Protein AF-A0A4R8DI57-F1 (afdb_monomer_lite)

pLDDT: mean 79.52, std 18.86, range [31.61, 98.44]

Secondary structure (DSSP, 8-state):
-HHHHHHHHHHHGGG------PPPPPTTEEEEEEEE-------GGGTT----EEEEEEEEEE-TTS-EEEEEEEEEEEPPPPSEEESS-TTTT--S---EEEE-TTS-EEEE---S-BSEESTT----BPPPBTTB--TTSEEEE-EEEEEEEEEE-SSSS-GGGS-HHHHT-EEEEEEEEEPTT-EEEEEEEEEETTTTEEEEEEEE-GGGGS---TTEEEEEEEE---BPPHHHHTTSS----SSEEEEEEEEEE-TT---S--S--GGGEEEPTT-SSEEEEEE--BT-----PEEEEPPPGGGGEETTEEP--BB---SSS--B--SS-EEEEEEEES-TT-TTS----EEEEEEE-TTTGGGS-TTSTTGGGEEE-SSEEEEETTEEEEE-EEEEEEEETTEEEEEEEEBP-SS----

Organism: NCBI:txid1539049

Sequence (423 aa):
MRTYICIGILLVLVGSCRKYPEASPLSGAAYIRVFNDIATSVDFLHSQQAPPFLTFIMDPHLDAGGAPDTGLVVGDFLGTRQLYSLSYPINEGNSLGVDLQQIDNYSNNVTITPGYVNYEYPGNAHVPTAPALNGFDLSSWAQVPSGKHRFVFVIRPQTDTAFSRLSTTIRHQILIDTTLDLQAGEVYTMEALSTDLDNNRYGAYVRQEQFIHQAFEPDQLYAGFVNLSGVTPHSARLGYFPDFPDSTVIYYTYYIHNDFNNGLGVEFGQDHYNPLTGYNNNYYTTLNQRMATQISYLGLPLLDKSYFFIQDSLRSYANYLNNSGYGYMGNFPFVQFSIYAQDSTAYAHNYLPFVLNCAANPVTFNNYLPGVGTTFHFTPNLDLLVNVGGQVSVYPTLNIMEMVYDRVYLMQIQNAFNQVPNQ

Structure (mmCIF, N/CA/C/O backbone):
data_AF-A0A4R8DI57-F1
#
_entry.id   AF-A0A4R8DI57-F1
#
loop_
_atom_site.group_PDB
_atom_site.id
_atom_site.type_symbol
_atom_site.label_atom_id
_atom_site.label_alt_id
_atom_site.label_comp_id
_atom_site.label_asym_id
_atom_site.label_entity_id
_atom_site.label_seq_id
_atom_site.pdbx_PDB_ins_code
_atom_site.Cartn_x
_atom_site.Cartn_y
_atom_site.Cartn_z
_atom_site.occupancy
_atom_site.B_iso_or_equiv
_atom_site.auth_seq_id
_atom_site.auth_comp_id
_atom_site.auth_asym_id
_atom_site.auth_atom_id
_atom_site.pdbx_PDB_model_num
ATOM 1 N N . MET A 1 1 ? 37.601 28.703 42.161 1.00 49.12 1 MET A N 1
ATOM 2 C CA . MET A 1 1 ? 36.185 28.396 42.482 1.00 49.12 1 MET A CA 1
ATOM 3 C C . MET A 1 1 ? 35.242 28.552 41.283 1.00 49.12 1 MET A C 1
ATOM 5 O O . MET A 1 1 ? 34.374 27.710 41.129 1.00 49.12 1 MET A O 1
ATOM 9 N N . ARG A 1 2 ? 35.435 29.536 40.384 1.00 44.12 2 ARG A N 1
ATOM 10 C CA . ARG A 1 2 ? 34.611 29.700 39.163 1.00 44.12 2 ARG A CA 1
ATOM 11 C C . ARG A 1 2 ? 34.775 28.590 38.102 1.00 44.12 2 ARG A C 1
ATOM 13 O O . ARG A 1 2 ? 33.809 28.271 37.429 1.00 44.12 2 ARG A O 1
ATOM 20 N N . THR A 1 3 ? 35.939 27.945 38.004 1.00 46.59 3 THR A N 1
ATOM 21 C CA . THR A 1 3 ? 36.206 26.890 36.998 1.00 46.59 3 THR A CA 1
ATOM 22 C C . THR A 1 3 ? 35.555 25.538 37.324 1.00 46.59 3 THR A C 1
ATOM 24 O O . THR A 1 3 ? 35.183 24.800 36.420 1.00 46.59 3 THR A O 1
ATOM 27 N N . TYR A 1 4 ? 35.352 25.226 38.608 1.00 45.97 4 TYR A N 1
ATOM 28 C CA . TYR A 1 4 ? 34.739 23.959 39.038 1.00 45.97 4 TYR A CA 1
ATOM 29 C C . TYR A 1 4 ? 33.208 23.951 38.901 1.00 45.97 4 TYR A C 1
ATOM 31 O O . TYR A 1 4 ? 32.606 22.888 38.796 1.00 45.97 4 TYR A O 1
ATOM 39 N N . ILE A 1 5 ? 32.580 25.131 38.840 1.00 52.78 5 ILE A N 1
ATOM 40 C CA . ILE A 1 5 ? 31.129 25.273 38.650 1.00 52.78 5 ILE A CA 1
ATOM 41 C C . ILE A 1 5 ? 30.737 24.974 37.191 1.00 52.78 5 ILE A C 1
ATOM 43 O O . ILE A 1 5 ? 29.697 24.367 36.953 1.00 52.78 5 ILE A O 1
ATOM 47 N N . CYS A 1 6 ? 31.595 25.293 36.214 1.00 49.28 6 CYS A N 1
ATOM 48 C CA . CYS A 1 6 ? 31.312 25.022 34.799 1.00 49.28 6 CYS A CA 1
ATOM 49 C C . CYS A 1 6 ? 31.389 23.528 34.428 1.00 49.28 6 CYS A C 1
ATOM 51 O O . CYS A 1 6 ? 30.636 23.083 33.568 1.00 49.28 6 CYS A O 1
ATOM 53 N N . ILE A 1 7 ? 32.243 22.737 35.091 1.00 55.22 7 ILE A N 1
ATOM 54 C CA . ILE A 1 7 ? 32.364 21.287 34.835 1.00 55.22 7 ILE A CA 1
ATOM 55 C C . ILE A 1 7 ? 31.188 20.511 35.458 1.00 55.22 7 ILE A C 1
ATOM 57 O O . ILE A 1 7 ? 30.695 19.557 34.861 1.00 55.22 7 ILE A O 1
ATOM 61 N N . GLY A 1 8 ? 30.680 20.957 36.613 1.00 54.31 8 GLY A N 1
ATOM 62 C CA . GLY A 1 8 ? 29.503 20.354 37.252 1.00 54.31 8 GLY A CA 1
ATOM 63 C C . GLY A 1 8 ? 28.203 20.554 36.463 1.00 54.31 8 GLY A C 1
ATOM 64 O O . GLY A 1 8 ? 27.371 19.654 36.425 1.00 54.31 8 GLY A O 1
ATOM 65 N N . ILE A 1 9 ? 28.049 21.694 35.778 1.00 56.47 9 ILE A N 1
ATOM 66 C CA . ILE A 1 9 ? 26.875 21.978 34.932 1.00 56.47 9 ILE A CA 1
ATOM 67 C C . ILE A 1 9 ? 26.917 21.169 33.623 1.00 56.47 9 ILE A C 1
ATOM 69 O O . ILE A 1 9 ? 25.872 20.741 33.139 1.00 56.47 9 ILE A O 1
ATOM 73 N N . LEU A 1 10 ? 28.108 20.878 33.083 1.00 50.78 10 LEU A N 1
ATOM 74 C CA . LEU A 1 10 ? 28.250 20.089 31.854 1.00 50.78 10 LEU A CA 1
ATOM 75 C C . LEU A 1 10 ? 27.891 18.600 32.051 1.00 50.78 10 LEU A C 1
ATOM 77 O O . LEU A 1 10 ? 27.362 17.977 31.137 1.00 50.78 10 LEU A O 1
ATOM 81 N N . LEU A 1 11 ? 28.116 18.040 33.247 1.00 51.69 11 LEU A N 1
ATOM 82 C CA . LEU A 1 11 ? 27.809 16.635 33.574 1.00 51.69 11 LEU A CA 1
ATOM 83 C C . LEU A 1 11 ? 26.317 16.358 33.830 1.00 51.69 11 LEU A C 1
ATOM 85 O O . LEU A 1 11 ? 25.886 15.215 33.716 1.00 51.69 11 LEU A O 1
ATOM 89 N N . VAL A 1 12 ? 25.511 17.380 34.134 1.00 55.94 12 VAL A N 1
ATOM 90 C CA . VAL A 1 12 ? 24.051 17.223 34.301 1.00 55.94 12 VAL A CA 1
ATOM 91 C C . VAL A 1 12 ? 23.325 17.216 32.945 1.00 55.94 12 VAL A C 1
ATOM 93 O O . VAL A 1 12 ? 22.242 16.650 32.825 1.00 55.94 12 VAL A O 1
ATOM 96 N N . LEU A 1 13 ? 23.941 17.769 31.895 1.00 51.56 13 LEU A N 1
ATOM 97 C CA . LEU A 1 13 ? 23.335 17.881 30.562 1.00 51.56 13 LEU A CA 1
ATOM 98 C C . LEU A 1 13 ? 23.520 16.636 29.673 1.00 51.56 13 LEU A C 1
ATOM 100 O O . LEU A 1 13 ? 22.813 16.498 28.682 1.00 51.56 13 LEU A O 1
ATOM 104 N N . VAL A 1 14 ? 24.397 15.692 30.036 1.00 51.94 14 VAL A N 1
ATOM 105 C CA . VAL A 1 14 ? 24.581 14.417 29.301 1.00 51.94 14 VAL A CA 1
ATOM 106 C C . VAL A 1 14 ? 23.563 13.329 29.684 1.00 51.94 14 VAL A C 1
ATOM 108 O O . VAL A 1 14 ? 23.553 12.257 29.088 1.00 51.94 14 VAL A O 1
ATOM 111 N N . GLY A 1 15 ? 22.676 13.596 30.650 1.00 46.16 15 GLY A N 1
ATOM 112 C CA . GLY A 1 15 ? 21.694 12.630 31.157 1.00 46.16 15 GLY A CA 1
ATOM 113 C C . GLY A 1 15 ? 20.297 12.686 30.526 1.00 46.16 15 GLY A C 1
ATOM 114 O O . GLY A 1 15 ? 19.437 11.910 30.936 1.00 46.16 15 GLY A O 1
ATOM 115 N N . SER A 1 16 ? 20.021 13.581 29.566 1.00 39.88 16 SER A N 1
ATOM 116 C CA . SER A 1 16 ? 18.656 13.758 29.028 1.00 39.88 16 SER A CA 1
ATOM 117 C C . SER A 1 16 ? 18.366 13.027 27.713 1.00 39.88 16 SER A C 1
ATOM 119 O O . SER A 1 16 ? 17.394 13.361 27.038 1.00 39.88 16 SER A O 1
ATOM 121 N N . CYS A 1 17 ? 19.140 12.001 27.356 1.00 41.31 17 CYS A N 1
ATOM 122 C CA . CYS A 1 17 ? 18.666 11.010 26.390 1.00 41.31 17 CYS A CA 1
ATOM 123 C C . CYS A 1 17 ? 17.759 10.026 27.138 1.00 41.31 17 CYS A C 1
ATOM 125 O O . CYS A 1 17 ? 18.203 8.976 27.600 1.00 41.31 17 CYS A O 1
ATOM 127 N N . ARG A 1 18 ? 16.480 10.381 27.319 1.00 37.94 18 ARG A N 1
ATOM 128 C CA . ARG A 1 18 ? 15.475 9.402 27.751 1.00 37.94 18 ARG A CA 1
ATOM 129 C C . ARG A 1 18 ? 15.285 8.417 26.601 1.00 37.94 18 ARG A C 1
ATOM 131 O O . ARG A 1 18 ? 14.555 8.708 25.662 1.00 37.94 18 ARG A O 1
ATOM 138 N N . LYS A 1 19 ? 15.927 7.249 26.681 1.00 40.72 19 LYS A N 1
ATOM 139 C CA . LYS A 1 19 ? 15.461 6.087 25.925 1.00 40.72 19 LYS A CA 1
ATOM 140 C C . LYS A 1 19 ? 14.102 5.728 26.521 1.00 40.72 19 LYS A C 1
ATOM 142 O O . LYS A 1 19 ? 14.031 5.359 27.695 1.00 40.72 19 LYS A O 1
ATOM 147 N N . TYR A 1 20 ? 13.027 5.944 25.769 1.00 49.78 20 TYR A N 1
ATOM 148 C CA . TYR A 1 20 ? 11.715 5.469 26.189 1.00 49.78 20 TYR A CA 1
ATOM 149 C C . TYR A 1 20 ? 11.816 3.951 26.382 1.00 49.78 20 TYR A C 1
ATOM 151 O O . TYR A 1 20 ? 12.443 3.288 25.553 1.00 49.78 20 TYR A O 1
ATOM 159 N N . PRO A 1 21 ? 11.301 3.395 27.491 1.00 49.72 21 PRO A N 1
ATOM 160 C CA . PRO A 1 21 ? 11.253 1.952 27.635 1.00 49.72 21 PRO A CA 1
ATOM 161 C C . PRO A 1 21 ? 10.399 1.405 26.491 1.00 49.72 21 PRO A C 1
ATOM 163 O O . PRO A 1 21 ? 9.205 1.690 26.420 1.00 49.72 21 PRO A O 1
ATOM 166 N N . GLU A 1 22 ? 11.034 0.676 25.576 1.00 57.38 22 GLU A N 1
ATOM 167 C CA . GLU A 1 22 ? 10.335 -0.070 24.534 1.00 57.38 22 GLU A CA 1
ATOM 168 C C . GLU A 1 22 ? 9.371 -1.033 25.234 1.00 57.38 22 GLU A C 1
ATOM 170 O O . GLU A 1 22 ? 9.752 -1.752 26.166 1.00 57.38 22 GLU A O 1
ATOM 175 N N . ALA A 1 23 ? 8.098 -0.995 24.839 1.00 65.50 23 ALA A N 1
ATOM 176 C CA . ALA A 1 23 ? 7.121 -1.936 25.357 1.00 65.50 23 ALA A CA 1
ATOM 177 C C . ALA A 1 23 ? 7.588 -3.363 25.031 1.00 65.50 23 ALA A C 1
ATOM 179 O O . ALA A 1 23 ? 8.108 -3.631 23.948 1.00 65.50 23 ALA A O 1
ATOM 180 N N . SER A 1 24 ? 7.467 -4.269 26.004 1.00 72.75 24 SER A N 1
ATOM 181 C CA . SER A 1 24 ? 7.967 -5.633 25.841 1.00 72.75 24 SER A CA 1
ATOM 182 C C . SER A 1 24 ? 7.260 -6.325 24.670 1.00 72.75 24 SER A C 1
ATOM 184 O O . SER A 1 24 ? 6.035 -6.210 24.578 1.00 72.75 24 SER A O 1
ATOM 186 N N . PRO A 1 25 ? 7.993 -7.053 23.806 1.00 77.81 25 PRO A N 1
ATOM 187 C CA . PRO A 1 25 ? 7.386 -7.830 22.733 1.00 77.81 25 PRO A CA 1
ATOM 188 C C . PRO A 1 25 ? 6.290 -8.757 23.265 1.00 77.81 25 PRO A C 1
ATOM 190 O O . PRO A 1 25 ? 6.444 -9.373 24.326 1.00 77.81 25 PRO A O 1
ATOM 193 N N . LEU A 1 26 ? 5.188 -8.862 22.527 1.00 86.50 26 LEU A N 1
ATOM 194 C CA . LEU A 1 26 ? 4.080 -9.739 22.885 1.00 86.50 26 LEU A CA 1
ATOM 195 C C . LEU A 1 26 ? 4.442 -11.193 22.549 1.00 86.50 26 LEU A C 1
ATOM 197 O O . LEU A 1 26 ? 4.861 -11.512 21.437 1.00 86.50 26 LEU A O 1
ATOM 201 N N . SER A 1 27 ? 4.264 -12.100 23.512 1.00 87.88 27 SER A N 1
ATOM 202 C CA . SER A 1 27 ? 4.410 -13.537 23.257 1.00 87.88 27 SER A CA 1
ATOM 203 C C . SER A 1 27 ? 3.248 -14.033 22.395 1.00 87.88 27 SER A C 1
ATOM 205 O O . SER A 1 27 ? 2.092 -13.788 22.736 1.00 87.88 27 SER A O 1
ATOM 207 N N . GLY A 1 28 ? 3.545 -14.731 21.295 1.00 91.12 28 GLY A N 1
ATOM 208 C CA . GLY A 1 28 ? 2.522 -15.241 20.373 1.00 91.12 28 GLY A CA 1
ATOM 209 C C . GLY A 1 28 ? 1.764 -14.143 19.619 1.00 91.12 28 GLY A C 1
ATOM 210 O O . GLY A 1 28 ? 0.572 -14.302 19.360 1.00 91.12 28 GLY A O 1
ATOM 211 N N . ALA A 1 29 ? 2.426 -13.025 19.311 1.00 96.38 29 ALA A N 1
ATOM 212 C CA . ALA A 1 29 ? 1.831 -11.917 18.571 1.00 96.38 29 ALA A CA 1
ATOM 213 C C . ALA A 1 29 ? 1.417 -12.312 17.145 1.00 96.38 29 ALA A C 1
ATOM 215 O O . ALA A 1 29 ? 2.096 -13.110 16.502 1.00 96.38 29 ALA A O 1
ATOM 216 N N . ALA A 1 30 ? 0.346 -11.701 16.648 1.00 97.88 30 ALA A N 1
ATOM 217 C CA . ALA A 1 30 ? 0.109 -11.478 15.225 1.00 97.88 30 ALA A CA 1
ATOM 218 C C . ALA A 1 30 ? 0.507 -10.033 14.875 1.00 97.88 30 ALA A C 1
ATOM 220 O O . ALA A 1 30 ? 0.678 -9.200 15.773 1.00 97.88 30 ALA A O 1
ATOM 221 N N . TYR A 1 31 ? 0.645 -9.717 13.589 1.00 97.69 31 TYR A N 1
ATOM 222 C CA . TYR A 1 31 ? 1.095 -8.397 13.145 1.00 97.69 31 TYR A CA 1
ATOM 223 C C . TYR A 1 31 ? 0.072 -7.760 12.212 1.00 97.69 31 TYR A C 1
ATOM 225 O O . TYR A 1 31 ? -0.305 -8.377 11.221 1.00 97.69 31 TYR A O 1
ATOM 233 N N . ILE A 1 32 ? -0.386 -6.541 12.506 1.00 97.69 32 ILE A N 1
ATOM 234 C CA . ILE A 1 32 ? -1.417 -5.862 11.705 1.00 97.69 32 ILE A CA 1
ATOM 235 C C . ILE A 1 32 ? -0.945 -4.503 11.198 1.00 97.69 32 ILE A C 1
ATOM 237 O O . ILE A 1 32 ? -0.305 -3.735 11.917 1.00 97.69 32 ILE A O 1
ATOM 241 N N . ARG A 1 33 ? -1.346 -4.181 9.975 1.00 96.62 33 ARG A N 1
ATOM 242 C CA . ARG A 1 33 ? -1.321 -2.833 9.414 1.00 96.62 33 ARG A CA 1
ATOM 243 C C . ARG A 1 33 ? -2.721 -2.481 8.944 1.00 96.62 33 ARG A C 1
ATOM 245 O O . ARG A 1 33 ? -3.397 -3.338 8.379 1.00 96.62 33 ARG A O 1
ATOM 252 N N . VAL A 1 34 ? -3.178 -1.262 9.215 1.00 96.75 34 VAL A N 1
ATOM 253 C CA . VAL A 1 34 ? -4.560 -0.852 8.919 1.00 96.75 34 VAL A CA 1
ATOM 254 C C . VAL A 1 34 ? -4.583 0.435 8.110 1.00 96.75 34 VAL A C 1
ATOM 256 O O . VAL A 1 34 ? -3.985 1.426 8.523 1.00 96.75 34 VAL A O 1
ATOM 259 N N . PHE A 1 35 ? -5.326 0.440 7.009 1.00 94.56 35 PHE A N 1
ATOM 260 C CA . PHE A 1 35 ? -5.542 1.593 6.144 1.00 94.56 35 PHE A CA 1
ATOM 261 C C . PHE A 1 35 ? -7.021 1.987 6.064 1.00 94.56 35 PHE A C 1
ATOM 263 O O . PHE A 1 35 ? -7.926 1.183 6.312 1.00 94.56 35 PHE A O 1
ATOM 270 N N . ASN A 1 36 ? -7.254 3.253 5.721 1.00 91.75 36 ASN A N 1
ATOM 271 C CA . ASN A 1 36 ? -8.558 3.776 5.331 1.00 91.75 36 ASN A CA 1
ATOM 272 C C . ASN A 1 36 ? -8.527 4.136 3.839 1.00 91.75 36 ASN A C 1
ATOM 274 O O . ASN A 1 36 ? -7.929 5.135 3.434 1.00 91.75 36 ASN A O 1
ATOM 278 N N . ASP A 1 37 ? -9.224 3.331 3.050 1.00 89.31 37 ASP A N 1
ATOM 279 C CA . ASP A 1 37 ? -9.269 3.339 1.585 1.00 89.31 37 ASP A CA 1
ATOM 280 C C . ASP A 1 37 ? -10.639 3.809 1.090 1.00 89.31 37 ASP A C 1
ATOM 282 O O . ASP A 1 37 ? -10.985 3.702 -0.088 1.00 89.31 37 ASP A O 1
ATOM 286 N N . ILE A 1 38 ? -11.459 4.339 1.999 1.00 85.69 38 ILE A N 1
ATOM 287 C CA . ILE A 1 38 ? -12.759 4.892 1.661 1.00 85.69 38 ILE A CA 1
ATOM 288 C C . ILE A 1 38 ? -12.527 6.182 0.878 1.00 85.69 38 ILE A C 1
ATOM 290 O O . ILE A 1 38 ? -12.223 7.241 1.433 1.00 85.69 38 ILE A O 1
ATOM 294 N N . ALA A 1 39 ? -12.674 6.073 -0.440 1.00 64.69 39 ALA A N 1
ATOM 295 C CA . ALA A 1 39 ? -12.638 7.206 -1.343 1.00 64.69 39 ALA A CA 1
ATOM 296 C C . ALA A 1 39 ? -13.788 8.167 -1.014 1.00 64.69 39 ALA A C 1
ATOM 298 O O . ALA A 1 39 ? -14.956 7.779 -0.978 1.00 64.69 39 ALA A O 1
ATOM 299 N N . THR A 1 40 ? -13.464 9.439 -0.798 1.00 59.12 40 THR A N 1
ATOM 300 C CA . THR A 1 40 ? -14.471 10.488 -0.641 1.00 59.12 40 THR A CA 1
ATOM 301 C C . THR A 1 40 ? -14.558 11.326 -1.892 1.00 59.12 40 THR A C 1
ATOM 303 O O . THR A 1 40 ? -13.629 12.070 -2.205 1.00 59.12 40 THR A O 1
ATOM 306 N N . SER A 1 41 ? -15.702 11.295 -2.561 1.00 41.25 41 SER A N 1
ATOM 307 C CA . SER A 1 41 ? -16.115 12.425 -3.381 1.00 41.25 41 SER A CA 1
ATOM 308 C C . SER A 1 41 ? -16.880 13.399 -2.488 1.00 41.25 41 SER A C 1
ATOM 310 O O . SER A 1 41 ? -18.030 13.141 -2.132 1.00 41.25 41 SER A O 1
ATOM 312 N N . VAL A 1 42 ? -16.258 14.520 -2.115 1.00 38.06 42 VAL A N 1
ATOM 313 C CA . VAL A 1 42 ? -17.022 15.684 -1.648 1.00 38.06 42 VAL A CA 1
ATOM 314 C C . VAL A 1 42 ? -17.695 16.270 -2.889 1.00 38.06 42 VAL A C 1
ATOM 316 O O . VAL A 1 42 ? -17.078 16.988 -3.670 1.00 38.06 42 VAL A O 1
ATOM 319 N N . ASP A 1 43 ? -18.939 15.876 -3.132 1.00 36.69 43 ASP A N 1
ATOM 320 C CA . ASP A 1 43 ? -19.789 16.436 -4.186 1.00 36.69 43 ASP A CA 1
ATOM 321 C C . ASP A 1 43 ? -20.294 17.832 -3.751 1.00 36.69 43 ASP A C 1
ATOM 323 O O . ASP A 1 43 ? -20.481 18.094 -2.562 1.00 36.69 43 ASP A O 1
ATOM 327 N N . PHE A 1 44 ? -20.529 18.744 -4.702 1.00 33.97 44 PHE A N 1
ATOM 328 C CA . PHE A 1 44 ? -21.143 20.055 -4.466 1.00 33.97 44 PHE A CA 1
ATOM 329 C C . PHE A 1 44 ? -22.503 19.964 -3.746 1.00 33.97 44 PHE A C 1
ATOM 331 O O . PHE A 1 44 ? -22.853 20.878 -2.994 1.00 33.97 44 PHE A O 1
ATOM 338 N N . LEU A 1 45 ? -23.237 18.857 -3.914 1.00 32.12 45 LEU A N 1
ATOM 339 C CA . LEU A 1 45 ? -24.469 18.552 -3.176 1.00 32.12 45 LEU A CA 1
ATOM 340 C C . LEU A 1 45 ? -24.220 18.200 -1.697 1.00 32.12 45 LEU A C 1
ATOM 342 O O . LEU A 1 45 ? -25.129 18.315 -0.877 1.00 32.12 45 LEU A O 1
ATOM 346 N N . HIS A 1 46 ? -22.987 17.825 -1.348 1.00 39.56 46 HIS A N 1
ATOM 347 C CA . HIS A 1 46 ? -22.565 17.323 -0.038 1.00 39.56 46 HIS A CA 1
ATOM 348 C C . HIS A 1 46 ? -21.365 18.109 0.527 1.00 39.56 46 HIS A C 1
ATOM 350 O O . HIS A 1 46 ? -20.588 17.594 1.328 1.00 39.56 46 HIS A O 1
ATOM 356 N N . SER A 1 47 ? -21.247 19.392 0.164 1.00 31.61 47 SER A N 1
ATOM 357 C CA . SER A 1 47 ? -20.144 20.312 0.509 1.00 31.61 47 SER A CA 1
ATOM 358 C C . SER A 1 47 ? -19.932 20.591 2.010 1.00 31.61 47 SER A C 1
ATOM 360 O O . SER A 1 47 ? -19.050 21.367 2.373 1.00 31.61 47 SER A O 1
ATOM 362 N N . GLN A 1 48 ? -20.715 19.958 2.891 1.00 33.31 48 GLN A N 1
ATOM 363 C CA . GLN A 1 48 ? -20.560 20.010 4.351 1.00 33.31 48 GLN A CA 1
ATOM 364 C C . GLN A 1 48 ? -20.098 18.683 4.979 1.00 33.31 48 GLN A C 1
ATOM 366 O O . GLN A 1 48 ? -19.926 18.621 6.196 1.00 33.31 48 GLN A O 1
ATOM 371 N N . GLN A 1 49 ? -19.894 17.617 4.196 1.00 38.31 49 GLN A N 1
ATOM 372 C CA . GLN A 1 49 ? -19.299 16.383 4.710 1.00 38.31 49 GLN A CA 1
ATOM 373 C C . GLN A 1 49 ? -17.777 16.518 4.756 1.00 38.31 49 GLN A C 1
ATOM 375 O O . GLN A 1 49 ? -17.107 16.565 3.726 1.00 38.31 49 GLN A O 1
ATOM 380 N N . ALA A 1 50 ? -17.226 16.556 5.971 1.00 46.59 50 ALA A N 1
ATOM 381 C CA . ALA A 1 50 ? -15.816 16.248 6.162 1.00 46.59 50 ALA A CA 1
ATOM 382 C C . ALA A 1 50 ? -15.567 14.796 5.700 1.00 46.59 50 ALA A C 1
ATOM 384 O O . ALA A 1 50 ? -16.410 13.936 5.982 1.00 46.59 50 ALA A O 1
ATOM 385 N N . PRO A 1 51 ? -14.446 14.502 5.014 1.00 57.78 51 PRO A N 1
ATOM 386 C CA . PRO A 1 51 ? -14.051 13.130 4.697 1.00 57.78 51 PRO A CA 1
ATOM 387 C C . PRO A 1 51 ? -14.116 12.246 5.956 1.00 57.78 51 PRO A C 1
ATOM 389 O O . PRO A 1 51 ? -13.773 12.753 7.031 1.00 57.78 51 PRO A O 1
ATOM 392 N N . PRO A 1 52 ? -14.553 10.968 5.899 1.00 67.12 52 PRO A N 1
ATOM 393 C CA . PRO A 1 52 ? -14.648 10.145 7.085 1.00 67.12 52 PRO A CA 1
ATOM 394 C C . PRO A 1 52 ? -13.229 9.826 7.546 1.00 67.12 52 PRO A C 1
ATOM 396 O O . PRO A 1 52 ? -12.560 8.924 7.043 1.00 67.12 52 PRO A O 1
ATOM 399 N N . PHE A 1 53 ? -12.779 10.589 8.536 1.00 84.00 53 PHE A N 1
ATOM 400 C CA . PHE A 1 53 ? -11.759 10.122 9.449 1.00 84.00 53 PHE A CA 1
ATOM 401 C C . PHE A 1 53 ? -12.346 8.945 10.206 1.00 84.00 53 PHE A C 1
ATOM 403 O O . PHE A 1 53 ? -13.487 8.998 10.675 1.00 84.00 53 PHE A O 1
ATOM 410 N N . LEU A 1 54 ? -11.565 7.884 10.319 1.00 91.56 54 LEU A N 1
ATOM 411 C CA . LEU A 1 54 ? -11.967 6.698 11.043 1.00 91.56 54 LEU A CA 1
ATOM 412 C C . LEU A 1 54 ? -11.205 6.616 12.362 1.00 91.56 54 LEU A C 1
ATOM 414 O O . LEU A 1 54 ? -10.072 7.073 12.500 1.00 91.56 54 LEU A O 1
ATOM 418 N N . THR A 1 55 ? -11.835 5.992 13.340 1.00 94.25 55 THR A N 1
ATOM 419 C CA . THR A 1 55 ? -11.134 5.330 14.433 1.00 94.25 55 THR A CA 1
ATOM 420 C C . THR A 1 55 ? -11.340 3.843 14.220 1.00 94.25 55 THR A C 1
ATOM 422 O O . THR A 1 55 ? -12.488 3.409 14.108 1.00 94.25 55 THR A O 1
ATOM 425 N N . PHE A 1 56 ? -10.266 3.058 14.174 1.00 95.38 56 PHE A N 1
ATOM 426 C CA . PHE A 1 56 ? -10.403 1.608 14.281 1.00 95.38 56 PHE A CA 1
ATOM 427 C C . PHE A 1 56 ? -10.134 1.169 15.722 1.00 95.38 56 PHE A C 1
ATOM 429 O O . PHE A 1 56 ? -9.284 1.736 16.417 1.00 95.38 56 PHE A O 1
ATOM 436 N N . ILE A 1 57 ? -10.871 0.156 16.168 1.00 97.88 57 ILE A N 1
ATOM 437 C CA . ILE A 1 57 ? -10.766 -0.401 17.513 1.00 97.88 57 ILE A CA 1
ATOM 438 C C . ILE A 1 57 ? -10.786 -1.923 17.414 1.00 97.88 57 ILE A C 1
ATOM 440 O O . ILE A 1 57 ? -11.713 -2.504 16.849 1.00 97.88 57 ILE A O 1
ATOM 444 N N . MET A 1 58 ? -9.771 -2.557 17.991 1.00 98.12 58 MET A N 1
ATOM 445 C CA . MET A 1 58 ? -9.715 -3.999 18.216 1.00 98.12 58 MET A CA 1
ATOM 446 C C . MET A 1 58 ? -10.215 -4.299 19.627 1.00 98.12 58 MET A C 1
ATOM 448 O O . MET A 1 58 ? -9.775 -3.665 20.588 1.00 98.12 58 MET A O 1
ATOM 452 N N . ASP A 1 59 ? -11.120 -5.265 19.735 1.00 98.19 59 ASP A N 1
ATOM 453 C CA . ASP A 1 59 ? -11.830 -5.658 20.950 1.00 98.19 59 ASP A CA 1
ATOM 454 C C . ASP A 1 59 ? -12.402 -4.446 21.699 1.00 98.19 59 ASP A C 1
ATOM 456 O O . ASP A 1 59 ? -11.900 -4.069 22.764 1.00 98.19 59 ASP A O 1
ATOM 460 N N . PRO A 1 60 ? -13.435 -3.791 21.130 1.00 97.75 60 PRO A N 1
ATOM 461 C CA . PRO A 1 60 ? -13.991 -2.580 21.709 1.00 97.75 60 PRO A CA 1
ATOM 462 C C . PRO A 1 60 ? -14.587 -2.849 23.093 1.00 97.75 60 PRO A C 1
ATOM 464 O O . PRO A 1 60 ? -15.432 -3.732 23.268 1.00 97.75 60 PRO A O 1
ATOM 467 N N . HIS A 1 61 ? -14.197 -2.024 24.059 1.00 96.94 61 HIS A N 1
ATOM 468 C CA . HIS A 1 61 ? -14.897 -1.881 25.325 1.00 96.94 61 HIS A CA 1
ATOM 469 C C . HIS A 1 61 ? -16.073 -0.920 25.132 1.00 96.94 61 HIS A C 1
ATOM 471 O O . HIS A 1 61 ? -15.936 0.126 24.494 1.00 96.94 61 HIS A O 1
ATOM 477 N N . LEU A 1 62 ? -17.238 -1.295 25.660 1.00 96.00 62 LEU A N 1
ATOM 478 C CA . LEU A 1 62 ? -18.454 -0.497 25.562 1.00 96.00 62 LEU A CA 1
ATOM 479 C C . LEU A 1 62 ? -18.700 0.236 26.880 1.00 96.00 62 LEU A C 1
ATOM 481 O O . LEU A 1 62 ? -18.643 -0.364 27.952 1.00 96.00 62 LEU A O 1
ATOM 485 N N . ASP A 1 63 ? -19.026 1.521 26.793 1.00 92.12 63 ASP A N 1
ATOM 486 C CA . ASP A 1 63 ? -19.460 2.300 27.945 1.00 92.12 63 ASP A CA 1
ATOM 487 C C . ASP A 1 63 ? -20.865 1.886 28.429 1.00 92.12 63 ASP A C 1
ATOM 489 O O . ASP A 1 63 ? -21.535 1.022 27.857 1.00 92.12 63 ASP A O 1
ATOM 493 N N . ALA A 1 64 ? -21.355 2.532 29.490 1.00 92.19 64 ALA A N 1
ATOM 494 C CA . ALA A 1 64 ? -22.685 2.260 30.041 1.00 92.19 64 ALA A CA 1
ATOM 495 C C . ALA A 1 64 ? -23.843 2.512 29.048 1.00 92.19 64 ALA A C 1
ATOM 497 O O . ALA A 1 64 ? -24.940 1.994 29.245 1.00 92.19 64 ALA A O 1
ATOM 498 N N . GLY A 1 65 ? -23.615 3.308 27.997 1.00 89.06 65 GLY A N 1
ATOM 499 C CA . GLY A 1 65 ? -24.556 3.555 26.904 1.00 89.06 65 GLY A CA 1
ATOM 500 C C . GLY A 1 65 ? -24.403 2.580 25.732 1.00 89.06 65 GLY A C 1
ATOM 501 O O . GLY A 1 65 ? -25.064 2.755 24.709 1.00 89.06 65 GLY A O 1
ATOM 502 N N . GLY A 1 66 ? -23.533 1.572 25.853 1.00 92.00 66 GLY A N 1
ATOM 503 C CA . GLY A 1 66 ? -23.249 0.600 24.804 1.00 92.00 66 GLY A CA 1
ATOM 504 C C . GLY A 1 66 ? -22.429 1.166 23.643 1.00 92.00 66 GLY A C 1
ATOM 505 O O . GLY A 1 66 ? -22.386 0.540 22.586 1.00 92.00 66 GLY A O 1
ATOM 506 N N . ALA A 1 67 ? -21.825 2.352 23.781 1.00 94.56 67 ALA A N 1
ATOM 507 C CA . ALA A 1 67 ? -20.953 2.923 22.756 1.00 94.56 67 ALA A CA 1
ATOM 508 C C . ALA A 1 67 ? -19.502 2.493 22.985 1.00 94.56 67 ALA A C 1
ATOM 510 O O . ALA A 1 67 ? -19.055 2.516 24.134 1.00 94.56 67 ALA A O 1
ATOM 511 N N . PRO A 1 68 ? -18.740 2.161 21.929 1.00 96.06 68 PRO A N 1
ATOM 512 C CA . PRO A 1 68 ? -17.315 1.913 22.083 1.00 96.06 68 PRO A CA 1
ATOM 513 C C . PRO A 1 68 ? -16.637 3.167 22.646 1.00 96.06 68 PRO A C 1
ATOM 515 O O . PRO A 1 68 ? -16.889 4.272 22.167 1.00 96.06 68 PRO A O 1
ATOM 518 N N . ASP A 1 69 ? -15.818 3.035 23.686 1.00 93.25 69 ASP A N 1
ATOM 519 C CA . ASP A 1 69 ? -15.038 4.147 24.256 1.00 93.25 69 ASP A CA 1
ATOM 520 C C . ASP A 1 69 ? -13.529 3.928 24.125 1.00 93.25 69 ASP A C 1
ATOM 522 O O . ASP A 1 69 ? -12.771 4.874 23.917 1.00 93.25 69 ASP A O 1
ATOM 526 N N . THR A 1 70 ? -13.106 2.674 24.209 1.00 94.62 70 THR A N 1
ATOM 527 C CA . THR A 1 70 ? -11.727 2.203 24.206 1.00 94.62 70 THR A CA 1
ATOM 528 C C . THR A 1 70 ? -11.689 0.796 23.604 1.00 94.62 70 THR A C 1
ATOM 530 O O . THR A 1 70 ? -12.711 0.253 23.185 1.00 94.62 70 THR A O 1
ATOM 533 N N . GLY A 1 71 ? -10.510 0.191 23.546 1.00 95.69 71 GLY A N 1
ATOM 534 C CA . GLY A 1 71 ? -10.343 -1.206 23.172 1.00 95.69 71 GLY A CA 1
ATOM 535 C C . GLY A 1 71 ? -8.944 -1.682 23.512 1.00 95.69 71 GLY A C 1
ATOM 536 O O . GLY A 1 71 ? -8.140 -0.927 24.066 1.00 95.69 71 GLY A O 1
ATOM 537 N N . LEU A 1 72 ? -8.659 -2.931 23.166 1.00 94.94 72 LEU A N 1
ATOM 538 C CA . LEU A 1 72 ? -7.324 -3.503 23.309 1.00 94.94 72 LEU A CA 1
ATOM 539 C C . LEU A 1 72 ? -6.304 -2.757 22.439 1.00 94.94 72 LEU A C 1
ATOM 541 O O . LEU A 1 72 ? -5.193 -2.477 22.885 1.00 94.94 72 LEU A O 1
ATOM 545 N N . VAL A 1 73 ? -6.709 -2.405 21.218 1.00 95.19 73 VAL A N 1
ATOM 546 C CA . VAL A 1 73 ? -5.932 -1.578 20.291 1.00 95.19 73 VAL A CA 1
ATOM 547 C C . VAL A 1 73 ? -6.834 -0.491 19.732 1.00 95.19 73 VAL A C 1
ATOM 549 O O . VAL A 1 73 ? -7.969 -0.766 19.347 1.00 95.19 73 VAL A O 1
ATOM 552 N N . VAL A 1 74 ? -6.327 0.739 19.677 1.00 94.81 74 VAL A N 1
ATOM 553 C CA . VAL A 1 74 ? -7.031 1.887 19.097 1.00 94.81 74 VAL A CA 1
ATOM 554 C C . VAL A 1 74 ? -6.088 2.599 18.136 1.00 94.81 74 VAL A C 1
ATOM 556 O O . VAL A 1 74 ? -5.057 3.120 18.560 1.00 94.81 74 VAL A O 1
ATOM 559 N N . GLY A 1 75 ? -6.452 2.652 16.856 1.00 93.12 75 GLY A N 1
ATOM 560 C CA . GLY A 1 75 ? -5.866 3.602 15.915 1.00 93.12 75 GLY A CA 1
ATOM 561 C C . GLY A 1 75 ? -6.849 4.715 15.657 1.00 93.12 75 GLY A C 1
ATOM 562 O O . GLY A 1 75 ? -7.827 4.548 14.928 1.00 93.12 75 GLY A O 1
ATOM 563 N N . ASP A 1 76 ? -6.587 5.844 16.298 1.00 90.06 76 ASP A N 1
ATOM 564 C CA . ASP A 1 76 ? -7.403 7.036 16.162 1.00 90.06 76 ASP A CA 1
ATOM 565 C C . ASP A 1 76 ? -6.895 7.928 15.021 1.00 90.06 76 ASP A C 1
ATOM 567 O O . ASP A 1 76 ? -5.738 7.831 14.607 1.00 90.06 76 ASP A O 1
ATOM 571 N N . PHE A 1 77 ? -7.765 8.819 14.545 1.00 87.25 77 PHE A N 1
ATOM 572 C CA . PHE A 1 77 ? -7.464 9.796 13.496 1.00 87.25 77 PHE A CA 1
ATOM 573 C C . PHE A 1 77 ? -7.021 9.178 12.157 1.00 87.25 77 PHE A C 1
ATOM 575 O O . PHE A 1 77 ? -6.229 9.784 11.434 1.00 87.25 77 PHE A O 1
ATOM 582 N N . LEU A 1 78 ? -7.531 7.992 11.816 1.00 88.31 78 LEU A N 1
ATOM 583 C CA . LEU A 1 78 ? -7.207 7.287 10.579 1.00 88.31 78 LEU A CA 1
ATOM 584 C C . LEU A 1 78 ? -7.807 8.029 9.369 1.00 88.31 78 LEU A C 1
ATOM 586 O O . LEU A 1 78 ? -8.991 7.890 9.047 1.00 88.31 78 LEU A O 1
ATOM 590 N N . GLY A 1 79 ? -6.993 8.866 8.730 1.00 83.19 79 GLY A N 1
ATOM 591 C CA . GLY A 1 79 ? -7.344 9.590 7.511 1.00 83.19 79 GLY A CA 1
ATOM 592 C C . GLY A 1 79 ? -7.243 8.698 6.277 1.00 83.19 79 GLY A C 1
ATOM 593 O O . GLY A 1 79 ? -6.691 7.603 6.346 1.00 83.19 79 GLY A O 1
ATOM 594 N N . THR A 1 80 ? -7.761 9.168 5.142 1.00 81.56 80 THR A N 1
ATOM 595 C CA . THR A 1 80 ? -7.626 8.459 3.861 1.00 81.56 80 THR A CA 1
ATOM 596 C C . THR A 1 80 ? -6.152 8.222 3.552 1.00 81.56 80 THR A C 1
ATOM 598 O O . THR A 1 80 ? -5.379 9.181 3.545 1.00 81.56 80 THR A O 1
ATOM 601 N N . ARG A 1 81 ? -5.765 6.968 3.300 1.00 84.25 81 ARG A N 1
ATOM 602 C CA . ARG A 1 81 ? -4.370 6.564 3.094 1.00 84.25 81 ARG A CA 1
ATOM 603 C C . ARG A 1 81 ? -3.683 7.384 2.002 1.00 84.25 81 ARG A C 1
ATOM 605 O O . ARG A 1 81 ? -4.307 7.842 1.039 1.00 84.25 81 ARG A O 1
ATOM 612 N N . GLN A 1 82 ? -2.365 7.493 2.114 1.00 82.12 82 GLN A N 1
ATOM 613 C CA . GLN A 1 82 ? -1.541 8.061 1.053 1.00 82.12 82 GLN A CA 1
ATOM 614 C C . GLN A 1 82 ? -1.398 7.081 -0.121 1.00 82.12 82 GLN A C 1
ATOM 616 O O . GLN A 1 82 ? -1.495 5.866 0.058 1.00 82.12 82 GLN A O 1
ATOM 621 N N . LEU A 1 83 ? -1.153 7.615 -1.325 1.00 84.50 83 LEU A N 1
ATOM 622 C CA . LEU A 1 83 ? -0.963 6.814 -2.543 1.00 84.50 83 LEU A CA 1
ATOM 623 C C . LEU A 1 83 ? 0.265 5.896 -2.462 1.00 84.50 83 LEU A C 1
ATOM 625 O O . LEU A 1 83 ? 0.303 4.862 -3.122 1.00 84.50 83 LEU A O 1
ATOM 629 N N . TYR A 1 84 ? 1.256 6.262 -1.652 1.00 88.25 84 TYR A N 1
ATOM 630 C CA . TYR A 1 84 ? 2.457 5.478 -1.416 1.00 88.25 84 TYR A CA 1
ATOM 631 C C . TYR A 1 84 ? 2.687 5.236 0.070 1.00 88.25 84 TYR A C 1
ATOM 633 O O . TYR A 1 84 ? 2.580 6.162 0.876 1.00 88.25 84 TYR A O 1
ATOM 641 N N . SER A 1 85 ? 3.063 4.007 0.418 1.00 89.25 85 SER A N 1
ATOM 642 C CA . SER A 1 85 ? 3.467 3.646 1.770 1.00 89.25 85 SER A CA 1
ATOM 643 C C . SER A 1 85 ? 4.685 2.719 1.801 1.00 89.25 85 SER A C 1
ATOM 645 O O . SER A 1 85 ? 4.913 1.934 0.881 1.00 89.25 85 SER A O 1
ATOM 647 N N . LEU A 1 86 ? 5.474 2.824 2.872 1.00 86.88 86 LEU A N 1
ATOM 648 C CA . LEU A 1 86 ? 6.760 2.146 3.068 1.00 86.88 86 LEU A CA 1
ATOM 649 C C . LEU A 1 86 ? 6.686 1.052 4.144 1.00 86.88 86 LEU A C 1
ATOM 651 O O . LEU A 1 86 ? 5.762 1.029 4.953 1.00 86.88 86 LEU A O 1
ATOM 655 N N . SER A 1 87 ? 7.667 0.150 4.198 1.00 79.88 87 SER A N 1
ATOM 656 C CA . SER A 1 87 ? 7.794 -0.850 5.276 1.00 79.88 87 SER A CA 1
ATOM 657 C C . SER A 1 87 ? 8.096 -0.269 6.657 1.00 79.88 87 SER A C 1
ATOM 659 O O . SER A 1 87 ? 7.910 -0.977 7.643 1.00 79.88 87 SER A O 1
ATOM 661 N N . TYR A 1 88 ? 8.537 0.989 6.712 1.00 74.00 88 TYR A N 1
ATOM 662 C CA . TYR A 1 88 ? 8.766 1.751 7.934 1.00 74.00 88 TYR A CA 1
ATOM 663 C C . TYR A 1 88 ? 7.919 3.032 7.942 1.00 74.00 88 TYR A C 1
ATOM 665 O O . TYR A 1 88 ? 7.620 3.586 6.874 1.00 74.00 88 TYR A O 1
ATOM 673 N N . PRO A 1 89 ? 7.523 3.530 9.126 1.00 61.34 89 PRO A N 1
ATOM 674 C CA . PRO A 1 89 ? 6.678 4.709 9.222 1.00 61.34 89 PRO A CA 1
ATOM 675 C C . PRO A 1 89 ? 7.437 5.955 8.756 1.00 61.34 89 PRO A C 1
ATOM 677 O O . PRO A 1 89 ? 8.446 6.354 9.333 1.00 61.34 89 PRO A O 1
ATOM 680 N N . ILE A 1 90 ? 6.914 6.620 7.725 1.00 55.69 90 ILE A N 1
ATOM 681 C CA . ILE A 1 90 ? 7.498 7.853 7.162 1.00 55.69 90 ILE A CA 1
ATOM 682 C C . ILE A 1 90 ? 7.439 9.019 8.173 1.00 55.69 90 ILE A C 1
ATOM 684 O O . ILE A 1 90 ? 8.228 9.958 8.087 1.00 55.69 90 ILE A O 1
ATOM 688 N N . ASN A 1 91 ? 6.526 8.957 9.150 1.00 53.31 91 ASN A N 1
ATOM 689 C CA . ASN A 1 91 ? 6.134 10.091 9.989 1.00 53.31 91 ASN A CA 1
ATOM 690 C C . ASN A 1 91 ? 6.220 9.828 11.509 1.00 53.31 91 ASN A C 1
ATOM 692 O O . ASN A 1 91 ? 5.595 10.566 12.273 1.00 53.31 91 ASN A O 1
ATOM 696 N N . GLU A 1 92 ? 7.032 8.855 11.957 1.00 46.72 92 GLU A N 1
ATOM 697 C CA . GLU A 1 92 ? 7.134 8.379 13.361 1.00 46.72 92 GLU A CA 1
ATOM 698 C C . GLU A 1 92 ? 7.266 9.500 14.426 1.00 46.72 92 GLU A C 1
ATOM 700 O O . GLU A 1 92 ? 6.959 9.286 15.596 1.00 46.72 92 GLU A O 1
ATOM 705 N N . GLY A 1 93 ? 7.684 10.714 14.039 1.00 42.22 93 GLY A N 1
ATOM 706 C CA . GLY A 1 93 ? 7.873 11.861 14.933 1.00 42.22 93 GLY A CA 1
ATOM 707 C C . GLY A 1 93 ? 7.069 13.142 14.657 1.00 42.22 93 GLY A C 1
ATOM 708 O O . GLY A 1 93 ? 7.280 14.102 15.390 1.00 42.22 93 GLY A O 1
ATOM 709 N N . ASN A 1 94 ? 6.179 13.216 13.654 1.00 42.94 94 ASN A N 1
ATOM 710 C CA . ASN A 1 94 ? 5.487 14.472 13.284 1.00 42.94 94 ASN A CA 1
ATOM 711 C C . ASN A 1 94 ? 3.999 14.255 12.940 1.00 42.94 94 ASN A C 1
ATOM 713 O O . ASN A 1 94 ? 3.584 14.346 11.788 1.00 42.94 94 ASN A O 1
ATOM 717 N N . SER A 1 95 ? 3.165 14.012 13.956 1.00 48.03 95 SER A N 1
ATOM 718 C CA . SER A 1 95 ? 1.702 13.888 13.812 1.00 48.03 95 SER A CA 1
ATOM 719 C C . SER A 1 95 ? 0.939 15.218 13.940 1.00 48.03 95 SER A C 1
ATOM 721 O O . SER A 1 95 ? -0.290 15.218 14.020 1.00 48.03 95 SER A O 1
ATOM 723 N N . LEU A 1 96 ? 1.654 16.345 14.030 1.00 48.31 96 LEU A N 1
ATOM 724 C CA . LEU A 1 96 ? 1.088 17.679 14.226 1.00 48.31 96 LEU A CA 1
ATOM 725 C C . LEU A 1 96 ? 1.451 18.583 13.047 1.00 48.31 96 LEU A C 1
ATOM 727 O O . LEU A 1 96 ? 2.597 19.006 12.931 1.00 48.31 96 LEU A O 1
ATOM 731 N N . GLY A 1 97 ? 0.462 18.918 12.215 1.00 47.66 97 GLY A N 1
ATOM 732 C CA . GLY A 1 97 ? 0.503 20.120 11.383 1.00 47.66 97 GLY A CA 1
ATOM 733 C C . GLY A 1 97 ? 1.647 20.201 10.379 1.00 47.66 97 GLY A C 1
ATOM 734 O O . GLY A 1 97 ? 2.233 21.271 10.226 1.00 47.66 97 GLY A O 1
ATOM 735 N N . VAL A 1 98 ? 1.967 19.110 9.678 1.00 44.31 98 VAL A N 1
ATOM 736 C CA . VAL A 1 98 ? 2.754 19.250 8.448 1.00 44.31 98 VAL A CA 1
ATOM 737 C C . VAL A 1 98 ? 1.827 19.832 7.398 1.00 44.31 98 VAL A C 1
ATOM 739 O O . VAL A 1 98 ? 0.977 19.116 6.885 1.00 44.31 98 VAL A O 1
ATOM 742 N N . ASP A 1 99 ? 1.984 21.122 7.116 1.00 49.06 99 ASP A N 1
ATOM 743 C CA . ASP A 1 99 ? 1.344 21.805 5.998 1.00 49.06 99 ASP A CA 1
ATOM 744 C C . ASP A 1 99 ? 1.490 20.972 4.719 1.00 49.06 99 ASP A C 1
ATOM 746 O O . ASP A 1 99 ? 2.553 20.916 4.098 1.00 49.06 99 ASP A O 1
ATOM 750 N N . LEU A 1 100 ? 0.408 20.307 4.325 1.00 51.44 100 LEU A N 1
ATOM 751 C CA . LEU A 1 100 ? 0.296 19.713 3.013 1.00 51.44 100 LEU A CA 1
ATOM 752 C C . LEU A 1 100 ? -0.036 20.841 2.056 1.00 51.44 100 LEU A C 1
ATOM 754 O O . LEU A 1 100 ? -1.082 21.484 2.158 1.00 51.44 100 LEU A O 1
ATOM 758 N N . GLN A 1 101 ? 0.867 21.085 1.116 1.00 46.97 101 GLN A N 1
ATOM 759 C CA . GLN A 1 101 ? 0.524 21.890 -0.041 1.00 46.97 101 GLN A CA 1
ATOM 760 C C . GLN A 1 101 ? -0.369 21.042 -0.938 1.00 46.97 101 GLN A C 1
ATOM 762 O O . GLN A 1 101 ? 0.097 20.179 -1.674 1.00 46.97 101 GLN A O 1
ATOM 767 N N . GLN A 1 102 ? -1.669 21.279 -0.838 1.00 46.81 102 GLN A N 1
ATOM 768 C CA . GLN A 1 102 ? -2.652 20.752 -1.757 1.00 46.81 102 GLN A CA 1
ATOM 769 C C . GLN A 1 102 ? -2.918 21.819 -2.812 1.00 46.81 102 GLN A C 1
ATOM 771 O O . GLN A 1 102 ? -3.329 22.918 -2.486 1.00 46.81 102 GLN A O 1
ATOM 776 N N . ILE A 1 103 ? -2.730 21.525 -4.090 1.00 42.34 103 ILE A N 1
ATOM 777 C CA . ILE A 1 103 ? -3.341 22.347 -5.132 1.00 42.34 103 ILE A CA 1
ATOM 778 C C . ILE A 1 103 ? -4.873 22.039 -5.170 1.00 42.34 103 ILE A C 1
ATOM 780 O O . ILE A 1 103 ? -5.307 20.887 -5.129 1.00 42.34 103 ILE A O 1
ATOM 784 N N . ASP A 1 104 ? -5.749 23.039 -5.137 1.00 46.66 104 ASP A N 1
ATOM 785 C CA . ASP A 1 104 ? -7.191 22.774 -5.250 1.00 46.66 104 ASP A CA 1
ATOM 786 C C . ASP A 1 104 ? -7.572 22.337 -6.680 1.00 46.66 104 ASP A C 1
ATOM 788 O O . ASP A 1 104 ? -6.768 22.383 -7.616 1.00 46.66 104 ASP A O 1
ATOM 792 N N . ASN A 1 105 ? -8.837 21.954 -6.882 1.00 41.50 105 ASN A N 1
ATOM 793 C CA . ASN A 1 105 ? -9.380 21.631 -8.211 1.00 41.50 105 ASN A CA 1
ATOM 794 C C . ASN A 1 105 ? -9.281 22.806 -9.219 1.00 41.50 105 ASN A C 1
ATOM 796 O O . ASN A 1 105 ? -9.591 22.629 -10.395 1.00 41.50 105 ASN A O 1
ATOM 800 N N . TYR A 1 106 ? -8.857 23.994 -8.774 1.00 44.34 106 TYR A N 1
ATOM 801 C CA . TYR A 1 106 ? -8.674 25.212 -9.562 1.00 44.34 106 TYR A CA 1
ATOM 802 C C . TYR A 1 106 ? -7.205 25.603 -9.742 1.00 44.34 106 TYR A C 1
ATOM 804 O O . TYR A 1 106 ? -6.922 26.696 -10.227 1.00 44.34 106 TYR A O 1
ATOM 812 N N . SER A 1 107 ? -6.263 24.715 -9.428 1.00 46.84 107 SER A N 1
ATOM 813 C CA . SER A 1 107 ? -4.828 24.975 -9.564 1.00 46.84 107 SER A CA 1
ATOM 814 C C . SER A 1 107 ? -4.230 25.979 -8.561 1.00 46.84 107 SER A C 1
ATOM 816 O O . SER A 1 107 ? -3.106 26.436 -8.772 1.00 46.84 107 SER A O 1
ATOM 818 N N . ASN A 1 108 ? -4.912 26.304 -7.458 1.00 44.44 108 ASN A N 1
ATOM 819 C CA . ASN A 1 108 ? -4.364 27.172 -6.409 1.00 44.44 108 ASN A CA 1
ATOM 820 C C . ASN A 1 108 ? -3.622 26.369 -5.345 1.00 44.44 108 ASN A C 1
ATOM 822 O O . ASN A 1 108 ? -4.167 25.395 -4.841 1.00 44.44 108 ASN A O 1
ATOM 826 N N . ASN A 1 109 ? -2.444 26.829 -4.917 1.00 46.88 109 ASN A N 1
ATOM 827 C CA . ASN A 1 109 ? -1.785 26.294 -3.723 1.00 46.88 109 ASN A CA 1
ATOM 828 C C . ASN A 1 109 ? -2.643 26.580 -2.480 1.00 46.88 109 ASN A C 1
ATOM 830 O O . ASN A 1 109 ? -2.741 27.720 -2.025 1.00 46.88 109 ASN A O 1
ATOM 834 N N . VAL A 1 110 ? -3.233 25.535 -1.920 1.00 47.19 110 VAL A N 1
ATOM 835 C CA . VAL A 1 110 ? -3.907 25.513 -0.627 1.00 47.19 110 VAL A CA 1
ATOM 836 C C . VAL A 1 110 ? -2.987 24.821 0.364 1.00 47.19 110 VAL A C 1
ATOM 838 O O . VAL A 1 110 ? -2.690 23.635 0.259 1.00 47.19 110 VAL A O 1
ATOM 841 N N . THR A 1 111 ? -2.545 25.562 1.367 1.00 46.78 111 THR A N 1
ATOM 842 C CA . THR A 1 111 ? -1.940 24.944 2.539 1.00 46.78 111 THR A CA 1
ATOM 843 C C . THR A 1 111 ? -3.054 24.347 3.385 1.00 46.78 111 THR A C 1
ATOM 845 O O . THR A 1 111 ? -3.843 25.077 3.986 1.00 46.78 111 THR A O 1
ATOM 848 N N . ILE A 1 112 ? -3.133 23.023 3.425 1.00 50.56 112 ILE A N 1
ATOM 849 C CA . ILE A 1 112 ? -3.908 22.323 4.440 1.00 50.56 112 ILE A CA 1
ATOM 850 C C . ILE A 1 112 ? -2.936 22.032 5.560 1.00 50.56 112 ILE A C 1
ATOM 852 O O . ILE A 1 112 ? -1.947 21.346 5.344 1.00 50.56 112 ILE A O 1
ATOM 856 N N . THR A 1 113 ? -3.215 22.528 6.756 1.00 51.41 113 THR A N 1
ATOM 857 C CA . THR A 1 113 ? -2.559 22.040 7.965 1.00 51.41 113 THR A CA 1
ATOM 858 C C . THR A 1 113 ? -3.386 20.846 8.445 1.00 51.41 113 THR A C 1
ATOM 860 O O . THR A 1 113 ? -4.375 21.058 9.155 1.00 51.41 113 THR A O 1
ATOM 863 N N . PRO A 1 114 ? -3.097 19.594 8.029 1.00 52.97 114 PRO A N 1
ATOM 864 C CA . PRO A 1 114 ? -3.727 18.443 8.639 1.00 52.97 114 PRO A CA 1
ATOM 865 C C . PRO A 1 114 ? -3.486 18.551 10.143 1.00 52.97 114 PRO A C 1
ATOM 867 O O . PRO A 1 114 ? -2.349 18.586 10.620 1.00 52.97 114 PRO A O 1
ATOM 870 N N . GLY A 1 115 ? -4.582 18.648 10.896 1.00 59.97 115 GLY A N 1
ATOM 871 C CA . GLY A 1 115 ? -4.560 18.343 12.320 1.00 59.97 115 GLY A CA 1
ATOM 872 C C . GLY A 1 115 ? -4.094 16.901 12.540 1.00 59.97 115 GLY A C 1
ATOM 873 O O . GLY A 1 115 ? -3.566 16.255 11.648 1.00 59.97 115 GLY A O 1
ATOM 874 N N . TYR A 1 116 ? -4.300 16.376 13.736 1.00 69.12 116 TYR A N 1
ATOM 875 C CA . TYR A 1 116 ? -4.060 14.976 14.085 1.00 69.12 116 TYR A CA 1
ATOM 876 C C . TYR A 1 116 ? -4.578 14.034 12.975 1.00 69.12 116 TYR A C 1
ATOM 878 O O . TYR A 1 116 ? -5.786 13.859 12.838 1.00 69.12 116 TYR A O 1
ATOM 886 N N . VAL A 1 117 ? -3.675 13.501 12.145 1.00 76.12 117 VAL A N 1
ATOM 887 C CA . VAL A 1 117 ? -3.959 12.568 11.044 1.00 76.12 117 VAL A CA 1
ATOM 888 C C . VAL A 1 117 ? -2.945 11.437 11.117 1.00 76.12 117 VAL A C 1
ATOM 890 O O . VAL A 1 117 ? -1.739 11.669 11.228 1.00 76.12 117 VAL A O 1
ATOM 893 N N . ASN A 1 118 ? -3.447 10.213 11.027 1.00 81.81 118 ASN A N 1
ATOM 894 C CA . ASN A 1 118 ? -2.662 9.012 10.824 1.00 81.81 118 ASN A CA 1
ATOM 895 C C . ASN A 1 118 ? -3.122 8.379 9.508 1.00 81.81 118 ASN A C 1
ATOM 897 O O . ASN A 1 118 ? -4.298 8.068 9.363 1.00 81.81 118 ASN A O 1
ATOM 901 N N . TYR A 1 119 ? -2.239 8.240 8.523 1.00 84.50 119 TYR A N 1
ATOM 902 C CA . TYR A 1 119 ? -2.623 7.707 7.204 1.00 84.50 119 TYR A CA 1
ATOM 903 C C . TYR A 1 119 ? -2.736 6.181 7.180 1.00 84.50 119 TYR A C 1
ATOM 905 O O . TYR A 1 119 ? -3.300 5.604 6.255 1.00 84.50 119 TYR A O 1
ATOM 913 N N . GLU A 1 120 ? -2.194 5.544 8.208 1.00 88.81 120 GLU A N 1
ATOM 914 C CA . GLU A 1 120 ? -2.174 4.108 8.414 1.00 88.81 120 GLU A CA 1
ATOM 915 C C . GLU A 1 120 ? -1.909 3.829 9.892 1.00 88.81 120 GLU A C 1
ATOM 917 O O . GLU A 1 120 ? -1.328 4.656 10.589 1.00 88.81 120 GLU A O 1
ATOM 922 N N . TYR A 1 121 ? -2.280 2.657 10.382 1.00 92.25 121 TYR A N 1
ATOM 923 C CA . TYR A 1 121 ? -1.842 2.167 11.683 1.00 92.25 121 TYR A CA 1
ATOM 924 C C . TYR A 1 121 ? -0.820 1.036 11.512 1.00 92.25 121 TYR A C 1
ATOM 926 O O . TYR A 1 121 ? -1.058 0.176 10.664 1.00 92.25 121 TYR A O 1
ATOM 934 N N . PRO A 1 122 ? 0.266 0.981 12.311 1.00 90.38 122 PRO A N 1
ATOM 935 C CA . PRO A 1 122 ? 0.591 1.865 13.429 1.00 90.38 122 PRO A CA 1
ATOM 936 C C . PRO A 1 122 ? 0.918 3.294 12.999 1.00 90.38 122 PRO A C 1
ATOM 938 O O . PRO A 1 122 ? 0.501 4.216 13.699 1.00 90.38 122 PRO A O 1
ATOM 941 N N . GLY A 1 123 ? 1.547 3.497 11.837 1.00 83.44 123 GLY A N 1
ATOM 942 C CA . GLY A 1 123 ? 1.909 4.827 11.342 1.00 83.44 123 GLY A CA 1
ATOM 943 C C . GLY A 1 123 ? 2.668 5.615 12.409 1.00 83.44 123 GLY A C 1
ATOM 944 O O . GLY A 1 123 ? 3.771 5.241 12.794 1.00 83.44 123 GLY A O 1
ATOM 945 N N . ASN A 1 124 ? 2.045 6.665 12.945 1.00 76.38 124 ASN A N 1
ATOM 946 C CA . ASN A 1 124 ? 2.643 7.515 13.986 1.00 76.38 124 ASN A CA 1
ATOM 947 C C . ASN A 1 124 ? 2.389 7.027 15.425 1.00 76.38 124 ASN A C 1
ATOM 949 O O . ASN A 1 124 ? 2.777 7.688 16.387 1.00 76.38 124 ASN A O 1
ATOM 953 N N . ALA A 1 125 ? 1.684 5.911 15.604 1.00 80.31 125 ALA A N 1
ATOM 954 C CA . ALA A 1 125 ? 1.396 5.361 16.919 1.00 80.31 125 ALA A CA 1
ATOM 955 C C . ALA A 1 125 ? 2.638 4.679 17.508 1.00 80.31 125 ALA A C 1
ATOM 957 O O . ALA A 1 125 ? 3.199 3.758 16.921 1.00 80.31 125 ALA A O 1
ATOM 958 N N . HIS A 1 126 ? 3.020 5.076 18.722 1.00 82.06 126 HIS A N 1
ATOM 959 C CA . HIS A 1 126 ? 4.089 4.416 19.470 1.00 82.06 126 HIS A CA 1
ATOM 960 C C . HIS A 1 126 ? 3.593 3.102 20.086 1.00 82.06 126 HIS A C 1
ATOM 962 O O . HIS A 1 126 ? 3.110 3.070 21.220 1.00 82.06 126 HIS A O 1
ATOM 968 N N . VAL A 1 127 ? 3.711 2.016 19.327 1.00 86.50 127 VAL A N 1
ATOM 969 C CA . VAL A 1 127 ? 3.354 0.651 19.739 1.00 86.50 127 VAL A CA 1
ATOM 970 C C . VAL A 1 127 ? 4.487 -0.317 19.390 1.00 86.50 127 VAL A C 1
ATOM 972 O O . VAL A 1 127 ? 5.301 0.008 18.528 1.00 86.50 127 VAL A O 1
ATOM 975 N N . PRO A 1 128 ? 4.583 -1.498 20.030 1.00 89.69 128 PRO A N 1
ATOM 976 C CA . PRO A 1 128 ? 5.485 -2.542 19.558 1.00 89.69 128 PRO A CA 1
ATOM 977 C C . PRO A 1 128 ? 5.177 -2.889 18.104 1.00 89.69 128 PRO A C 1
ATOM 979 O O . PRO A 1 128 ? 4.023 -3.153 17.764 1.00 89.69 128 PRO A O 1
ATOM 982 N N . THR A 1 129 ? 6.201 -2.921 17.262 1.00 90.88 129 THR A N 1
ATOM 983 C CA . THR A 1 129 ? 6.078 -3.246 15.838 1.00 90.88 129 THR A CA 1
ATOM 984 C C . THR A 1 129 ? 6.668 -4.617 15.539 1.00 90.88 129 THR A C 1
ATOM 986 O O . THR A 1 129 ? 7.377 -5.204 16.366 1.00 90.88 129 THR A O 1
ATOM 989 N N . ALA A 1 130 ? 6.307 -5.193 14.398 1.00 90.69 130 ALA A N 1
ATOM 990 C CA . ALA A 1 130 ? 6.786 -6.499 13.993 1.00 90.69 130 ALA A CA 1
ATOM 991 C C . ALA A 1 130 ? 8.317 -6.479 13.839 1.00 90.69 130 ALA A C 1
ATOM 993 O O . ALA A 1 130 ? 8.886 -5.491 13.366 1.00 90.69 130 ALA A O 1
ATOM 994 N N . PRO A 1 131 ? 9.008 -7.558 14.244 1.00 88.50 131 PRO A N 1
ATOM 995 C CA . PRO A 1 131 ? 10.418 -7.702 13.925 1.00 88.50 131 PRO A CA 1
ATOM 996 C C . PRO A 1 131 ? 10.589 -7.892 12.414 1.00 88.50 131 PRO A C 1
ATOM 998 O O . PRO A 1 131 ? 9.630 -8.157 11.689 1.00 88.50 131 PRO A O 1
ATOM 1001 N N . ALA A 1 132 ? 11.834 -7.849 11.945 1.00 89.12 132 ALA A N 1
ATOM 1002 C CA . ALA A 1 132 ? 12.130 -8.329 10.606 1.00 89.12 132 ALA A CA 1
ATOM 1003 C C . ALA A 1 132 ? 11.732 -9.810 10.473 1.00 89.12 132 ALA A C 1
ATOM 1005 O O . ALA A 1 132 ? 12.190 -10.647 11.258 1.00 89.12 132 ALA A O 1
ATOM 1006 N N . LEU A 1 133 ? 10.913 -10.139 9.473 1.00 89.25 133 LEU A N 1
ATOM 1007 C CA . LEU A 1 133 ? 10.488 -11.509 9.170 1.00 89.25 133 LEU A CA 1
ATOM 1008 C C . LEU A 1 133 ? 10.819 -11.831 7.721 1.00 89.25 133 LEU A C 1
ATOM 1010 O O . LEU A 1 133 ? 10.598 -11.015 6.832 1.00 89.25 133 LEU A O 1
ATOM 1014 N N . ASN A 1 134 ? 11.370 -13.023 7.493 1.00 87.31 134 ASN A N 1
ATOM 1015 C CA . ASN A 1 134 ? 11.789 -13.484 6.168 1.00 87.31 134 ASN A CA 1
ATOM 1016 C C . ASN A 1 134 ? 12.671 -12.474 5.403 1.00 87.31 134 ASN A C 1
ATOM 1018 O O . ASN A 1 134 ? 12.573 -12.325 4.192 1.00 87.31 134 ASN A O 1
ATOM 1022 N N . GLY A 1 135 ? 13.514 -11.736 6.130 1.00 84.69 135 GLY A N 1
ATOM 1023 C CA . GLY A 1 135 ? 14.389 -10.731 5.532 1.00 84.69 135 GLY A CA 1
ATOM 1024 C C . GLY A 1 135 ? 13.700 -9.427 5.130 1.00 84.69 135 GLY A C 1
ATOM 1025 O O . GLY A 1 135 ? 14.390 -8.586 4.573 1.00 84.69 135 GLY A O 1
ATOM 1026 N N . PHE A 1 136 ? 12.420 -9.213 5.448 1.00 88.69 136 PHE A N 1
ATOM 1027 C CA . PHE A 1 136 ? 11.704 -7.952 5.226 1.00 88.69 136 PHE A CA 1
ATOM 1028 C C . PHE A 1 136 ? 11.619 -7.109 6.493 1.00 88.69 136 PHE A C 1
ATOM 1030 O O . PHE A 1 136 ? 11.446 -7.641 7.591 1.00 88.69 136 PHE A O 1
ATOM 1037 N N . ASP A 1 137 ? 11.726 -5.791 6.336 1.00 88.94 137 ASP A N 1
ATOM 1038 C CA . ASP A 1 137 ? 11.381 -4.836 7.386 1.00 88.94 137 ASP A CA 1
ATOM 1039 C C . ASP A 1 137 ? 9.854 -4.762 7.508 1.00 88.94 137 ASP A C 1
ATOM 1041 O O . ASP A 1 137 ? 9.156 -4.560 6.516 1.00 88.94 137 ASP A O 1
ATOM 1045 N N . LEU A 1 138 ? 9.340 -4.951 8.722 1.00 91.12 138 LEU A N 1
ATOM 1046 C CA . LEU A 1 138 ? 7.911 -4.906 9.033 1.00 91.12 138 LEU A CA 1
ATOM 1047 C C . LEU A 1 138 ? 7.601 -3.913 10.157 1.00 91.12 138 LEU A C 1
ATOM 1049 O O . LEU A 1 138 ? 6.592 -4.036 10.852 1.00 91.12 138 LEU A O 1
ATOM 1053 N N . SER A 1 139 ? 8.448 -2.901 10.330 1.00 89.19 139 SER A N 1
ATOM 1054 C CA . SER A 1 139 ? 8.260 -1.862 11.342 1.00 89.19 139 SER A CA 1
ATOM 1055 C C . SER A 1 139 ? 6.954 -1.067 11.178 1.00 89.19 139 SER A C 1
ATOM 1057 O O . SER A 1 139 ? 6.458 -0.519 12.156 1.00 89.19 139 SER A O 1
ATOM 1059 N N . SER A 1 140 ? 6.321 -1.083 10.003 1.00 91.00 140 SER A N 1
ATOM 1060 C CA . SER A 1 140 ? 4.964 -0.561 9.778 1.00 91.00 140 SER A CA 1
ATOM 1061 C C . SER A 1 140 ? 3.827 -1.558 10.062 1.00 91.00 140 SER A C 1
ATOM 1063 O O . SER A 1 140 ? 2.705 -1.339 9.612 1.00 91.00 140 SER A O 1
ATOM 1065 N N . TRP A 1 141 ? 4.064 -2.644 10.802 1.00 95.00 141 TRP A N 1
ATOM 1066 C CA . TRP A 1 141 ? 3.014 -3.533 11.316 1.00 95.00 141 TRP A CA 1
ATOM 1067 C C . TRP A 1 141 ? 3.076 -3.573 12.840 1.00 95.00 141 TRP A C 1
ATOM 1069 O O . TRP A 1 141 ? 4.124 -3.829 13.423 1.00 95.00 141 TRP A O 1
ATOM 1079 N N . ALA A 1 142 ? 1.954 -3.334 13.511 1.00 94.94 142 ALA A N 1
ATOM 1080 C CA . ALA A 1 142 ? 1.858 -3.371 14.965 1.00 94.94 142 ALA A CA 1
ATOM 1081 C C . ALA A 1 142 ? 1.734 -4.810 15.473 1.00 94.94 142 ALA A C 1
ATOM 1083 O O . ALA A 1 142 ? 0.990 -5.606 14.901 1.00 94.94 142 ALA A O 1
ATOM 1084 N N . GLN A 1 143 ? 2.393 -5.128 16.588 1.00 95.81 143 GLN A N 1
ATOM 1085 C CA . GLN A 1 143 ? 2.149 -6.375 17.309 1.00 95.81 143 GLN A CA 1
ATOM 1086 C C . GLN A 1 143 ? 0.803 -6.303 18.027 1.00 95.81 143 GLN A C 1
ATOM 1088 O O . GLN A 1 143 ? 0.546 -5.377 18.800 1.00 95.81 143 GLN A O 1
ATOM 1093 N N . VAL A 1 144 ? -0.021 -7.326 17.838 1.00 96.56 144 VAL A N 1
ATOM 1094 C CA . VAL A 1 144 ? -1.285 -7.514 18.554 1.00 96.56 144 VAL A CA 1
ATOM 1095 C C . VAL A 1 144 ? -1.401 -8.957 19.039 1.00 96.56 144 VAL A C 1
ATOM 1097 O O . VAL A 1 144 ? -0.720 -9.836 18.505 1.00 96.56 144 VAL A O 1
ATOM 1100 N N . PRO A 1 145 ? -2.221 -9.252 20.061 1.00 96.75 145 PRO A N 1
ATOM 1101 C CA . PRO A 1 145 ? -2.483 -10.636 20.435 1.00 96.75 145 PRO A CA 1
ATOM 1102 C C . PRO A 1 145 ? -3.063 -11.436 19.262 1.00 96.75 145 PRO A C 1
ATOM 1104 O O . PRO A 1 145 ? -3.787 -10.896 18.428 1.00 96.75 145 PRO A O 1
ATOM 1107 N N . SER A 1 146 ? -2.701 -12.716 19.194 1.00 97.88 146 SER A N 1
ATOM 1108 C CA . SER A 1 146 ? -3.319 -13.674 18.278 1.00 97.88 146 SER A CA 1
ATOM 1109 C C . SER A 1 146 ? -4.611 -14.249 18.867 1.00 97.88 146 SER A C 1
ATOM 1111 O O . SER A 1 146 ? -4.840 -14.219 20.080 1.00 97.88 146 SER A O 1
ATOM 1113 N N . GLY A 1 147 ? -5.434 -14.826 17.995 1.00 98.06 147 GLY A N 1
ATOM 1114 C CA . GLY A 1 147 ? -6.729 -15.412 18.298 1.00 98.06 147 GLY A CA 1
ATOM 1115 C C . GLY A 1 147 ? -7.880 -14.642 17.660 1.00 98.06 147 GLY A C 1
ATOM 1116 O O . GLY A 1 147 ? -7.714 -13.845 16.735 1.00 98.06 147 GLY A O 1
ATOM 1117 N N . LYS A 1 148 ? -9.084 -14.901 18.168 1.00 98.44 148 LYS A N 1
ATOM 1118 C CA . LYS A 1 148 ? -10.315 -14.324 17.637 1.00 98.44 148 LYS A CA 1
ATOM 1119 C C . LYS A 1 148 ? -10.583 -12.946 18.239 1.00 98.44 148 LYS A C 1
ATOM 1121 O O . LYS A 1 148 ? -10.855 -12.850 19.434 1.00 98.44 148 LYS A O 1
ATOM 1126 N N . HIS A 1 149 ? -10.606 -11.924 17.391 1.00 98.31 149 HIS A N 1
ATOM 1127 C CA . HIS A 1 149 ? -10.738 -10.523 17.782 1.00 98.31 149 HIS A CA 1
ATOM 1128 C C . HIS A 1 149 ? -11.824 -9.807 16.984 1.00 98.31 149 HIS A C 1
ATOM 1130 O O . HIS A 1 149 ? -12.014 -10.061 15.790 1.00 98.31 149 HIS A O 1
ATOM 1136 N N . ARG A 1 150 ? -12.546 -8.899 17.646 1.00 98.06 150 ARG A N 1
ATOM 1137 C CA . ARG A 1 150 ? -13.559 -8.047 17.008 1.00 98.06 150 ARG A CA 1
ATOM 1138 C C . ARG A 1 150 ? -12.914 -6.740 16.567 1.00 98.06 150 ARG A C 1
ATOM 1140 O O . ARG A 1 150 ? -12.236 -6.098 17.357 1.00 98.06 150 ARG A O 1
ATOM 1147 N N . PHE A 1 151 ? -13.178 -6.315 15.342 1.00 98.25 151 PHE A N 1
ATOM 1148 C CA . PHE A 1 151 ? -12.692 -5.057 14.787 1.00 98.25 151 PHE A CA 1
ATOM 1149 C C . PHE A 1 151 ? -13.874 -4.167 14.447 1.00 98.25 151 PHE A C 1
ATOM 1151 O O . PHE A 1 151 ? -14.782 -4.593 13.732 1.00 98.25 151 PHE A O 1
ATOM 1158 N N . VAL A 1 152 ? -13.849 -2.930 14.935 1.00 97.62 152 VAL A N 1
ATOM 1159 C CA . VAL A 1 152 ? -14.835 -1.911 14.575 1.00 97.62 152 VAL A CA 1
ATOM 1160 C C . VAL A 1 152 ? -14.148 -0.691 13.984 1.00 97.62 152 VAL A C 1
ATOM 1162 O O . VAL A 1 152 ? -13.124 -0.245 14.495 1.00 97.62 152 VAL A O 1
ATOM 1165 N N . PHE A 1 153 ? -14.728 -0.142 12.923 1.00 96.44 153 PHE A N 1
ATOM 1166 C CA . PHE A 1 153 ? -14.341 1.139 12.344 1.00 96.44 153 PHE A CA 1
ATOM 1167 C C . PHE A 1 153 ? -15.473 2.125 12.570 1.00 96.44 153 PHE A C 1
ATOM 1169 O O . PHE A 1 153 ? -16.615 1.854 12.201 1.00 96.44 153 PHE A O 1
ATOM 1176 N N . VAL A 1 154 ? -15.161 3.260 13.180 1.00 94.50 154 VAL A N 1
ATOM 1177 C CA . VAL A 1 154 ? -16.135 4.278 13.574 1.00 94.50 154 VAL A CA 1
ATOM 1178 C C . VAL A 1 154 ? -15.813 5.572 12.849 1.00 94.50 154 VAL A C 1
ATOM 1180 O O . VAL A 1 154 ? -14.661 6.002 12.843 1.00 94.50 154 VAL A O 1
ATOM 1183 N N . ILE A 1 155 ? -16.824 6.200 12.252 1.00 90.56 155 ILE A N 1
ATOM 1184 C CA . ILE A 1 155 ? -16.670 7.531 11.663 1.00 90.56 155 ILE A CA 1
ATOM 1185 C C . ILE A 1 155 ? -16.468 8.544 12.788 1.00 90.56 155 ILE A C 1
ATOM 1187 O O . ILE A 1 155 ? -17.185 8.547 13.790 1.00 90.56 155 ILE A O 1
ATOM 1191 N N . ARG A 1 156 ? -15.509 9.447 12.605 1.00 87.62 156 ARG A N 1
ATOM 1192 C CA . ARG A 1 156 ? -15.265 10.561 13.515 1.00 87.62 156 ARG A CA 1
ATOM 1193 C C . ARG A 1 156 ? -15.049 11.869 12.752 1.00 87.62 156 ARG A C 1
ATOM 1195 O 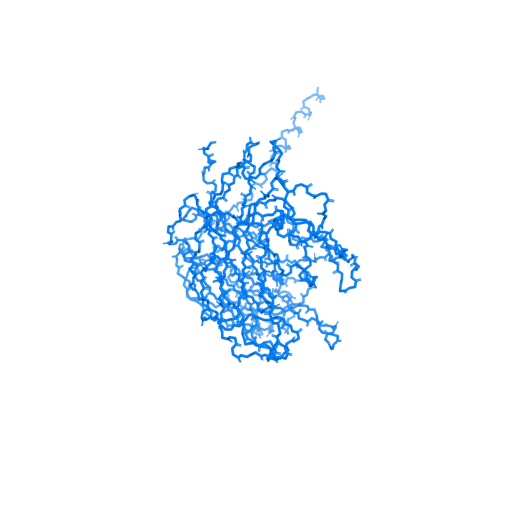O . ARG A 1 156 ? -14.620 11.860 11.600 1.00 87.62 156 ARG A O 1
ATOM 1202 N N . PRO A 1 157 ? -15.304 13.021 13.389 1.00 82.69 157 PRO A N 1
ATOM 1203 C CA . PRO A 1 157 ? -14.949 14.307 12.811 1.00 82.69 157 PRO A CA 1
ATOM 1204 C C . PRO A 1 157 ? -13.432 14.547 12.881 1.00 82.69 157 PRO A C 1
ATOM 1206 O O . PRO A 1 157 ? -12.738 14.030 13.767 1.00 82.69 157 PRO A O 1
ATOM 1209 N N . GLN A 1 158 ? -12.937 15.400 11.982 1.00 77.25 158 GLN A N 1
ATOM 1210 C CA . GLN A 1 158 ? -11.566 15.909 11.999 1.00 77.25 158 GLN A CA 1
ATOM 1211 C C . GLN A 1 158 ? -11.415 16.969 13.104 1.00 77.25 158 GLN A C 1
ATOM 1213 O O . GLN A 1 158 ? -11.532 18.171 12.878 1.00 77.25 158 GLN A O 1
ATOM 1218 N N . THR A 1 159 ? -11.210 16.509 14.334 1.00 78.25 159 THR A N 1
ATOM 1219 C CA . THR A 1 159 ? -10.967 17.339 15.526 1.00 78.25 159 THR A CA 1
ATOM 1220 C C . THR A 1 159 ? -9.725 16.834 16.248 1.00 78.25 159 THR A C 1
ATOM 1222 O O . THR A 1 159 ? -9.202 15.789 15.892 1.00 78.25 159 THR A O 1
ATOM 1225 N N . ASP A 1 160 ? -9.260 17.539 17.276 1.00 79.25 160 ASP A N 1
ATOM 1226 C CA . ASP A 1 160 ? -8.178 17.103 18.173 1.00 79.25 160 ASP A CA 1
ATOM 1227 C C . ASP A 1 160 ? -8.671 16.268 19.366 1.00 79.25 160 ASP A C 1
ATOM 1229 O O . ASP A 1 160 ? -7.898 15.798 20.202 1.00 79.25 160 ASP A O 1
ATOM 1233 N N . THR A 1 161 ? -9.986 16.082 19.464 1.00 87.69 161 THR A N 1
ATOM 1234 C CA . THR A 1 161 ? -10.601 15.344 20.559 1.00 87.69 161 THR A CA 1
ATOM 1235 C C . THR A 1 161 ? -10.333 13.857 20.364 1.00 87.69 161 THR A C 1
ATOM 1237 O O . THR A 1 161 ? -10.711 13.288 19.340 1.00 87.69 161 THR A O 1
ATOM 1240 N N . ALA A 1 162 ? -9.683 13.232 21.347 1.00 90.44 162 ALA A N 1
ATOM 1241 C CA . ALA A 1 162 ? -9.479 11.785 21.381 1.00 90.44 162 ALA A CA 1
ATOM 1242 C C . ALA A 1 162 ? -10.819 11.039 21.312 1.00 90.44 162 ALA A C 1
ATOM 1244 O O . ALA A 1 162 ? -11.794 11.477 21.933 1.00 90.44 162 ALA A O 1
ATOM 1245 N N . PHE A 1 163 ? -10.846 9.893 20.625 1.00 92.75 163 PHE A N 1
ATOM 1246 C CA . PHE A 1 163 ? -12.065 9.124 20.380 1.00 92.75 163 PHE A CA 1
ATOM 1247 C C . PHE A 1 163 ? -12.914 8.902 21.636 1.00 92.75 163 PHE A C 1
ATOM 1249 O O . PHE A 1 163 ? -14.098 9.217 21.625 1.00 92.75 163 PHE A O 1
ATOM 1256 N N . SER A 1 164 ? -12.310 8.475 22.751 1.00 94.25 164 SER A N 1
ATOM 1257 C CA . SER A 1 164 ? -13.008 8.195 24.020 1.00 94.25 164 SER A CA 1
ATOM 1258 C C . SER A 1 164 ? -13.758 9.392 24.619 1.00 94.25 164 SER A C 1
ATOM 1260 O O . SER A 1 164 ? -14.638 9.221 25.461 1.00 94.25 164 SER A O 1
ATOM 1262 N N . ARG A 1 165 ? -13.421 10.614 24.192 1.00 94.38 165 ARG A N 1
ATOM 1263 C CA . ARG A 1 165 ? -14.041 11.871 24.637 1.00 94.38 165 ARG A CA 1
ATOM 1264 C C . ARG A 1 165 ? -15.065 12.419 23.646 1.00 94.38 165 ARG A C 1
ATOM 1266 O O . ARG A 1 165 ? -15.696 13.434 23.938 1.00 94.38 165 ARG A O 1
ATOM 1273 N N . LEU A 1 166 ? -15.234 11.782 22.489 1.00 92.94 166 LEU A N 1
ATOM 1274 C CA . LEU A 1 166 ? -16.294 12.128 21.550 1.00 92.94 166 LEU A CA 1
ATOM 1275 C C . LEU A 1 166 ? -17.665 11.798 22.157 1.00 92.94 166 LEU A C 1
ATOM 1277 O O . LEU A 1 166 ? -17.809 10.924 23.020 1.00 92.94 166 LEU A O 1
ATOM 1281 N N . SER A 1 167 ? -18.697 12.504 21.693 1.00 93.94 167 SER A N 1
ATOM 1282 C CA . SER A 1 167 ? -20.066 12.247 22.135 1.00 93.94 167 SER A CA 1
ATOM 1283 C C . SER A 1 167 ? -20.482 10.811 21.808 1.00 93.94 167 SER A C 1
ATOM 1285 O O . SER A 1 167 ? -20.074 10.245 20.793 1.00 93.94 167 SER A O 1
ATOM 1287 N N . THR A 1 168 ? -21.334 10.223 22.650 1.00 94.00 168 THR A N 1
ATOM 1288 C CA . THR A 1 168 ? -21.881 8.872 22.439 1.00 94.00 168 THR A CA 1
ATOM 1289 C C . THR A 1 168 ? -22.507 8.724 21.048 1.00 94.00 168 THR A C 1
ATOM 1291 O O . THR A 1 168 ? -22.290 7.714 20.391 1.00 94.00 168 THR A O 1
ATOM 1294 N N . THR A 1 169 ? -23.191 9.763 20.552 1.00 92.31 169 THR A N 1
ATOM 1295 C CA . THR A 1 169 ? -23.772 9.792 19.200 1.00 92.31 169 THR A CA 1
ATOM 1296 C C . THR A 1 169 ? -22.737 9.550 18.106 1.00 92.31 169 THR A C 1
ATOM 1298 O O . THR A 1 169 ? -23.013 8.795 17.183 1.00 92.31 169 THR A O 1
ATOM 1301 N N . ILE A 1 170 ? -21.558 10.175 18.195 1.00 91.06 170 ILE A N 1
ATOM 1302 C CA . ILE A 1 170 ? -20.479 9.978 17.215 1.00 91.06 170 ILE A CA 1
ATOM 1303 C C . ILE A 1 170 ? -19.886 8.578 17.375 1.00 91.06 170 ILE A C 1
ATOM 1305 O O . ILE A 1 170 ? -19.718 7.867 16.393 1.00 91.06 170 ILE A O 1
ATOM 1309 N N . ARG A 1 171 ? -19.639 8.140 18.614 1.00 94.50 171 ARG A N 1
ATOM 1310 C CA . ARG A 1 171 ? -19.054 6.818 18.891 1.00 94.50 171 ARG A CA 1
ATOM 1311 C C . ARG A 1 171 ? -19.948 5.649 18.447 1.00 94.50 171 ARG A C 1
ATOM 1313 O O . ARG A 1 171 ? -19.446 4.553 18.229 1.00 94.50 171 ARG A O 1
ATOM 1320 N N . HIS A 1 172 ? -21.250 5.875 18.260 1.00 93.44 172 HIS A N 1
ATOM 1321 C CA . HIS A 1 172 ? -22.190 4.907 17.675 1.00 93.44 172 HIS A CA 1
ATOM 1322 C C . HIS A 1 172 ? -22.201 4.860 16.142 1.00 93.44 172 HIS A C 1
ATOM 1324 O O . HIS A 1 172 ? -22.858 3.983 15.585 1.00 93.44 172 HIS A O 1
ATOM 1330 N N . GLN A 1 173 ? -21.482 5.742 15.442 1.00 91.62 173 GLN A N 1
ATOM 1331 C CA . GLN A 1 173 ? -21.400 5.746 13.974 1.00 91.62 173 GLN A CA 1
ATOM 1332 C C . GLN A 1 173 ? -20.437 4.666 13.460 1.00 91.62 173 GLN A C 1
ATOM 1334 O O . GLN A 1 173 ? -19.443 4.950 12.791 1.00 91.62 173 GLN A O 1
ATOM 1339 N N . ILE A 1 174 ? -20.719 3.413 13.817 1.00 93.56 174 ILE A N 1
ATOM 1340 C CA . ILE A 1 174 ? -19.948 2.246 13.396 1.00 93.56 174 ILE A CA 1
ATOM 1341 C C . ILE A 1 174 ? -20.224 1.992 11.915 1.00 93.56 174 ILE A C 1
ATOM 1343 O O . ILE A 1 174 ? -21.367 1.789 11.509 1.00 93.56 174 ILE A O 1
ATOM 1347 N N . LEU A 1 175 ? -19.159 2.000 11.122 1.00 92.75 175 LEU A N 1
ATOM 1348 C CA . LEU A 1 175 ? -19.191 1.792 9.682 1.00 92.75 175 LEU A CA 1
ATOM 1349 C C . LEU A 1 175 ? -18.948 0.333 9.306 1.00 92.75 175 LEU A C 1
ATOM 1351 O O . LEU A 1 175 ? -19.596 -0.205 8.413 1.00 92.75 175 LEU A O 1
ATOM 1355 N N . ILE A 1 176 ? -17.998 -0.297 9.995 1.00 95.88 176 ILE A N 1
ATOM 1356 C CA . ILE A 1 176 ? -17.607 -1.690 9.791 1.00 95.88 176 ILE A CA 1
ATOM 1357 C C . ILE A 1 176 ? -17.514 -2.335 11.170 1.00 95.88 176 ILE A C 1
ATOM 1359 O O . ILE A 1 176 ? -16.924 -1.761 12.082 1.00 95.88 176 ILE A O 1
ATOM 1363 N N . ASP A 1 177 ? -18.085 -3.527 11.308 1.00 96.88 177 ASP A N 1
ATOM 1364 C CA . ASP A 1 177 ? -18.003 -4.369 12.500 1.00 96.88 177 ASP A CA 1
ATOM 1365 C C . ASP A 1 177 ? -17.782 -5.806 12.036 1.00 96.88 177 ASP A C 1
ATOM 1367 O O . ASP A 1 177 ? -18.635 -6.397 11.372 1.00 96.88 177 ASP A O 1
ATOM 1371 N N . THR A 1 178 ? -16.596 -6.338 12.305 1.00 96.44 178 THR A N 1
ATOM 1372 C CA . THR A 1 178 ? -16.185 -7.658 11.834 1.00 96.44 178 THR A CA 1
ATOM 1373 C C . THR A 1 178 ? -15.434 -8.414 12.919 1.00 96.44 178 THR A C 1
ATOM 1375 O O . THR A 1 178 ? -15.074 -7.879 13.966 1.00 96.44 178 THR A O 1
ATOM 1378 N N . THR A 1 179 ? -15.220 -9.703 12.702 1.00 97.75 179 THR A N 1
ATOM 1379 C CA . THR A 1 179 ? -14.437 -10.553 13.595 1.00 97.75 179 THR A CA 1
ATOM 1380 C C . THR A 1 179 ? -13.467 -11.371 12.771 1.00 97.75 179 THR A C 1
ATOM 1382 O O . THR A 1 179 ? -13.866 -12.002 11.793 1.00 97.75 179 THR A O 1
ATOM 1385 N N . LEU A 1 180 ? -12.208 -11.373 13.189 1.00 97.12 180 LEU A N 1
ATOM 1386 C CA . LEU A 1 180 ? -11.115 -12.056 12.510 1.00 97.12 180 LEU A CA 1
ATOM 1387 C C . LEU A 1 180 ? -10.426 -12.996 13.490 1.00 97.12 180 LEU A C 1
ATOM 1389 O O . LEU A 1 180 ? -10.403 -12.730 14.689 1.00 97.12 180 LEU A O 1
ATOM 1393 N N . ASP A 1 181 ? -9.878 -14.088 12.974 1.00 98.06 181 ASP A N 1
ATOM 1394 C CA . ASP A 1 181 ? -9.011 -14.986 13.731 1.00 98.06 181 ASP A CA 1
ATOM 1395 C C . ASP A 1 181 ? -7.574 -14.778 13.251 1.00 98.06 181 ASP A C 1
ATOM 1397 O O . ASP A 1 181 ? -7.240 -15.112 12.112 1.00 98.06 181 ASP A O 1
ATOM 1401 N N . LEU A 1 182 ? -6.762 -14.134 14.086 1.00 98.31 182 LEU A N 1
ATOM 1402 C CA . LEU A 1 182 ? -5.379 -13.790 13.784 1.00 98.31 182 LEU A CA 1
ATOM 1403 C C . LEU A 1 182 ? -4.458 -14.905 14.264 1.00 98.31 182 LEU A C 1
ATOM 1405 O O . LEU A 1 182 ? -4.427 -15.234 15.448 1.00 98.31 182 LEU A O 1
ATOM 1409 N N . GLN A 1 183 ? -3.664 -15.469 13.367 1.00 98.06 183 GLN A N 1
ATOM 1410 C CA . GLN A 1 183 ? -2.723 -16.525 13.716 1.00 98.06 183 GLN A CA 1
ATOM 1411 C C . GLN A 1 183 ? -1.422 -15.935 14.267 1.00 98.06 183 GLN A C 1
ATOM 1413 O O . GLN A 1 183 ? -0.929 -14.908 13.803 1.00 98.06 183 GLN A O 1
ATOM 1418 N N . ALA A 1 184 ? -0.859 -16.590 15.282 1.00 97.31 184 ALA A N 1
ATOM 1419 C CA . ALA A 1 184 ? 0.416 -16.181 15.860 1.00 97.31 184 ALA A CA 1
ATOM 1420 C C . ALA A 1 184 ? 1.542 -16.277 14.819 1.00 97.31 184 ALA A C 1
ATOM 1422 O O . ALA A 1 184 ? 1.676 -17.295 14.145 1.00 97.31 184 ALA A O 1
ATOM 1423 N N . GLY A 1 185 ? 2.371 -15.238 14.734 1.00 95.75 185 GLY A N 1
ATOM 1424 C CA . GLY A 1 185 ? 3.478 -15.123 13.784 1.00 95.75 185 GLY A CA 1
ATOM 1425 C C . GLY A 1 185 ? 3.074 -14.629 12.393 1.00 95.75 185 GLY A C 1
ATOM 1426 O O . GLY A 1 185 ? 3.955 -14.314 11.599 1.00 95.75 185 GLY A O 1
ATOM 1427 N N . GLU A 1 186 ? 1.777 -14.521 12.105 1.00 97.81 186 GLU A N 1
ATOM 1428 C CA . GLU A 1 186 ? 1.281 -14.122 10.790 1.00 97.81 186 GLU A CA 1
ATOM 1429 C C . GLU A 1 186 ? 1.120 -12.604 10.667 1.00 97.81 186 GLU A C 1
ATOM 1431 O O . GLU A 1 186 ? 0.840 -11.893 11.640 1.00 97.81 186 GLU A O 1
ATOM 1436 N N . VAL A 1 187 ? 1.302 -12.116 9.441 1.00 97.81 187 VAL A N 1
ATOM 1437 C CA . VAL A 1 187 ? 1.239 -10.695 9.089 1.00 97.81 187 VAL A CA 1
ATOM 1438 C C . VAL A 1 187 ? -0.041 -10.426 8.312 1.00 97.81 187 VAL A C 1
ATOM 1440 O O . VAL A 1 187 ? -0.384 -11.163 7.390 1.00 97.81 187 VAL A O 1
ATOM 1443 N N . TYR A 1 188 ? -0.740 -9.357 8.675 1.00 98.12 188 TYR A N 1
ATOM 1444 C CA . TYR A 1 188 ? -2.018 -8.975 8.098 1.00 98.12 188 TYR A CA 1
ATOM 1445 C C . TYR A 1 188 ? -2.014 -7.510 7.675 1.00 98.12 188 TYR A C 1
ATOM 1447 O O . TYR A 1 188 ? -1.624 -6.628 8.442 1.00 98.12 188 TYR A O 1
ATOM 1455 N N . THR A 1 189 ? -2.534 -7.249 6.483 1.00 97.38 189 THR A N 1
ATOM 1456 C CA . THR A 1 189 ? -2.901 -5.904 6.036 1.00 97.38 189 THR A CA 1
ATOM 1457 C C . THR A 1 189 ? -4.416 -5.820 5.960 1.00 97.38 189 THR A C 1
ATOM 1459 O O . THR A 1 189 ? -5.073 -6.703 5.403 1.00 97.38 189 THR A O 1
ATOM 1462 N N . MET A 1 190 ? -4.976 -4.787 6.580 1.00 97.25 190 MET A N 1
ATOM 1463 C CA . MET A 1 190 ? -6.407 -4.537 6.657 1.00 97.25 190 MET A CA 1
ATOM 1464 C C . MET A 1 190 ? -6.731 -3.186 6.042 1.00 97.25 190 MET A C 1
ATOM 1466 O O . MET A 1 190 ? -6.093 -2.186 6.354 1.00 97.25 190 MET A O 1
ATOM 1470 N N . GLU A 1 191 ? -7.773 -3.143 5.229 1.00 95.69 191 GLU A N 1
ATOM 1471 C CA . GLU A 1 191 ? -8.194 -1.937 4.530 1.00 95.69 191 GLU A CA 1
ATOM 1472 C C . GLU A 1 191 ? -9.689 -1.733 4.742 1.00 95.69 191 GLU A C 1
ATOM 1474 O O . GLU A 1 191 ? -10.508 -2.584 4.383 1.00 95.69 191 GLU A O 1
ATOM 1479 N N . ALA A 1 192 ? -10.061 -0.607 5.349 1.00 95.00 192 ALA A N 1
ATOM 1480 C CA . ALA A 1 192 ? -11.446 -0.161 5.353 1.00 95.00 192 ALA A CA 1
ATOM 1481 C C . ALA A 1 192 ? -11.756 0.461 3.992 1.00 95.00 192 ALA A C 1
ATOM 1483 O O . ALA A 1 192 ? -11.167 1.476 3.641 1.00 95.00 192 ALA A O 1
ATOM 1484 N N . LEU A 1 193 ? -12.688 -0.115 3.238 1.00 92.12 193 LEU A N 1
ATOM 1485 C CA . LEU A 1 193 ? -12.998 0.319 1.876 1.00 92.12 193 LEU A CA 1
ATOM 1486 C C . LEU A 1 193 ? -14.505 0.395 1.626 1.00 92.12 193 LEU A C 1
ATOM 1488 O O . LEU A 1 193 ? -15.315 -0.168 2.370 1.00 92.12 193 LEU A O 1
ATOM 1492 N N . SER A 1 194 ? -14.897 1.093 0.558 1.00 89.69 194 SER A N 1
ATOM 1493 C CA . SER A 1 194 ? -16.271 1.026 0.057 1.00 89.69 194 SER A CA 1
ATOM 1494 C C . SER A 1 194 ? -16.438 -0.206 -0.827 1.00 89.69 194 SER A C 1
ATOM 1496 O O . SER A 1 194 ? -15.697 -0.387 -1.790 1.00 89.69 194 SER A O 1
ATOM 1498 N N . THR A 1 195 ? -17.426 -1.044 -0.524 1.00 90.50 195 THR A N 1
ATOM 1499 C CA . THR A 1 195 ? -17.776 -2.230 -1.322 1.00 90.50 195 THR A CA 1
ATOM 1500 C C . THR A 1 195 ? -18.845 -1.931 -2.372 1.00 90.50 195 THR A C 1
ATOM 1502 O O . THR A 1 195 ? -18.979 -2.683 -3.334 1.00 90.50 195 THR A O 1
ATOM 1505 N N . ASP A 1 196 ? -19.595 -0.842 -2.199 1.00 89.25 196 ASP A N 1
ATOM 1506 C CA . ASP A 1 196 ? -20.608 -0.352 -3.133 1.00 89.25 196 ASP A CA 1
ATOM 1507 C C . ASP A 1 196 ? -20.780 1.159 -2.922 1.00 89.25 196 ASP A C 1
ATOM 1509 O O . ASP A 1 196 ? -21.448 1.592 -1.974 1.00 89.25 196 ASP A O 1
ATOM 1513 N N . LEU A 1 197 ? -20.130 1.949 -3.783 1.00 84.06 197 LEU A N 1
ATOM 1514 C CA . LEU A 1 197 ? -20.131 3.413 -3.700 1.00 84.06 197 LEU A CA 1
ATOM 1515 C C . LEU A 1 197 ? -21.530 4.002 -3.925 1.00 84.06 197 LEU A C 1
ATOM 1517 O O . LEU A 1 197 ? -21.907 4.943 -3.234 1.00 84.06 197 LEU A O 1
ATOM 1521 N N . ASP A 1 198 ? -22.324 3.420 -4.832 1.00 84.44 198 ASP A N 1
ATOM 1522 C CA . ASP A 1 198 ? -23.672 3.914 -5.147 1.00 84.44 198 ASP A CA 1
ATOM 1523 C C . ASP A 1 198 ? -24.639 3.721 -3.960 1.00 84.44 198 ASP A C 1
ATOM 1525 O O . ASP A 1 198 ? -25.600 4.477 -3.803 1.00 84.44 198 ASP A O 1
ATOM 1529 N N . ASN A 1 199 ? -24.394 2.710 -3.117 1.00 87.12 199 ASN A N 1
ATOM 1530 C CA . ASN A 1 199 ? -25.273 2.330 -2.006 1.00 87.12 199 ASN A CA 1
ATOM 1531 C C . ASN A 1 199 ? -24.675 2.580 -0.614 1.00 87.12 199 ASN A C 1
ATOM 1533 O O . ASN A 1 199 ? -25.235 2.095 0.372 1.00 87.12 199 ASN A O 1
ATOM 1537 N N . ASN A 1 200 ? -23.561 3.315 -0.512 1.00 84.94 200 ASN A N 1
ATOM 1538 C CA . ASN A 1 200 ? -22.866 3.600 0.750 1.00 84.94 200 ASN A CA 1
ATOM 1539 C C . ASN A 1 200 ? -22.590 2.329 1.576 1.00 84.94 200 ASN A C 1
ATOM 1541 O O . ASN A 1 200 ? -22.860 2.283 2.780 1.00 84.94 200 ASN A O 1
ATOM 1545 N N . ARG A 1 201 ? -22.102 1.263 0.926 1.00 89.88 201 ARG A N 1
ATOM 1546 C CA . ARG A 1 201 ? -21.687 0.040 1.628 1.00 89.88 201 ARG A CA 1
ATOM 1547 C C . ARG A 1 201 ? -20.183 0.021 1.811 1.00 89.88 201 ARG A C 1
ATOM 1549 O O . ARG A 1 201 ? -19.426 0.390 0.911 1.00 89.88 201 ARG A O 1
ATOM 1556 N N . TYR A 1 202 ? -19.772 -0.459 2.976 1.00 91.50 202 TYR A N 1
ATOM 1557 C CA . TYR A 1 202 ? -18.385 -0.486 3.414 1.00 91.50 202 TYR A CA 1
ATOM 1558 C C . TYR A 1 202 ? -18.038 -1.859 3.975 1.00 91.50 202 TYR A C 1
ATOM 1560 O O . TYR A 1 202 ? -18.916 -2.617 4.395 1.00 91.50 202 TYR A O 1
ATOM 1568 N N . GLY A 1 203 ? -16.755 -2.189 3.961 1.00 93.19 203 GLY A N 1
ATOM 1569 C CA . GLY A 1 203 ? -16.246 -3.446 4.484 1.00 93.19 203 GLY A CA 1
ATOM 1570 C C . GLY A 1 203 ? -14.764 -3.350 4.802 1.00 93.19 203 GLY A C 1
ATOM 1571 O O . GLY A 1 203 ? -14.086 -2.422 4.366 1.00 93.19 203 GLY A O 1
ATOM 1572 N N . ALA A 1 204 ? -14.280 -4.318 5.574 1.00 93.81 204 ALA A N 1
ATOM 1573 C CA . ALA A 1 204 ? -12.854 -4.524 5.765 1.00 93.81 204 ALA A CA 1
ATOM 1574 C C . ALA A 1 204 ? -12.383 -5.610 4.797 1.00 93.81 204 ALA A C 1
ATOM 1576 O O . ALA A 1 204 ? -12.874 -6.742 4.852 1.00 93.81 204 ALA A O 1
ATOM 1577 N N . TYR A 1 205 ? -11.432 -5.273 3.935 1.00 95.56 205 TYR A N 1
ATOM 1578 C CA . TYR A 1 205 ? -10.614 -6.262 3.250 1.00 95.56 205 TYR A CA 1
ATOM 1579 C C . TYR A 1 205 ? -9.436 -6.631 4.151 1.00 95.56 205 TYR A C 1
ATOM 1581 O O . TYR A 1 205 ? -8.862 -5.772 4.817 1.00 95.56 205 TYR A O 1
ATOM 1589 N N . VAL A 1 206 ? -9.118 -7.922 4.222 1.00 96.31 206 VAL A N 1
ATOM 1590 C CA . VAL A 1 206 ? -8.047 -8.443 5.074 1.00 96.31 206 VAL A CA 1
ATOM 1591 C C . VAL A 1 206 ? -7.224 -9.421 4.262 1.00 96.31 206 VAL A C 1
ATOM 1593 O O . VAL A 1 206 ? -7.741 -10.429 3.773 1.00 96.31 206 VAL A O 1
ATOM 1596 N N . ARG A 1 207 ? -5.929 -9.144 4.164 1.00 96.38 207 ARG A N 1
ATOM 1597 C CA . ARG A 1 207 ? -4.953 -10.004 3.509 1.00 96.38 207 ARG A CA 1
ATOM 1598 C C . ARG A 1 207 ? -3.971 -10.527 4.540 1.00 96.38 207 ARG A C 1
ATOM 1600 O O . ARG A 1 207 ? -3.302 -9.742 5.202 1.00 96.38 207 ARG A O 1
ATOM 1607 N N . GLN A 1 208 ? -3.887 -11.848 4.656 1.00 97.25 208 GLN A N 1
ATOM 1608 C CA . GLN A 1 208 ? -2.755 -12.496 5.310 1.00 97.25 208 GLN A CA 1
ATOM 1609 C C . GLN A 1 208 ? -1.591 -12.484 4.322 1.00 97.25 208 GLN A C 1
ATOM 1611 O O . GLN A 1 208 ? -1.676 -13.069 3.240 1.00 97.25 208 GLN A O 1
ATOM 1616 N N . GLU A 1 209 ? -0.539 -11.760 4.668 1.00 96.50 209 GLU A N 1
ATOM 1617 C CA . GLU A 1 209 ? 0.564 -11.480 3.768 1.00 96.50 209 GLU A CA 1
ATOM 1618 C C . GLU A 1 209 ? 1.410 -12.729 3.533 1.00 96.50 209 GLU A C 1
ATOM 1620 O O . GLU A 1 209 ? 2.002 -13.294 4.448 1.00 96.50 209 GLU A O 1
ATOM 1625 N N . GLN A 1 210 ? 1.478 -13.169 2.279 1.00 94.38 210 GLN A N 1
ATOM 1626 C CA . GLN A 1 210 ? 2.132 -14.431 1.926 1.00 94.38 210 GLN A CA 1
ATOM 1627 C C . GLN A 1 210 ? 3.644 -14.297 1.757 1.00 94.38 210 GLN A C 1
ATOM 1629 O O . GLN A 1 210 ? 4.354 -15.299 1.817 1.00 94.38 210 GLN A O 1
ATOM 1634 N N . PHE A 1 211 ? 4.152 -13.081 1.543 1.00 93.75 211 PHE A N 1
ATOM 1635 C CA . PHE A 1 211 ? 5.570 -12.842 1.276 1.00 93.75 211 PHE A CA 1
ATOM 1636 C C . PHE A 1 211 ? 6.474 -13.250 2.453 1.00 93.75 211 PHE A C 1
ATOM 1638 O O . PHE A 1 211 ? 7.647 -13.549 2.258 1.00 93.75 211 PHE A O 1
ATOM 1645 N N . ILE A 1 212 ? 5.948 -13.348 3.678 1.00 93.50 212 ILE A N 1
ATOM 1646 C CA . ILE A 1 212 ? 6.723 -13.853 4.824 1.00 93.50 212 ILE A CA 1
ATOM 1647 C C . ILE A 1 212 ? 6.999 -15.365 4.748 1.00 93.50 212 ILE A C 1
ATOM 1649 O O . ILE A 1 212 ? 7.826 -15.870 5.501 1.00 93.50 212 ILE A O 1
ATOM 1653 N N . HIS A 1 213 ? 6.335 -16.073 3.829 1.00 93.88 213 HIS A N 1
ATOM 1654 C CA . HIS A 1 213 ? 6.463 -17.519 3.607 1.00 93.88 213 HIS A CA 1
ATOM 1655 C C . HIS A 1 213 ? 7.010 -17.871 2.217 1.00 93.88 213 HIS A C 1
ATOM 1657 O O . HIS A 1 213 ? 7.091 -19.048 1.867 1.00 93.88 213 HIS A O 1
ATOM 1663 N N . GLN A 1 214 ? 7.354 -16.871 1.401 1.00 92.19 214 GLN A N 1
ATOM 1664 C CA . GLN A 1 214 ? 7.856 -17.060 0.040 1.00 92.19 214 GLN A CA 1
ATOM 1665 C C . GLN A 1 214 ? 9.352 -16.755 -0.036 1.00 92.19 214 GLN A C 1
ATOM 1667 O O . GLN A 1 214 ? 9.854 -15.863 0.643 1.00 92.19 214 GLN A O 1
ATOM 1672 N N . ALA A 1 215 ? 10.074 -17.498 -0.870 1.00 90.81 215 ALA A N 1
ATOM 1673 C CA . ALA A 1 215 ? 11.459 -17.178 -1.185 1.00 90.81 215 ALA A CA 1
ATOM 1674 C C . ALA A 1 215 ? 11.504 -16.122 -2.295 1.00 90.81 215 ALA A C 1
ATOM 1676 O O . ALA A 1 215 ? 10.772 -16.232 -3.279 1.00 90.81 215 ALA A O 1
ATOM 1677 N N . PHE A 1 216 ? 12.384 -15.136 -2.135 1.00 90.44 216 PHE A N 1
ATOM 1678 C CA . PHE A 1 216 ? 12.639 -14.086 -3.115 1.00 90.44 216 PHE A CA 1
ATOM 1679 C C . PHE A 1 216 ? 14.124 -14.073 -3.460 1.00 90.44 216 PHE A C 1
ATOM 1681 O O . PHE A 1 216 ? 14.976 -14.196 -2.576 1.00 90.44 216 PHE A O 1
ATOM 1688 N N . GLU A 1 217 ? 14.424 -13.943 -4.746 1.00 90.81 217 GLU A N 1
ATOM 1689 C CA . GLU A 1 217 ? 15.790 -13.887 -5.245 1.00 90.81 217 GLU A CA 1
ATOM 1690 C C . GLU A 1 217 ? 16.411 -12.516 -4.929 1.00 90.81 217 GLU A C 1
ATOM 1692 O O . GLU A 1 217 ? 15.755 -11.480 -5.083 1.00 90.81 217 GLU A O 1
ATOM 1697 N N . PRO A 1 218 ? 17.677 -12.473 -4.481 1.00 85.62 218 PRO A N 1
ATOM 1698 C CA . PRO A 1 218 ? 18.323 -11.236 -4.043 1.00 85.62 218 PRO A CA 1
ATOM 1699 C C . PRO A 1 218 ? 18.650 -10.269 -5.191 1.00 85.62 218 PRO A C 1
ATOM 1701 O O . PRO A 1 218 ? 18.913 -9.095 -4.938 1.00 85.62 218 PRO A O 1
ATOM 1704 N N . ASP A 1 219 ? 18.663 -10.751 -6.433 1.00 89.44 219 ASP A N 1
ATOM 1705 C CA . ASP A 1 219 ? 18.940 -9.992 -7.656 1.00 89.44 219 ASP A CA 1
ATOM 1706 C C . ASP A 1 219 ? 17.660 -9.598 -8.413 1.00 89.44 219 ASP A C 1
ATOM 1708 O O . ASP A 1 219 ? 17.713 -9.220 -9.586 1.00 89.44 219 ASP A O 1
ATOM 1712 N N . GLN A 1 220 ? 16.504 -9.666 -7.748 1.00 93.38 220 GLN A N 1
ATOM 1713 C CA . GLN A 1 220 ? 15.219 -9.280 -8.313 1.00 93.38 220 GLN A CA 1
ATOM 1714 C C . GLN A 1 220 ? 14.463 -8.318 -7.405 1.00 93.38 220 GLN A C 1
ATOM 1716 O O . GLN A 1 220 ? 14.479 -8.434 -6.182 1.00 93.38 220 GLN A O 1
ATOM 1721 N N . LEU A 1 221 ? 13.740 -7.390 -8.025 1.00 94.31 221 LEU A N 1
ATOM 1722 C CA . LEU A 1 221 ? 12.627 -6.701 -7.383 1.00 94.31 221 LEU A CA 1
ATOM 1723 C C . LEU A 1 221 ? 11.322 -7.379 -7.793 1.00 94.31 221 LEU A C 1
ATOM 1725 O O . LEU A 1 221 ? 11.230 -7.999 -8.852 1.00 94.31 221 LEU A O 1
ATOM 1729 N N . TYR A 1 222 ? 10.301 -7.255 -6.959 1.00 96.88 222 TYR A N 1
ATOM 1730 C CA . TYR A 1 222 ? 9.043 -7.960 -7.139 1.00 96.88 222 TYR A CA 1
ATOM 1731 C C . TYR A 1 222 ? 7.874 -6.991 -7.198 1.00 96.88 222 TYR A C 1
ATOM 1733 O O . TYR A 1 222 ? 7.823 -6.025 -6.439 1.00 96.88 222 TYR A O 1
ATOM 1741 N N . ALA A 1 223 ? 6.916 -7.263 -8.081 1.00 97.81 223 ALA A N 1
ATOM 1742 C CA . ALA A 1 223 ? 5.674 -6.508 -8.187 1.00 97.81 223 ALA A CA 1
ATOM 1743 C C . ALA A 1 223 ? 4.471 -7.453 -8.159 1.00 97.81 223 ALA A C 1
ATOM 1745 O O . ALA A 1 223 ? 4.423 -8.439 -8.889 1.00 97.81 223 ALA A O 1
ATOM 1746 N N . GLY A 1 224 ? 3.500 -7.161 -7.308 1.00 97.38 224 GLY A N 1
ATOM 1747 C CA . GLY A 1 224 ? 2.250 -7.895 -7.183 1.00 97.38 224 GLY A CA 1
ATOM 1748 C C . GLY A 1 224 ? 1.070 -6.954 -7.351 1.00 97.38 224 GLY A C 1
ATOM 1749 O O . GLY A 1 224 ? 1.147 -5.812 -6.912 1.00 97.38 224 GLY A O 1
ATOM 1750 N N . PHE A 1 225 ? -0.016 -7.418 -7.963 1.00 97.25 225 PHE A N 1
ATOM 1751 C CA . PHE A 1 225 ? -1.241 -6.631 -8.097 1.00 97.25 225 PHE A CA 1
ATOM 1752 C C . PHE A 1 225 ? -2.432 -7.328 -7.449 1.00 97.25 225 PHE A C 1
ATOM 1754 O O . PHE A 1 225 ? -2.588 -8.546 -7.557 1.00 97.25 225 PHE A O 1
ATOM 1761 N N . VAL A 1 226 ? -3.306 -6.527 -6.846 1.00 95.62 226 VAL A N 1
ATOM 1762 C CA . VAL A 1 226 ? -4.639 -6.931 -6.393 1.00 95.62 226 VAL A CA 1
ATOM 1763 C C . VAL A 1 226 ? -5.661 -5.872 -6.778 1.00 95.62 226 VAL A C 1
ATOM 1765 O O . VAL A 1 226 ? -5.371 -4.677 -6.765 1.00 95.62 226 VAL A O 1
ATOM 1768 N N . ASN A 1 227 ? -6.874 -6.312 -7.111 1.00 94.12 227 ASN A N 1
ATOM 1769 C CA . ASN A 1 227 ? -7.999 -5.414 -7.338 1.00 94.12 227 ASN A CA 1
ATOM 1770 C C . ASN A 1 227 ? -8.924 -5.445 -6.125 1.00 94.12 227 ASN A C 1
ATOM 1772 O O . ASN A 1 227 ? -9.600 -6.442 -5.890 1.00 94.12 227 ASN A O 1
ATOM 1776 N N . LEU A 1 228 ? -8.943 -4.358 -5.366 1.00 93.81 228 LEU A N 1
ATOM 1777 C CA . LEU A 1 228 ? -9.730 -4.172 -4.148 1.00 93.81 228 LEU A CA 1
ATOM 1778 C C . LEU A 1 228 ? -10.946 -3.270 -4.396 1.00 93.81 228 LEU A C 1
ATOM 1780 O O . LEU A 1 228 ? -11.598 -2.800 -3.469 1.00 93.81 228 LEU A O 1
ATOM 1784 N N . SER A 1 229 ? -11.278 -3.022 -5.662 1.00 89.69 229 SER A N 1
ATOM 1785 C CA . SER A 1 229 ? -12.501 -2.313 -6.029 1.00 89.69 229 SER A CA 1
ATOM 1786 C C . SER A 1 229 ? -13.730 -3.117 -5.609 1.00 89.69 229 SER A C 1
ATOM 1788 O O . SER A 1 229 ? -13.747 -4.346 -5.701 1.00 89.69 229 SER A O 1
ATOM 1790 N N . GLY A 1 230 ? -14.777 -2.422 -5.168 1.00 89.12 230 GLY A N 1
ATOM 1791 C CA . GLY A 1 230 ? -16.086 -3.012 -4.901 1.00 89.12 230 GLY A CA 1
ATOM 1792 C C . GLY A 1 230 ? -16.918 -3.168 -6.173 1.00 89.12 230 GLY A C 1
ATOM 1793 O O . GLY A 1 230 ? -16.403 -3.488 -7.242 1.00 89.12 230 GLY A O 1
ATOM 1794 N N . VAL A 1 231 ? -18.228 -2.954 -6.074 1.00 87.94 231 VAL A N 1
ATOM 1795 C CA . VAL A 1 231 ? -19.134 -2.907 -7.231 1.00 87.94 231 VAL A CA 1
ATOM 1796 C C . VAL A 1 231 ? -18.783 -1.702 -8.107 1.00 87.94 231 VAL A C 1
ATOM 1798 O O . VAL A 1 231 ? -18.700 -0.588 -7.595 1.00 87.94 231 VAL A O 1
ATOM 1801 N N . THR A 1 232 ? -18.619 -1.901 -9.423 1.00 85.56 232 THR A N 1
ATOM 1802 C CA . THR A 1 232 ? -18.414 -0.790 -10.372 1.00 85.56 232 THR A CA 1
ATOM 1803 C C . THR A 1 232 ? -19.512 0.269 -10.193 1.00 85.56 232 THR A C 1
ATOM 1805 O O . THR A 1 232 ? -20.682 -0.077 -10.371 1.00 85.56 232 THR A O 1
ATOM 1808 N N . PRO A 1 233 ? -19.181 1.539 -9.899 1.00 83.38 233 PRO A N 1
ATOM 1809 C CA . PRO A 1 233 ? -20.165 2.606 -9.695 1.00 83.38 233 PRO A CA 1
ATOM 1810 C C . PRO A 1 233 ? -20.972 2.937 -10.951 1.00 83.38 233 PRO A C 1
ATOM 1812 O O . PRO A 1 233 ? -20.517 2.729 -12.079 1.00 83.38 233 PRO A O 1
ATOM 1815 N N . HIS A 1 234 ? -22.161 3.518 -10.788 1.00 83.31 234 HIS A N 1
ATOM 1816 C CA . HIS A 1 234 ? -23.011 3.899 -11.916 1.00 83.31 234 HIS A CA 1
ATOM 1817 C C . HIS A 1 234 ? -22.326 4.876 -12.867 1.00 83.31 234 HIS A C 1
ATOM 1819 O O . HIS A 1 234 ? -22.434 4.718 -14.082 1.00 83.31 234 HIS A O 1
ATOM 1825 N N . SER A 1 235 ? -21.597 5.845 -12.319 1.00 79.00 235 SER A N 1
ATOM 1826 C CA . SER A 1 235 ? -20.857 6.840 -13.091 1.00 79.00 235 SER A CA 1
ATOM 1827 C C . SER A 1 235 ? -19.770 6.213 -13.972 1.00 79.00 235 SER A C 1
ATOM 1829 O O . SER A 1 235 ? -19.622 6.618 -15.124 1.00 79.00 235 SER A O 1
ATOM 1831 N N . ALA A 1 236 ? -19.076 5.184 -13.480 1.00 79.81 236 ALA A N 1
ATOM 1832 C CA . ALA A 1 236 ? -18.093 4.424 -14.249 1.00 79.81 236 ALA A CA 1
ATOM 1833 C C . ALA A 1 236 ? -18.750 3.593 -15.365 1.00 79.81 236 ALA A C 1
ATOM 1835 O O . ALA A 1 236 ? -18.301 3.639 -16.507 1.00 79.81 236 ALA A O 1
ATOM 1836 N N . ARG A 1 237 ? -19.905 2.953 -15.102 1.00 80.81 237 ARG A N 1
ATOM 1837 C CA . ARG A 1 237 ? -20.689 2.253 -16.152 1.00 80.81 237 ARG A CA 1
ATOM 1838 C C . ARG A 1 237 ? -21.128 3.177 -17.294 1.00 80.81 237 ARG A C 1
ATOM 1840 O O . ARG A 1 237 ? -21.343 2.708 -18.406 1.00 80.81 237 ARG A O 1
ATOM 1847 N N . LEU A 1 238 ? -21.306 4.468 -17.009 1.00 79.62 238 LEU A N 1
ATOM 1848 C CA . LEU A 1 238 ? -21.647 5.501 -17.993 1.00 79.62 238 LEU A CA 1
ATOM 1849 C C . LEU A 1 238 ? -20.416 6.142 -18.658 1.00 79.62 238 LEU A C 1
ATOM 1851 O O . LEU A 1 238 ? -20.574 6.993 -19.529 1.00 79.62 238 LEU A O 1
ATOM 1855 N N . GLY A 1 239 ? -19.206 5.747 -18.259 1.00 73.88 239 GLY A N 1
ATOM 1856 C CA . GLY A 1 239 ? -17.949 6.228 -18.822 1.00 73.88 239 GLY A CA 1
ATOM 1857 C C . GLY A 1 239 ? -17.481 7.592 -18.306 1.00 73.88 239 GLY A C 1
ATOM 1858 O O . GLY A 1 239 ? -16.645 8.229 -18.944 1.00 73.88 239 GLY A O 1
ATOM 1859 N N . TYR A 1 240 ? -18.012 8.078 -17.177 1.00 71.19 240 TYR A N 1
ATOM 1860 C CA . TYR A 1 240 ? -17.626 9.386 -16.628 1.00 71.19 240 TYR A CA 1
ATOM 1861 C C . TYR A 1 240 ? -16.291 9.374 -15.883 1.00 71.19 240 TYR A C 1
ATOM 1863 O O . TYR A 1 240 ? -15.622 10.402 -15.823 1.00 71.19 240 TYR A O 1
ATOM 1871 N N . PHE A 1 241 ? -15.905 8.228 -15.323 1.00 69.75 241 PHE A N 1
ATOM 1872 C CA . PHE A 1 241 ? -14.651 8.050 -14.597 1.00 69.75 241 PHE A CA 1
ATOM 1873 C C . PHE A 1 241 ? -14.019 6.713 -14.985 1.00 69.75 241 PHE A C 1
ATOM 1875 O O . PHE A 1 241 ? -14.758 5.782 -15.318 1.00 69.75 241 PHE A O 1
ATOM 1882 N N . PRO A 1 242 ? -12.679 6.606 -14.976 1.00 71.31 242 PRO A N 1
ATOM 1883 C CA . PRO A 1 242 ? -12.021 5.319 -15.128 1.00 71.31 242 PRO A CA 1
ATOM 1884 C C . PRO A 1 242 ? -12.344 4.427 -13.922 1.00 71.31 242 PRO A C 1
ATOM 1886 O O . PRO A 1 242 ? -12.318 4.887 -12.781 1.00 71.31 242 PRO A O 1
ATOM 1889 N N . ASP A 1 243 ? -12.628 3.153 -14.175 1.00 80.00 243 ASP A N 1
ATOM 1890 C CA . ASP A 1 243 ? -12.672 2.112 -13.155 1.00 80.00 243 ASP A CA 1
ATOM 1891 C C . ASP A 1 243 ? -11.880 0.884 -13.598 1.00 80.00 243 ASP A C 1
ATOM 1893 O O . ASP A 1 243 ? -11.667 0.640 -14.790 1.00 80.00 243 ASP A O 1
ATOM 1897 N N . PHE A 1 244 ? -11.439 0.096 -12.622 1.00 83.69 244 PHE A N 1
ATOM 1898 C CA . PHE A 1 244 ? -10.826 -1.191 -12.903 1.00 83.69 244 PHE A CA 1
ATOM 1899 C C . PHE A 1 244 ? -11.886 -2.300 -12.997 1.00 83.69 244 PHE A C 1
ATOM 1901 O O . PHE A 1 244 ? -12.585 -2.587 -12.010 1.00 83.69 244 PHE A O 1
ATOM 1908 N N . PRO A 1 245 ? -11.992 -2.976 -14.153 1.00 78.38 245 PRO A N 1
ATOM 1909 C CA . PRO A 1 245 ? -12.981 -4.024 -14.363 1.00 78.38 245 PRO A CA 1
ATOM 1910 C C . PRO A 1 245 ? -12.694 -5.257 -13.500 1.00 78.38 245 PRO A C 1
ATOM 1912 O O . PRO A 1 245 ? -11.581 -5.455 -13.004 1.00 78.38 245 PRO A O 1
ATOM 1915 N N . ASP A 1 246 ? -13.711 -6.112 -13.353 1.00 77.50 246 ASP A N 1
ATOM 1916 C CA . ASP A 1 246 ? -13.615 -7.379 -12.613 1.00 77.50 246 ASP A CA 1
ATOM 1917 C C . ASP A 1 246 ? -12.464 -8.252 -13.119 1.00 77.50 246 ASP A C 1
ATOM 1919 O O . ASP A 1 246 ? -11.738 -8.841 -12.317 1.00 77.50 246 ASP A O 1
ATOM 1923 N N . SER A 1 247 ? -12.294 -8.301 -14.446 1.00 87.12 247 SER A N 1
ATOM 1924 C CA . SER A 1 247 ? -11.172 -8.976 -15.074 1.00 87.12 247 SER A CA 1
ATOM 1925 C C . SER A 1 247 ? -10.236 -8.008 -15.780 1.00 87.12 247 SER A C 1
ATOM 1927 O O . SER A 1 247 ? -10.622 -7.308 -16.723 1.00 87.12 247 SER A O 1
ATOM 1929 N N . THR A 1 248 ? -8.990 -7.996 -15.322 1.00 89.50 248 THR A N 1
ATOM 1930 C CA . THR A 1 248 ? -7.965 -7.055 -15.755 1.00 89.50 248 THR A CA 1
ATOM 1931 C C . THR A 1 248 ? -6.711 -7.797 -16.200 1.00 89.50 248 THR A C 1
ATOM 1933 O O . THR A 1 248 ? -6.159 -8.595 -15.447 1.00 89.50 248 THR A O 1
ATOM 1936 N N . VAL A 1 249 ? -6.221 -7.495 -17.400 1.00 93.38 249 VAL A N 1
ATOM 1937 C CA . VAL A 1 249 ? -4.947 -7.998 -17.923 1.00 93.38 249 VAL A CA 1
ATOM 1938 C C . VAL A 1 249 ? -3.862 -6.953 -17.716 1.00 93.38 249 VAL A C 1
ATOM 1940 O O . VAL A 1 249 ? -4.057 -5.780 -18.033 1.00 93.38 249 VAL A O 1
ATOM 1943 N N . ILE A 1 250 ? -2.706 -7.382 -17.221 1.00 95.69 250 ILE A N 1
ATOM 1944 C CA . ILE A 1 250 ? -1.576 -6.506 -16.930 1.00 95.69 250 ILE A CA 1
ATOM 1945 C C . ILE A 1 250 ? -0.380 -6.932 -17.775 1.00 95.69 250 ILE A C 1
ATOM 1947 O O . ILE A 1 250 ? 0.083 -8.074 -17.709 1.00 95.69 250 ILE A O 1
ATOM 1951 N N . TYR A 1 251 ? 0.126 -5.976 -18.545 1.00 97.38 251 TYR A N 1
ATOM 1952 C CA . TYR A 1 251 ? 1.400 -6.057 -19.249 1.00 97.38 251 TYR A CA 1
ATOM 1953 C C . TYR A 1 251 ? 2.404 -5.125 -18.590 1.00 97.38 251 TYR A C 1
ATOM 1955 O O . TYR A 1 251 ? 2.018 -4.171 -17.914 1.00 97.38 251 TYR A O 1
ATOM 1963 N N . TYR A 1 252 ? 3.687 -5.365 -18.820 1.00 98.00 252 TYR A N 1
ATOM 1964 C CA . TYR A 1 252 ? 4.741 -4.515 -18.297 1.00 98.00 252 TYR A CA 1
ATOM 1965 C C . TYR A 1 252 ? 5.854 -4.274 -19.316 1.00 98.00 252 TYR A C 1
ATOM 1967 O O . TYR A 1 252 ? 6.162 -5.122 -20.157 1.00 98.00 252 TYR A O 1
ATOM 1975 N N . THR A 1 253 ? 6.471 -3.104 -19.203 1.00 97.44 253 THR A N 1
ATOM 1976 C CA . THR A 1 253 ? 7.693 -2.733 -19.912 1.00 97.44 253 THR A CA 1
ATOM 1977 C C . THR A 1 253 ? 8.686 -2.180 -18.905 1.00 97.44 253 THR A C 1
ATOM 1979 O O . THR A 1 253 ? 8.325 -1.316 -18.110 1.00 97.44 253 THR A O 1
ATOM 1982 N N . TYR A 1 254 ? 9.933 -2.643 -18.938 1.00 97.25 254 TYR A N 1
ATOM 1983 C CA . TYR A 1 254 ? 11.005 -2.038 -18.150 1.00 97.25 254 TYR A CA 1
ATOM 1984 C C . TYR A 1 254 ? 11.790 -1.084 -19.045 1.00 97.25 254 TYR A C 1
ATOM 1986 O O . TYR A 1 254 ? 12.458 -1.521 -19.977 1.00 97.25 254 TYR A O 1
ATOM 1994 N N . TYR A 1 255 ? 11.684 0.216 -18.801 1.00 95.25 255 TYR A N 1
ATOM 1995 C CA . TYR A 1 255 ? 12.374 1.240 -19.570 1.00 95.25 255 TYR A CA 1
ATOM 1996 C C . TYR A 1 255 ? 13.742 1.576 -18.980 1.00 95.25 255 TYR A C 1
ATOM 1998 O O . TYR A 1 255 ? 13.883 1.806 -17.780 1.00 95.25 255 TYR A O 1
ATOM 2006 N N . ILE A 1 256 ? 14.736 1.681 -19.861 1.00 94.31 256 ILE A N 1
ATOM 2007 C CA . ILE A 1 256 ? 16.068 2.226 -19.589 1.00 94.31 256 ILE A CA 1
ATOM 2008 C C . ILE A 1 256 ? 16.275 3.491 -20.419 1.00 94.31 256 ILE A C 1
ATOM 2010 O O . ILE A 1 256 ? 15.772 3.606 -21.538 1.00 94.31 256 ILE A O 1
ATOM 2014 N N . HIS A 1 257 ? 16.999 4.465 -19.877 1.00 90.00 257 HIS A N 1
ATOM 2015 C CA . HIS A 1 257 ? 17.196 5.734 -20.569 1.00 90.00 257 HIS A CA 1
ATOM 2016 C C . HIS A 1 257 ? 18.108 5.590 -21.795 1.00 90.00 257 HIS A C 1
ATOM 2018 O O . HIS A 1 257 ? 19.095 4.852 -21.777 1.00 90.00 257 HIS A O 1
ATOM 2024 N N . ASN A 1 258 ? 17.781 6.311 -22.864 1.00 88.31 258 ASN A N 1
ATOM 2025 C CA . ASN A 1 258 ? 18.547 6.346 -24.100 1.00 88.31 258 ASN A CA 1
ATOM 2026 C C . ASN A 1 258 ? 19.495 7.555 -24.125 1.00 88.31 258 ASN A C 1
ATOM 2028 O O . ASN A 1 258 ? 19.136 8.623 -24.618 1.00 88.31 258 ASN A O 1
ATOM 2032 N N . ASP A 1 259 ? 20.735 7.358 -23.673 1.00 82.75 259 ASP A N 1
ATOM 2033 C CA . ASP A 1 259 ? 21.752 8.422 -23.605 1.00 82.75 259 ASP A CA 1
ATOM 2034 C C . ASP A 1 259 ? 22.156 9.005 -24.979 1.00 82.75 259 ASP A C 1
ATOM 2036 O O . ASP A 1 259 ? 22.764 10.075 -25.047 1.00 82.75 259 ASP A O 1
ATOM 2040 N N . PHE A 1 260 ? 21.837 8.325 -26.089 1.00 76.31 260 PHE A N 1
ATOM 2041 C CA . PHE A 1 260 ? 22.130 8.819 -27.439 1.00 76.31 260 PHE A CA 1
ATOM 2042 C C . PHE A 1 260 ? 21.095 9.830 -27.936 1.00 76.31 260 PHE A C 1
ATOM 2044 O O . PHE A 1 260 ? 21.409 10.650 -28.800 1.00 76.31 260 PHE A O 1
ATOM 2051 N N . ASN A 1 261 ? 19.876 9.794 -27.391 1.00 69.62 261 ASN A N 1
ATOM 2052 C CA . ASN A 1 261 ? 18.770 10.641 -27.820 1.00 69.62 261 ASN A CA 1
ATOM 2053 C C . ASN A 1 261 ? 18.618 11.844 -26.873 1.00 69.62 261 ASN A C 1
ATOM 2055 O O . ASN A 1 261 ? 17.579 12.053 -26.253 1.00 69.62 261 ASN A O 1
ATOM 2059 N N . ASN A 1 262 ? 19.682 12.648 -26.762 1.00 56.34 262 ASN A N 1
ATOM 2060 C CA . ASN A 1 262 ? 19.740 13.886 -25.966 1.00 56.34 262 ASN A CA 1
ATOM 2061 C C . ASN A 1 262 ? 19.034 15.071 -26.657 1.00 56.34 262 ASN A C 1
ATOM 2063 O O . ASN A 1 262 ? 19.524 16.204 -26.630 1.00 56.34 262 ASN A O 1
ATOM 2067 N N . GLY A 1 263 ? 17.901 14.828 -27.323 1.00 52.50 263 GLY A N 1
ATOM 2068 C CA . GLY A 1 263 ? 17.069 15.913 -27.834 1.00 52.50 263 GLY A CA 1
ATOM 2069 C C . GLY A 1 263 ? 16.709 16.855 -26.684 1.00 52.50 263 GLY A C 1
ATOM 2070 O O . GLY A 1 263 ? 16.125 16.422 -25.698 1.00 52.50 263 GLY A O 1
ATOM 2071 N N . LEU A 1 264 ? 17.091 18.130 -26.790 1.00 46.19 264 LEU A N 1
ATOM 2072 C CA . LEU A 1 264 ? 16.768 19.207 -25.842 1.00 46.19 264 LEU A CA 1
ATOM 2073 C C . LEU A 1 264 ? 15.266 19.568 -25.904 1.00 46.19 264 LEU A C 1
ATOM 2075 O O . LEU A 1 264 ? 14.912 20.714 -26.172 1.00 46.19 264 LEU A O 1
ATOM 2079 N N . GLY A 1 265 ? 14.380 18.589 -25.722 1.00 46.84 265 GLY A N 1
ATOM 2080 C CA . GLY A 1 265 ? 12.934 18.730 -25.862 1.00 46.84 265 GLY A CA 1
ATOM 2081 C C . GLY A 1 265 ? 12.214 18.030 -24.719 1.00 46.84 265 GLY A C 1
ATOM 2082 O O . GLY A 1 265 ? 12.386 16.844 -24.492 1.00 46.84 265 GLY A O 1
ATOM 2083 N N . VAL A 1 266 ? 11.424 18.798 -23.982 1.00 45.16 266 VAL A N 1
ATOM 2084 C CA . VAL A 1 266 ? 10.752 18.443 -22.723 1.00 45.16 266 VAL A CA 1
ATOM 2085 C C . VAL A 1 266 ? 9.439 17.683 -22.976 1.00 45.16 266 VAL A C 1
ATOM 2087 O O . VAL A 1 266 ? 8.482 17.813 -22.220 1.00 45.16 266 VAL A O 1
ATOM 2090 N N . GLU A 1 267 ? 9.339 16.941 -24.076 1.00 47.72 267 GLU A N 1
ATOM 2091 C CA . GLU A 1 267 ? 8.061 16.389 -24.522 1.00 47.72 267 GLU A CA 1
ATOM 2092 C C . GLU A 1 267 ? 7.964 14.901 -24.202 1.00 47.72 267 GLU A C 1
ATOM 2094 O O . GLU A 1 267 ? 8.919 14.146 -24.355 1.00 47.72 267 GLU A O 1
ATOM 2099 N N . PHE A 1 268 ? 6.789 14.500 -23.712 1.00 51.16 268 PHE A N 1
ATOM 2100 C CA . PHE A 1 268 ? 6.403 13.117 -23.459 1.00 51.16 268 PHE A CA 1
ATOM 2101 C C . PHE A 1 268 ? 6.597 12.275 -24.724 1.00 51.16 268 PHE A C 1
ATOM 2103 O O . PHE A 1 268 ? 5.695 12.134 -25.548 1.00 51.16 268 PHE A O 1
ATOM 2110 N N . GLY A 1 269 ? 7.787 11.709 -24.861 1.00 53.06 269 GLY A N 1
ATOM 2111 C CA . GLY A 1 269 ? 8.137 10.765 -25.898 1.00 53.06 269 GLY A CA 1
ATOM 2112 C C . GLY A 1 269 ? 8.840 9.593 -25.247 1.00 53.06 269 GLY A C 1
ATOM 2113 O O . GLY A 1 269 ? 9.880 9.756 -24.607 1.00 53.06 269 GLY A O 1
ATOM 2114 N N . GLN A 1 270 ? 8.308 8.391 -25.468 1.00 55.94 270 GLN A N 1
ATOM 2115 C CA . GLN A 1 270 ? 9.063 7.154 -25.257 1.00 55.94 270 GLN A CA 1
ATOM 2116 C C . GLN A 1 270 ? 10.400 7.170 -26.022 1.00 55.94 270 GLN A C 1
ATOM 2118 O O . GLN A 1 270 ? 11.268 6.368 -25.734 1.00 55.94 270 GLN A O 1
ATOM 2123 N N . ASP A 1 271 ? 10.616 8.119 -26.931 1.00 65.12 271 ASP A N 1
ATOM 2124 C CA . ASP A 1 271 ? 11.839 8.322 -27.705 1.00 65.12 271 ASP A CA 1
ATOM 2125 C C . ASP A 1 271 ? 13.119 8.469 -26.851 1.00 65.12 271 ASP A C 1
ATOM 2127 O O . ASP A 1 271 ? 14.215 8.157 -27.328 1.00 65.12 271 ASP A O 1
ATOM 2131 N N . HIS A 1 272 ? 13.008 8.903 -25.587 1.00 79.81 272 HIS A N 1
ATOM 2132 C CA . HIS A 1 272 ? 14.139 8.988 -24.644 1.00 79.81 272 HIS A CA 1
ATOM 2133 C C . HIS A 1 272 ? 14.384 7.706 -23.843 1.00 79.81 272 HIS A C 1
ATOM 2135 O O . HIS A 1 272 ? 15.316 7.647 -23.039 1.00 79.81 272 HIS A O 1
ATOM 2141 N N . TYR A 1 273 ? 13.564 6.681 -24.040 1.00 89.12 273 TYR A N 1
ATOM 2142 C CA . TYR A 1 273 ? 13.632 5.432 -23.309 1.00 89.12 273 TYR A CA 1
ATOM 2143 C C . TYR A 1 273 ? 13.592 4.252 -24.269 1.00 89.12 273 TYR A C 1
ATOM 2145 O O . TYR A 1 273 ? 12.746 4.151 -25.147 1.00 89.12 273 TYR A O 1
ATOM 2153 N N . ASN A 1 274 ? 14.494 3.304 -24.067 1.00 91.88 274 ASN A N 1
ATOM 2154 C CA . ASN A 1 274 ? 14.416 2.026 -24.751 1.00 91.88 274 ASN A CA 1
ATOM 2155 C C . ASN A 1 274 ? 13.883 0.987 -23.766 1.00 91.88 274 ASN A C 1
ATOM 2157 O O . ASN A 1 274 ? 14.308 0.975 -22.608 1.00 91.88 274 ASN A O 1
ATOM 2161 N N . PRO A 1 275 ? 12.983 0.092 -24.189 1.00 94.62 275 PRO A N 1
ATOM 2162 C CA . PRO A 1 275 ? 12.697 -1.097 -23.410 1.00 94.62 275 PRO A CA 1
ATOM 2163 C C . PRO A 1 275 ? 13.986 -1.891 -23.178 1.00 94.62 275 PRO A C 1
ATOM 2165 O O . PRO A 1 275 ? 14.766 -2.123 -24.107 1.00 94.62 275 PRO A O 1
ATOM 2168 N N . LEU A 1 276 ? 14.200 -2.336 -21.946 1.00 95.69 276 LEU A N 1
ATOM 2169 C CA . LEU A 1 276 ? 15.226 -3.306 -21.613 1.00 95.69 276 LEU A CA 1
ATOM 2170 C C . LEU A 1 276 ? 14.993 -4.571 -22.449 1.00 95.69 276 LEU A C 1
ATOM 2172 O O . LEU A 1 276 ? 13.863 -5.043 -22.605 1.00 95.69 276 LEU A O 1
ATOM 2176 N N . THR A 1 277 ? 16.069 -5.121 -23.008 1.00 96.19 277 THR A N 1
ATOM 2177 C CA . THR A 1 277 ? 15.986 -6.280 -23.908 1.00 96.19 277 THR A CA 1
ATOM 2178 C C . THR A 1 277 ? 15.280 -7.447 -23.220 1.00 96.19 277 THR A C 1
ATOM 2180 O O . THR A 1 277 ? 15.749 -7.935 -22.198 1.00 96.19 277 THR A O 1
ATOM 2183 N N . GLY A 1 278 ? 14.169 -7.911 -23.801 1.00 96.44 278 GLY A N 1
ATOM 2184 C CA . GLY A 1 278 ? 13.358 -9.003 -23.252 1.00 96.44 278 GLY A CA 1
ATOM 2185 C C . GLY A 1 278 ? 12.255 -8.571 -22.281 1.00 96.44 278 GLY A C 1
ATOM 2186 O O . GLY A 1 278 ? 11.532 -9.435 -21.801 1.00 96.44 278 GLY A O 1
ATOM 2187 N N . TYR A 1 279 ? 12.093 -7.269 -22.025 1.00 97.38 279 TYR A N 1
ATOM 2188 C CA . TYR A 1 279 ? 11.132 -6.702 -21.070 1.00 97.38 279 TYR A CA 1
ATOM 2189 C C . TYR A 1 279 ? 10.260 -5.622 -21.733 1.00 97.38 279 TYR A C 1
ATOM 2191 O O . TYR A 1 279 ? 10.070 -4.549 -21.166 1.00 97.38 279 TYR A O 1
ATOM 2199 N N . ASN A 1 280 ? 9.769 -5.869 -22.955 1.00 96.75 280 ASN A N 1
ATOM 2200 C CA . ASN A 1 280 ? 8.965 -4.913 -23.723 1.00 96.75 280 ASN A CA 1
ATOM 2201 C C . ASN A 1 280 ? 7.541 -5.426 -23.947 1.00 96.75 280 ASN A C 1
ATOM 2203 O O . ASN A 1 280 ? 7.336 -6.324 -24.763 1.00 96.75 280 ASN A O 1
ATOM 2207 N N . ASN A 1 281 ? 6.567 -4.808 -23.275 1.00 95.94 281 ASN A N 1
ATOM 2208 C CA . ASN A 1 281 ? 5.151 -5.161 -23.340 1.00 95.94 281 ASN A CA 1
ATOM 2209 C C . ASN A 1 281 ? 4.908 -6.657 -23.072 1.00 95.94 281 ASN A C 1
ATOM 2211 O O . ASN A 1 281 ? 4.139 -7.331 -23.762 1.00 95.94 281 ASN A O 1
ATOM 2215 N N . ASN A 1 282 ? 5.605 -7.184 -22.070 1.00 98.00 282 ASN A N 1
ATOM 2216 C CA . ASN A 1 282 ? 5.483 -8.570 -21.661 1.00 98.00 282 ASN A CA 1
ATOM 2217 C C . ASN A 1 282 ? 4.180 -8.761 -20.890 1.00 98.00 282 ASN A C 1
ATOM 2219 O O . ASN A 1 282 ? 3.812 -7.936 -20.055 1.00 98.00 282 ASN A O 1
ATOM 2223 N N . TYR A 1 283 ? 3.496 -9.875 -21.136 1.00 97.50 283 TYR A N 1
ATOM 2224 C CA . TYR A 1 283 ? 2.374 -10.284 -20.301 1.00 97.50 283 TYR A CA 1
ATOM 2225 C C . TYR A 1 283 ? 2.877 -10.613 -18.892 1.00 97.50 283 TYR A C 1
ATOM 2227 O O . TYR A 1 283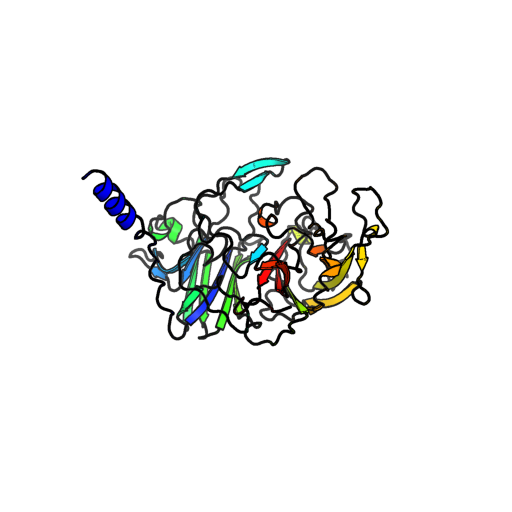 ? 3.826 -11.383 -18.743 1.00 97.50 283 TYR A O 1
ATOM 2235 N N . TYR A 1 284 ? 2.223 -10.061 -17.871 1.00 96.69 284 TYR A N 1
ATOM 2236 C CA . TYR A 1 284 ? 2.453 -10.441 -16.482 1.00 96.69 284 TYR A CA 1
ATOM 2237 C C . TYR A 1 284 ? 1.332 -11.346 -15.973 1.00 96.69 284 TYR A C 1
ATOM 2239 O O . TYR A 1 284 ? 1.578 -12.512 -15.666 1.00 96.69 284 TYR A O 1
ATOM 2247 N N . THR A 1 285 ? 0.108 -10.828 -15.858 1.00 95.69 285 THR A N 1
ATOM 2248 C CA . THR A 1 285 ? -0.987 -11.576 -15.232 1.00 95.69 285 THR A CA 1
ATOM 2249 C C . THR A 1 285 ? -2.360 -11.133 -15.722 1.00 95.69 285 THR A C 1
ATOM 2251 O O . THR A 1 285 ? -2.516 -10.082 -16.343 1.00 95.69 285 THR A O 1
ATOM 2254 N N . THR A 1 286 ? -3.362 -11.947 -15.400 1.00 94.50 286 THR A N 1
ATOM 2255 C CA . THR A 1 286 ? -4.776 -11.596 -15.488 1.00 94.50 286 THR A CA 1
ATOM 2256 C C . THR A 1 286 ? -5.377 -11.724 -14.095 1.00 94.50 286 THR A C 1
ATOM 2258 O O . THR A 1 286 ? -5.445 -12.821 -13.536 1.00 94.50 286 THR A O 1
ATOM 2261 N N . LEU A 1 287 ? -5.822 -10.605 -13.535 1.00 93.06 287 LEU A N 1
ATOM 2262 C CA . LEU A 1 287 ? -6.612 -10.585 -12.314 1.00 93.06 287 LEU A CA 1
ATOM 2263 C C . LEU A 1 287 ? -8.044 -10.943 -12.693 1.00 93.06 287 LEU A C 1
ATOM 2265 O O . LEU A 1 287 ? -8.698 -10.151 -13.353 1.00 93.06 287 LEU A O 1
ATOM 2269 N N . ASN A 1 288 ? -8.517 -12.125 -12.303 1.00 89.06 288 ASN A N 1
ATOM 2270 C CA . ASN A 1 288 ? -9.869 -12.600 -12.637 1.00 89.06 288 ASN A CA 1
ATOM 2271 C C . ASN A 1 288 ? -10.887 -12.374 -11.504 1.00 89.06 288 ASN A C 1
ATOM 2273 O O . ASN A 1 288 ? -12.029 -12.819 -11.601 1.00 89.06 288 ASN A O 1
ATOM 2277 N N . GLN A 1 289 ? -10.451 -11.795 -10.383 1.00 84.19 289 GLN A N 1
ATOM 2278 C CA . GLN A 1 289 ? -11.251 -11.646 -9.171 1.00 84.19 289 GLN A CA 1
ATOM 2279 C C . GLN A 1 289 ? -10.912 -10.331 -8.470 1.00 84.19 289 GLN A C 1
ATOM 2281 O O . GLN A 1 289 ? -9.739 -9.998 -8.287 1.00 84.19 289 GLN A O 1
ATOM 2286 N N . ARG A 1 290 ? -11.953 -9.628 -8.018 1.00 87.25 290 ARG A N 1
ATOM 2287 C CA . ARG A 1 290 ? -11.842 -8.568 -7.012 1.00 87.25 290 ARG A CA 1
ATOM 2288 C C . ARG A 1 290 ? -11.674 -9.181 -5.624 1.00 87.25 290 ARG A C 1
ATOM 2290 O O . ARG A 1 290 ? -12.128 -10.296 -5.376 1.00 87.25 290 ARG A O 1
ATOM 2297 N N . MET A 1 291 ? -11.050 -8.437 -4.716 1.00 87.12 291 MET A N 1
ATOM 2298 C CA . MET A 1 291 ? -10.814 -8.818 -3.321 1.00 87.12 291 MET A CA 1
ATOM 2299 C C . MET A 1 291 ? -10.050 -10.142 -3.167 1.00 87.12 291 MET A C 1
ATOM 2301 O O . MET A 1 291 ? -10.215 -10.850 -2.173 1.00 87.12 291 MET A O 1
ATOM 2305 N N . ALA A 1 292 ? -9.211 -10.499 -4.144 1.00 88.25 292 ALA A N 1
ATOM 2306 C CA . ALA A 1 292 ? -8.332 -11.653 -4.020 1.00 88.25 292 ALA A CA 1
ATOM 2307 C C . ALA A 1 292 ? -7.355 -11.429 -2.858 1.00 88.25 292 ALA A C 1
ATOM 2309 O O . ALA A 1 292 ? -6.751 -10.366 -2.749 1.00 88.25 292 ALA A O 1
ATOM 2310 N N . THR A 1 293 ? -7.189 -12.422 -1.987 1.00 86.56 293 THR A N 1
ATOM 2311 C CA . THR A 1 293 ? -6.282 -12.359 -0.823 1.00 86.56 293 THR A CA 1
ATOM 2312 C C . THR A 1 293 ? -4.919 -12.995 -1.088 1.00 86.56 293 THR A C 1
ATOM 2314 O O . THR A 1 293 ? -4.070 -13.039 -0.204 1.00 86.56 293 THR A O 1
ATOM 2317 N N . GLN A 1 294 ? -4.697 -13.499 -2.303 1.00 90.75 294 GLN A N 1
ATOM 2318 C CA . GLN A 1 294 ? -3.432 -14.087 -2.731 1.00 90.75 294 GLN A CA 1
ATOM 2319 C C . GLN A 1 294 ? -2.811 -13.229 -3.828 1.00 90.75 294 GLN A C 1
ATOM 2321 O O . GLN A 1 294 ? -3.513 -12.789 -4.738 1.00 90.75 294 GLN A O 1
ATOM 2326 N N . ILE A 1 295 ? -1.496 -13.033 -3.755 1.00 93.69 295 ILE A N 1
ATOM 2327 C CA . ILE A 1 295 ? -0.741 -12.222 -4.712 1.00 93.69 295 ILE A CA 1
ATOM 2328 C C . ILE A 1 295 ? 0.276 -13.116 -5.409 1.00 93.69 295 ILE A C 1
ATOM 2330 O O . ILE A 1 295 ? 1.068 -13.797 -4.763 1.00 93.69 295 ILE A O 1
ATOM 2334 N N . SER A 1 296 ? 0.253 -13.108 -6.740 1.00 93.81 296 SER A N 1
ATOM 2335 C CA . SER A 1 296 ? 1.321 -13.701 -7.549 1.00 93.81 296 SER A CA 1
ATOM 2336 C C . SER A 1 296 ? 2.346 -12.623 -7.863 1.00 93.81 296 SER A C 1
ATOM 2338 O O . SER A 1 296 ? 2.007 -11.667 -8.551 1.00 93.81 296 SER A O 1
ATOM 2340 N N . TYR A 1 297 ? 3.578 -12.749 -7.384 1.00 96.44 297 TYR A N 1
ATOM 2341 C CA . TYR A 1 297 ? 4.606 -11.732 -7.607 1.00 96.44 297 TYR A CA 1
ATOM 2342 C C . TYR A 1 297 ? 5.347 -11.945 -8.934 1.00 96.44 297 TYR A C 1
ATOM 2344 O O . TYR A 1 297 ? 5.824 -13.039 -9.228 1.00 96.44 297 TYR A O 1
ATOM 2352 N N . LEU A 1 298 ? 5.455 -10.881 -9.729 1.00 97.38 298 LEU A N 1
ATOM 2353 C CA . LEU A 1 298 ? 6.345 -10.780 -10.882 1.00 97.38 298 LEU A CA 1
ATOM 2354 C C . LEU A 1 298 ? 7.760 -10.481 -10.402 1.00 97.38 298 LEU A C 1
ATOM 2356 O O . LEU A 1 298 ? 7.968 -9.426 -9.811 1.00 97.38 298 LEU A O 1
ATOM 2360 N N . GLY A 1 299 ? 8.718 -11.355 -10.704 1.00 97.06 299 GLY A N 1
ATOM 2361 C CA . GLY A 1 299 ? 10.141 -11.036 -10.579 1.00 97.06 299 GLY A CA 1
ATOM 2362 C C . GLY A 1 299 ? 10.612 -10.167 -11.746 1.00 97.06 299 GLY A C 1
ATOM 2363 O O . GLY A 1 299 ? 10.378 -10.493 -12.912 1.00 97.06 299 GLY A O 1
ATOM 2364 N N . LEU A 1 300 ? 11.275 -9.061 -11.431 1.00 96.94 300 LEU A N 1
ATOM 2365 C CA . LEU A 1 300 ? 11.905 -8.131 -12.365 1.00 96.94 300 LEU A CA 1
ATOM 2366 C C . LEU A 1 300 ? 13.398 -8.037 -12.028 1.00 96.94 300 LEU A C 1
ATOM 2368 O O . LEU A 1 300 ? 13.752 -8.092 -10.852 1.00 96.94 300 LEU A O 1
ATOM 2372 N N . PRO A 1 301 ? 14.286 -7.908 -13.027 1.00 95.62 301 PRO A N 1
ATOM 2373 C CA . PRO A 1 301 ? 15.719 -7.889 -12.779 1.00 95.62 301 PRO A CA 1
ATOM 2374 C C . PRO A 1 301 ? 16.099 -6.648 -11.974 1.00 95.62 301 PRO A C 1
ATOM 2376 O O . PRO A 1 301 ? 15.687 -5.544 -12.317 1.00 95.62 301 PRO A O 1
ATOM 2379 N N . LEU A 1 302 ? 16.931 -6.812 -10.950 1.00 93.31 302 LEU A N 1
ATOM 2380 C CA . LEU A 1 302 ? 17.612 -5.684 -10.330 1.00 93.31 302 LEU A CA 1
ATOM 2381 C C . LEU A 1 302 ? 18.706 -5.198 -11.289 1.00 93.31 302 LEU A C 1
ATOM 2383 O O . LEU A 1 302 ? 19.607 -5.957 -11.650 1.00 93.31 302 LEU A O 1
ATOM 2387 N N . LEU A 1 303 ? 18.618 -3.949 -11.741 1.00 93.69 303 LEU A N 1
ATOM 2388 C CA . LEU A 1 303 ? 19.581 -3.416 -12.704 1.00 93.69 303 LEU A CA 1
ATOM 2389 C C . LEU A 1 303 ? 20.935 -3.116 -12.058 1.00 93.69 303 LEU A C 1
ATOM 2391 O O . LEU A 1 303 ? 21.027 -2.696 -10.903 1.00 93.69 303 LEU A O 1
ATOM 2395 N N . ASP A 1 304 ? 21.997 -3.248 -12.854 1.00 90.56 3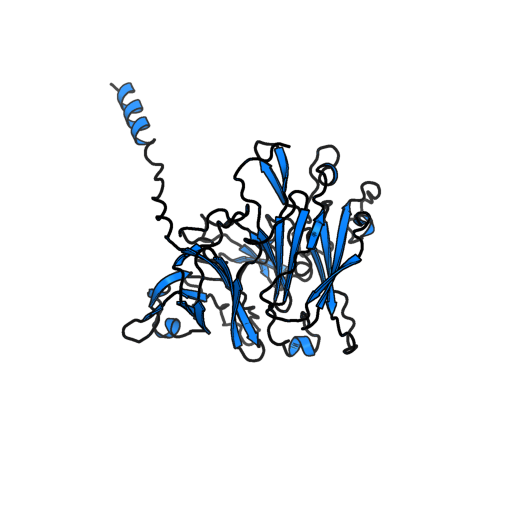04 ASP A N 1
ATOM 2396 C CA . ASP A 1 304 ? 23.329 -2.802 -12.460 1.00 90.56 304 ASP A CA 1
ATOM 2397 C C . ASP A 1 304 ? 23.344 -1.307 -12.131 1.00 90.56 304 ASP A C 1
ATOM 2399 O O . ASP A 1 304 ? 22.679 -0.485 -12.770 1.00 90.56 304 ASP A O 1
ATOM 2403 N N . LYS A 1 305 ? 24.223 -0.927 -11.198 1.00 88.75 305 LYS A N 1
ATOM 2404 C CA . LYS A 1 305 ? 24.428 0.471 -10.799 1.00 88.75 305 LYS A CA 1
ATOM 2405 C C . LYS A 1 305 ? 24.629 1.407 -11.997 1.00 88.75 305 LYS A C 1
ATOM 2407 O O . LYS A 1 305 ? 24.164 2.539 -11.960 1.00 88.75 305 LYS A O 1
ATOM 2412 N N . SER A 1 306 ? 25.285 0.956 -13.065 1.00 91.31 306 SER A N 1
ATOM 2413 C CA . SER A 1 306 ? 25.545 1.765 -14.264 1.00 91.31 306 SER A CA 1
ATOM 2414 C C . SER A 1 306 ? 24.278 2.325 -14.927 1.00 91.31 306 SER A C 1
ATOM 2416 O O . SER A 1 306 ? 24.341 3.404 -15.510 1.00 91.31 306 SER A O 1
ATOM 2418 N N . TYR A 1 307 ? 23.122 1.668 -14.791 1.00 93.00 307 TYR A N 1
ATOM 2419 C CA . TYR A 1 307 ? 21.852 2.162 -15.334 1.00 93.00 307 TYR A CA 1
ATOM 2420 C C . TYR A 1 307 ? 21.323 3.402 -14.604 1.00 93.00 307 TYR A C 1
ATOM 2422 O O . TYR A 1 307 ? 20.559 4.176 -15.177 1.00 93.00 307 TYR A O 1
ATOM 2430 N N . PHE A 1 308 ? 21.760 3.636 -13.366 1.00 92.38 308 PHE A N 1
ATOM 2431 C CA . PHE A 1 308 ? 21.273 4.718 -12.507 1.00 92.38 308 PHE A CA 1
ATOM 2432 C C . PHE A 1 308 ? 22.172 5.956 -12.512 1.00 92.38 308 PHE A C 1
ATOM 2434 O O . PHE A 1 308 ? 21.830 6.971 -11.903 1.00 92.38 308 PHE A O 1
ATOM 2441 N N . PHE A 1 309 ? 23.312 5.892 -13.200 1.00 91.00 309 PHE A N 1
ATOM 2442 C CA . PHE A 1 309 ? 24.303 6.962 -13.237 1.00 91.00 309 PHE A CA 1
ATOM 2443 C C . PHE A 1 309 ? 24.623 7.377 -14.674 1.00 91.00 309 PHE A C 1
ATOM 2445 O O . PHE A 1 309 ? 24.558 6.582 -15.611 1.00 91.00 309 PHE A O 1
ATOM 2452 N N . ILE A 1 310 ? 25.002 8.640 -14.833 1.00 88.00 310 ILE A N 1
ATOM 2453 C CA . ILE A 1 310 ? 25.613 9.190 -16.039 1.00 88.00 310 ILE A CA 1
ATOM 2454 C C . ILE A 1 310 ? 26.847 9.985 -15.618 1.00 88.00 310 ILE A C 1
ATOM 2456 O O . ILE A 1 310 ? 26.737 10.948 -14.867 1.00 88.00 310 ILE A O 1
ATOM 2460 N N . GLN A 1 311 ? 28.035 9.565 -16.068 1.00 85.38 311 GLN A N 1
ATOM 2461 C CA . GLN A 1 311 ? 29.310 10.218 -15.714 1.00 85.38 311 GLN A CA 1
ATOM 2462 C C . GLN A 1 311 ? 29.451 10.473 -14.196 1.00 85.38 311 GLN A C 1
ATOM 2464 O O . GLN A 1 311 ? 29.713 11.594 -13.769 1.00 85.38 311 GLN A O 1
ATOM 2469 N N . ASP A 1 312 ? 29.193 9.444 -13.383 1.00 84.88 312 ASP A N 1
ATOM 2470 C CA . ASP A 1 312 ? 29.197 9.483 -11.907 1.00 84.88 312 ASP A CA 1
ATOM 2471 C C . ASP A 1 312 ? 28.127 10.373 -11.248 1.00 84.88 312 ASP A C 1
ATOM 2473 O O . ASP A 1 312 ? 27.997 10.389 -10.023 1.00 84.88 312 ASP A O 1
ATOM 2477 N N . SER A 1 313 ? 27.304 11.065 -12.035 1.00 87.50 313 SER A N 1
ATOM 2478 C CA . SER A 1 313 ? 26.132 11.778 -11.544 1.00 87.50 313 SER A CA 1
ATOM 2479 C C . SER A 1 313 ? 24.936 10.842 -11.481 1.00 87.50 313 SER A C 1
ATOM 2481 O O . SER A 1 313 ? 24.678 10.077 -12.412 1.00 87.50 313 SER A O 1
ATOM 2483 N N . LEU A 1 314 ? 24.197 10.901 -10.378 1.00 89.56 314 LEU A N 1
ATOM 2484 C CA . LEU A 1 314 ? 22.965 10.147 -10.253 1.00 89.56 314 LEU A CA 1
ATOM 2485 C C . LEU A 1 314 ? 21.922 10.698 -11.231 1.00 89.56 314 LEU A C 1
ATOM 2487 O O . LEU A 1 314 ? 21.744 11.912 -11.348 1.00 89.56 314 LEU A O 1
ATOM 2491 N N . ARG A 1 315 ? 21.213 9.797 -11.911 1.00 90.06 315 ARG A N 1
ATOM 2492 C CA . ARG A 1 315 ? 20.044 10.153 -12.715 1.00 90.06 315 ARG A CA 1
ATOM 2493 C C . ARG A 1 315 ? 18.950 10.763 -11.821 1.00 90.06 315 ARG A C 1
ATOM 2495 O O . ARG A 1 315 ? 19.022 10.782 -10.596 1.00 90.06 315 ARG A O 1
ATOM 2502 N N . SER A 1 316 ? 17.916 11.305 -12.432 1.00 87.69 316 SER A N 1
ATOM 2503 C CA . SER A 1 316 ? 16.812 11.972 -11.754 1.00 87.69 316 SER A CA 1
ATOM 2504 C C . SER A 1 316 ? 15.519 11.184 -11.913 1.00 87.69 316 SER A C 1
ATOM 2506 O O . SER A 1 316 ? 15.218 10.675 -12.995 1.00 87.69 316 SER A O 1
ATOM 2508 N N . TYR A 1 317 ? 14.758 11.092 -10.825 1.00 86.75 317 TYR A N 1
ATOM 2509 C CA . TYR A 1 317 ? 13.370 10.642 -10.853 1.00 86.75 317 TYR A CA 1
ATOM 2510 C C . TYR A 1 317 ? 12.494 11.615 -11.645 1.00 86.75 317 TYR A C 1
ATOM 2512 O O . TYR A 1 317 ? 12.849 12.785 -11.826 1.00 86.75 317 TYR A O 1
ATOM 2520 N N . ALA A 1 318 ? 11.303 11.158 -12.027 1.00 80.88 318 ALA A N 1
ATOM 2521 C CA . ALA A 1 318 ? 10.276 12.062 -12.509 1.00 80.88 318 ALA A CA 1
ATOM 2522 C C . ALA A 1 318 ? 9.893 13.065 -11.408 1.00 80.88 318 ALA A C 1
ATOM 2524 O O . ALA A 1 318 ? 9.709 12.691 -10.244 1.00 80.88 318 ALA A O 1
ATOM 2525 N N . ASN A 1 319 ? 9.770 14.341 -11.776 1.00 72.19 319 ASN A N 1
ATOM 2526 C CA . ASN A 1 319 ? 9.401 15.412 -10.854 1.00 72.19 319 ASN A CA 1
ATOM 2527 C C . ASN A 1 319 ? 8.123 16.101 -11.344 1.00 72.19 319 ASN A C 1
ATOM 2529 O O . ASN A 1 319 ? 8.164 16.949 -12.235 1.00 72.19 319 ASN A O 1
ATOM 2533 N N . TYR A 1 320 ? 6.989 15.724 -10.752 1.00 63.72 320 TYR A N 1
ATOM 2534 C CA . TYR A 1 320 ? 5.673 16.289 -11.054 1.00 63.72 320 TYR A CA 1
ATOM 2535 C C . TYR A 1 320 ? 5.301 17.373 -10.044 1.00 63.72 320 TYR A C 1
ATOM 2537 O O . TYR A 1 320 ? 4.386 17.228 -9.240 1.00 63.72 320 TYR A O 1
ATOM 2545 N N . LEU A 1 321 ? 6.024 18.488 -10.094 1.00 54.12 321 LEU A N 1
ATOM 2546 C CA . LEU A 1 321 ? 5.654 19.720 -9.406 1.00 54.12 321 LEU A CA 1
ATOM 2547 C C . LEU A 1 321 ? 5.329 20.769 -10.469 1.00 54.12 321 LEU A C 1
ATOM 2549 O O . LEU A 1 321 ? 6.204 21.554 -10.815 1.00 54.12 321 LEU A O 1
ATOM 2553 N N . ASN A 1 322 ? 4.125 20.714 -11.054 1.00 48.09 322 ASN A N 1
ATOM 2554 C CA . ASN A 1 322 ? 3.316 21.872 -11.482 1.00 48.09 322 ASN A CA 1
ATOM 2555 C C . ASN A 1 322 ? 2.270 21.508 -12.547 1.00 48.09 322 ASN A C 1
ATOM 2557 O O . ASN A 1 322 ? 2.534 20.789 -13.505 1.00 48.09 322 ASN A O 1
ATOM 2561 N N . ASN A 1 323 ? 1.092 22.119 -12.398 1.00 45.38 323 ASN A N 1
ATOM 2562 C CA . ASN A 1 323 ? -0.084 22.078 -13.279 1.00 45.38 323 ASN A CA 1
ATOM 2563 C C . ASN A 1 323 ? 0.129 22.692 -14.683 1.00 45.38 323 ASN A C 1
ATOM 2565 O O . ASN A 1 323 ? -0.823 22.909 -15.430 1.00 45.38 323 ASN A O 1
ATOM 2569 N N . SER A 1 324 ? 1.364 23.022 -15.053 1.00 42.66 324 SER A N 1
ATOM 2570 C CA . SER A 1 324 ? 1.716 23.517 -16.380 1.00 42.66 324 SER A CA 1
ATOM 2571 C C . SER A 1 324 ? 2.204 22.330 -17.197 1.00 42.66 324 SER A C 1
ATOM 2573 O O . SER A 1 324 ? 3.308 21.853 -16.954 1.00 42.66 324 SER A O 1
ATOM 2575 N N . GLY A 1 325 ? 1.346 21.836 -18.094 1.00 48.94 325 GLY A N 1
ATOM 2576 C CA . GLY A 1 325 ? 1.539 20.623 -18.888 1.00 48.94 325 GLY A CA 1
ATOM 2577 C C . GLY A 1 325 ? 2.967 20.384 -19.389 1.00 48.94 325 GLY A C 1
ATOM 2578 O O . GLY A 1 325 ? 3.712 21.323 -19.657 1.00 48.94 325 GLY A O 1
ATOM 2579 N N . TYR A 1 326 ? 3.281 19.095 -19.546 1.00 50.31 326 TYR A N 1
ATOM 2580 C CA . TYR A 1 326 ? 4.590 18.512 -19.871 1.00 50.31 326 TYR A CA 1
ATOM 2581 C C . TYR A 1 326 ? 5.512 18.345 -18.649 1.00 50.31 326 TYR A C 1
ATOM 2583 O O . TYR A 1 326 ? 6.480 19.071 -18.443 1.00 50.31 326 TYR A O 1
ATOM 2591 N N . GLY A 1 327 ? 5.176 17.359 -17.807 1.00 57.25 327 GLY A N 1
ATOM 2592 C CA . GLY A 1 327 ? 6.016 16.914 -16.700 1.00 57.25 327 GLY A CA 1
ATOM 2593 C C . GLY A 1 327 ? 7.289 16.203 -17.165 1.00 57.25 327 GLY A C 1
ATOM 2594 O O . GLY A 1 327 ? 7.307 15.481 -18.160 1.00 57.25 327 GLY A O 1
ATOM 2595 N N . TYR A 1 328 ? 8.365 16.409 -16.413 1.00 68.00 328 TYR A N 1
ATOM 2596 C CA . TYR A 1 328 ? 9.659 15.784 -16.650 1.00 68.00 328 TYR A CA 1
ATOM 2597 C C . TYR A 1 328 ? 9.637 14.346 -16.109 1.00 68.00 328 TYR A C 1
ATOM 2599 O O . TYR A 1 328 ? 9.568 14.150 -14.894 1.00 68.00 328 TYR A O 1
ATOM 2607 N N . MET A 1 329 ? 9.712 13.343 -16.996 1.00 74.12 329 MET A N 1
ATOM 2608 C CA . MET A 1 329 ? 9.771 11.914 -16.625 1.00 74.12 329 MET A CA 1
ATOM 2609 C C . MET A 1 329 ? 11.077 11.511 -15.919 1.00 74.12 329 MET A C 1
ATOM 2611 O O . MET A 1 329 ? 11.209 10.374 -15.472 1.00 74.12 329 MET A O 1
ATOM 2615 N N . GLY A 1 330 ? 12.022 12.441 -15.767 1.00 82.50 330 GLY A N 1
ATOM 2616 C CA . GLY A 1 330 ? 13.350 12.113 -15.284 1.00 82.50 330 GLY A CA 1
ATOM 2617 C C . GLY A 1 330 ? 14.170 11.430 -16.369 1.00 82.50 330 GLY A C 1
ATOM 2618 O O . GLY A 1 330 ? 13.859 11.482 -17.557 1.00 82.50 330 GLY A O 1
ATOM 2619 N N . ASN A 1 331 ? 15.242 10.788 -15.936 1.00 88.38 331 ASN A N 1
ATOM 2620 C CA . ASN A 1 331 ? 16.031 9.874 -16.754 1.00 88.38 331 ASN A CA 1
ATOM 2621 C C . ASN A 1 331 ? 16.359 8.580 -15.997 1.00 88.38 331 ASN A C 1
ATOM 2623 O O . ASN A 1 331 ? 17.181 7.795 -16.453 1.00 88.38 331 ASN A O 1
ATOM 2627 N N . PHE A 1 332 ? 15.720 8.339 -14.851 1.00 90.88 332 PHE A N 1
ATOM 2628 C CA . PHE A 1 332 ? 15.809 7.070 -14.136 1.00 90.88 332 PHE A CA 1
ATOM 2629 C C . PHE A 1 332 ? 15.223 5.914 -14.958 1.00 90.88 332 PHE A C 1
ATOM 2631 O O . PHE A 1 332 ? 14.194 6.124 -15.608 1.00 90.88 332 PHE A O 1
ATOM 2638 N N . PRO A 1 333 ? 15.815 4.704 -14.908 1.00 93.75 333 PRO A N 1
ATOM 2639 C CA . PRO A 1 333 ? 15.117 3.487 -15.306 1.00 93.75 333 PRO A CA 1
ATOM 2640 C C . PRO A 1 333 ? 13.813 3.349 -14.523 1.00 93.75 333 PRO A C 1
ATOM 2642 O O . PRO A 1 333 ? 13.745 3.760 -13.364 1.00 93.75 333 PRO A O 1
ATOM 2645 N N . PHE A 1 334 ? 12.775 2.815 -15.156 1.00 94.62 334 PHE A N 1
ATOM 2646 C CA . PHE A 1 334 ? 11.485 2.634 -14.500 1.00 94.62 334 PHE A CA 1
ATOM 2647 C C . PHE A 1 334 ? 10.655 1.538 -15.156 1.00 94.62 334 PHE A C 1
ATOM 2649 O O . PHE A 1 334 ? 10.790 1.248 -16.346 1.00 94.62 334 PHE A O 1
ATOM 2656 N N . VAL A 1 335 ? 9.738 0.965 -14.385 1.00 96.56 335 VAL A N 1
ATOM 2657 C CA . VAL A 1 335 ? 8.777 -0.022 -14.879 1.00 96.56 335 VAL A CA 1
ATOM 2658 C C . VAL A 1 335 ? 7.468 0.683 -15.216 1.00 96.56 335 VAL A C 1
ATOM 2660 O O . VAL A 1 335 ? 6.963 1.486 -14.435 1.00 96.56 335 VAL A O 1
ATOM 2663 N N . GLN A 1 336 ? 6.910 0.389 -16.384 1.00 96.25 336 GLN A N 1
ATOM 2664 C CA . GLN A 1 336 ? 5.565 0.792 -16.770 1.00 96.25 336 GLN A CA 1
ATOM 2665 C C . GLN A 1 336 ? 4.660 -0.435 -16.776 1.00 96.25 336 GLN A C 1
ATOM 2667 O O . GLN A 1 336 ? 4.980 -1.422 -17.438 1.00 96.25 336 GLN A O 1
ATOM 2672 N N . PHE A 1 337 ? 3.497 -0.345 -16.139 1.00 97.19 337 PHE A N 1
ATOM 2673 C CA . PHE A 1 337 ? 2.424 -1.323 -16.288 1.00 97.19 337 PHE A CA 1
ATOM 2674 C C . PHE A 1 337 ? 1.329 -0.774 -17.199 1.00 97.19 337 PHE A C 1
ATOM 2676 O O . PHE A 1 337 ? 0.930 0.383 -17.087 1.00 97.19 337 PHE A O 1
ATOM 2683 N N . SER A 1 338 ? 0.843 -1.611 -18.111 1.00 94.56 338 SER A N 1
ATOM 2684 C CA . SER A 1 338 ? -0.308 -1.311 -18.963 1.00 94.56 338 SER A CA 1
ATOM 2685 C C . SER A 1 338 ? -1.451 -2.233 -18.569 1.00 94.56 338 SER A C 1
ATOM 2687 O O . SER A 1 338 ? -1.339 -3.456 -18.683 1.00 94.56 338 SER A O 1
ATOM 2689 N N . ILE A 1 339 ? -2.527 -1.634 -18.074 1.00 92.81 339 ILE A N 1
ATOM 2690 C CA . ILE A 1 339 ? -3.643 -2.315 -17.428 1.00 92.81 339 ILE A CA 1
ATOM 2691 C C . ILE A 1 339 ? -4.863 -2.222 -18.354 1.00 92.81 339 ILE A C 1
ATOM 2693 O O . ILE A 1 339 ? -5.303 -1.126 -18.709 1.00 92.81 339 ILE A O 1
ATOM 2697 N N . TYR A 1 340 ? -5.391 -3.375 -18.767 1.00 88.69 340 TYR A N 1
ATOM 2698 C CA . TYR A 1 340 ? -6.470 -3.507 -19.750 1.00 88.69 340 TYR A CA 1
ATOM 2699 C C . TYR A 1 340 ? -7.662 -4.269 -19.175 1.00 88.69 340 TYR A C 1
ATOM 2701 O O . TYR A 1 340 ? -7.486 -5.222 -18.422 1.00 88.69 340 TYR A O 1
ATOM 2709 N N . ALA A 1 341 ? -8.872 -3.939 -19.621 1.00 85.25 341 ALA A N 1
ATOM 2710 C CA . ALA A 1 341 ? -10.027 -4.817 -19.442 1.00 85.25 341 ALA A CA 1
ATOM 2711 C C . ALA A 1 341 ? -9.848 -6.115 -20.250 1.00 85.25 341 ALA A C 1
ATOM 2713 O O . ALA A 1 341 ? -9.507 -6.050 -21.432 1.00 85.25 341 ALA A O 1
ATOM 2714 N N . GLN A 1 342 ? -10.085 -7.287 -19.645 1.00 79.50 342 GLN A N 1
ATOM 2715 C CA . GLN A 1 342 ? -9.958 -8.568 -20.360 1.00 79.50 342 GLN A CA 1
ATOM 2716 C C . GLN A 1 342 ? -11.095 -8.795 -21.369 1.00 79.50 342 GLN A C 1
ATOM 2718 O O . GLN A 1 342 ? -10.843 -9.245 -22.485 1.00 79.50 342 GLN A O 1
ATOM 2723 N N . ASP A 1 343 ? -12.341 -8.509 -20.981 1.00 67.31 343 ASP A N 1
ATOM 2724 C CA . ASP A 1 343 ? -13.523 -8.729 -21.819 1.00 67.31 343 ASP A CA 1
ATOM 2725 C C . ASP A 1 343 ? -13.948 -7.414 -22.479 1.00 67.31 343 ASP A C 1
ATOM 2727 O O . ASP A 1 343 ? -14.792 -6.668 -21.984 1.00 67.31 343 ASP A O 1
ATOM 2731 N N . SER A 1 344 ? -13.305 -7.085 -23.597 1.00 53.47 344 SER A N 1
ATOM 2732 C CA . SER A 1 344 ? -13.572 -5.845 -24.321 1.00 53.47 344 SER A CA 1
ATOM 2733 C C . SER A 1 344 ? -14.880 -5.862 -25.113 1.00 53.47 344 SER A C 1
ATOM 2735 O O . SER A 1 344 ? -15.164 -4.879 -25.784 1.00 53.47 344 SER A O 1
ATOM 2737 N N . THR A 1 345 ? -15.732 -6.896 -25.034 1.00 44.41 345 THR A N 1
ATOM 2738 C CA . THR A 1 345 ? -16.990 -6.931 -25.810 1.00 44.41 345 THR A CA 1
ATOM 2739 C C . THR A 1 345 ? -17.991 -5.817 -25.452 1.00 44.41 345 THR A C 1
ATOM 2741 O O . THR A 1 345 ? -18.890 -5.534 -26.244 1.00 44.41 345 THR A O 1
ATOM 2744 N N . ALA A 1 346 ? -17.773 -5.073 -24.361 1.00 44.03 346 ALA A N 1
ATOM 2745 C CA . ALA A 1 346 ? -18.430 -3.795 -24.048 1.00 44.03 346 ALA A CA 1
ATOM 2746 C C . ALA A 1 346 ? -17.837 -2.588 -24.830 1.00 44.03 346 ALA A C 1
ATOM 2748 O O . ALA A 1 346 ? -17.629 -1.502 -24.286 1.00 44.03 346 ALA A O 1
ATOM 2749 N N . TYR A 1 347 ? -17.566 -2.785 -26.128 1.00 47.09 347 TYR A N 1
ATOM 2750 C CA . TYR A 1 347 ? -17.033 -1.817 -27.100 1.00 47.09 347 TYR A CA 1
ATOM 2751 C C . TYR A 1 347 ? -18.001 -0.646 -27.370 1.00 47.09 347 TYR A C 1
ATOM 2753 O O . TYR A 1 347 ? -18.650 -0.596 -28.417 1.00 47.09 347 TYR A O 1
ATOM 2761 N N . ALA A 1 348 ? -18.088 0.331 -26.467 1.00 41.12 348 ALA A N 1
ATOM 2762 C CA . ALA A 1 348 ? -18.769 1.597 -26.769 1.00 41.12 348 ALA A CA 1
ATOM 2763 C C . ALA A 1 348 ? -17.910 2.853 -26.566 1.00 41.12 348 ALA A C 1
ATOM 2765 O O . ALA A 1 348 ? -18.194 3.866 -27.203 1.00 41.12 348 ALA A O 1
ATOM 2766 N N . HIS A 1 349 ? -16.826 2.809 -25.783 1.00 43.94 349 HIS A N 1
ATOM 2767 C CA . HIS A 1 349 ? -15.992 3.991 -25.542 1.00 43.94 349 HIS A CA 1
ATOM 2768 C C . HIS A 1 349 ? -14.494 3.650 -25.565 1.00 43.94 349 HIS A C 1
ATOM 2770 O O . HIS A 1 349 ? -14.071 2.640 -25.015 1.00 43.94 349 HIS A O 1
ATOM 2776 N N . ASN A 1 350 ? -13.712 4.480 -26.263 1.00 45.94 350 ASN A N 1
ATOM 2777 C CA . ASN A 1 350 ? -12.272 4.368 -26.534 1.00 45.94 350 ASN A CA 1
ATOM 2778 C C . ASN A 1 350 ? -11.402 4.385 -25.258 1.00 45.94 350 ASN A C 1
ATOM 2780 O O . ASN A 1 350 ? -10.674 5.350 -25.022 1.00 45.94 350 ASN A O 1
ATOM 2784 N N . TYR A 1 351 ? -11.456 3.346 -24.429 1.00 59.34 351 TYR A N 1
ATOM 2785 C CA . TYR A 1 351 ? -10.571 3.245 -23.274 1.00 59.34 351 TYR A CA 1
ATOM 2786 C C . TYR A 1 351 ? -9.176 2.807 -23.724 1.00 59.34 351 TYR A C 1
ATOM 2788 O O . TYR A 1 351 ? -8.923 1.643 -24.033 1.00 59.34 351 TYR A O 1
ATOM 2796 N N . LEU A 1 352 ? -8.273 3.787 -23.792 1.00 71.19 352 LEU A N 1
ATOM 2797 C CA . LEU A 1 352 ? -6.830 3.563 -23.762 1.00 71.19 352 LEU A CA 1
ATOM 2798 C C . LEU A 1 352 ? -6.474 2.745 -22.504 1.00 71.19 352 LEU A C 1
ATOM 2800 O O . LEU A 1 352 ? -7.185 2.862 -21.501 1.00 71.19 352 LEU A O 1
ATOM 2804 N N . PRO A 1 353 ? -5.399 1.932 -22.526 1.00 82.31 353 PRO A N 1
ATOM 2805 C CA . PRO A 1 353 ? -4.940 1.256 -21.317 1.00 82.31 353 PRO A CA 1
ATOM 2806 C C . PRO A 1 353 ? -4.745 2.254 -20.183 1.00 82.31 353 PRO A C 1
ATOM 2808 O O . PRO A 1 353 ? -4.230 3.355 -20.399 1.00 82.31 353 PRO A O 1
ATOM 2811 N N . PHE A 1 354 ? -5.082 1.840 -18.963 1.00 87.81 354 PHE A N 1
ATOM 2812 C CA . PHE A 1 354 ? -4.604 2.564 -17.799 1.00 87.81 354 PHE A CA 1
ATOM 2813 C C . PHE A 1 354 ? -3.104 2.293 -17.685 1.00 87.81 354 PHE A C 1
ATOM 2815 O O . PHE A 1 354 ? -2.670 1.169 -17.423 1.00 87.81 354 PHE A O 1
ATOM 2822 N N . VAL A 1 355 ? -2.307 3.320 -17.961 1.00 89.62 355 VAL A N 1
ATOM 2823 C CA . VAL A 1 355 ? -0.851 3.242 -17.887 1.00 89.62 355 VAL A CA 1
ATOM 2824 C C . VAL A 1 355 ? -0.403 3.708 -16.511 1.00 89.62 355 VAL A C 1
ATOM 2826 O O . VAL A 1 355 ? -0.790 4.788 -16.069 1.00 89.62 355 VAL A O 1
ATOM 2829 N N . LEU A 1 356 ? 0.424 2.895 -15.859 1.00 92.31 356 LEU A N 1
ATOM 2830 C CA . LEU A 1 356 ? 1.041 3.188 -14.575 1.00 92.31 356 LEU A CA 1
ATOM 2831 C C . LEU A 1 356 ? 2.560 3.238 -14.741 1.00 92.31 356 LEU A C 1
ATOM 2833 O O . LEU A 1 356 ? 3.198 2.214 -14.968 1.00 92.31 356 LEU A O 1
ATOM 2837 N N . ASN A 1 357 ? 3.137 4.428 -14.632 1.00 92.56 357 ASN A N 1
ATOM 2838 C CA . ASN A 1 357 ? 4.572 4.664 -14.716 1.00 92.56 357 ASN A CA 1
ATOM 2839 C C . ASN A 1 357 ? 5.179 4.711 -13.310 1.00 92.56 357 ASN A C 1
ATOM 2841 O O . ASN A 1 357 ? 4.984 5.677 -12.567 1.00 92.56 357 ASN A O 1
ATOM 2845 N N . CYS A 1 358 ? 5.973 3.710 -12.950 1.00 94.19 358 CYS A N 1
ATOM 2846 C CA . CYS A 1 358 ? 6.680 3.662 -11.674 1.00 94.19 358 CYS A CA 1
ATOM 2847 C C . CYS A 1 358 ? 7.981 4.475 -11.752 1.00 94.19 358 CYS A C 1
ATOM 2849 O O . CYS A 1 358 ? 9.065 3.913 -11.673 1.00 94.19 358 CYS A O 1
ATOM 2851 N N . ALA A 1 359 ? 7.885 5.786 -11.986 1.00 90.62 359 ALA A N 1
ATOM 2852 C CA . ALA A 1 359 ? 9.036 6.665 -12.246 1.00 90.62 359 ALA A CA 1
ATOM 2853 C C . ALA A 1 359 ? 9.170 7.824 -11.245 1.00 90.62 359 ALA A C 1
ATOM 2855 O O . ALA A 1 359 ? 10.167 8.554 -11.262 1.00 90.62 359 ALA A O 1
ATOM 2856 N N . ALA A 1 360 ? 8.154 8.038 -10.406 1.00 87.56 360 ALA A N 1
ATOM 2857 C CA . ALA A 1 360 ? 8.096 9.201 -9.538 1.00 87.56 360 ALA A CA 1
ATOM 2858 C C . ALA A 1 360 ? 9.110 9.135 -8.393 1.00 87.56 360 ALA A C 1
ATOM 2860 O O . ALA A 1 360 ? 9.522 8.061 -7.949 1.00 87.56 360 ALA A O 1
ATOM 2861 N N . ASN A 1 361 ? 9.476 10.311 -7.886 1.00 85.81 361 ASN A N 1
ATOM 2862 C CA . ASN A 1 361 ? 10.329 10.420 -6.714 1.00 85.81 361 ASN A CA 1
ATOM 2863 C C . ASN A 1 361 ? 9.567 9.965 -5.448 1.00 85.81 361 ASN A C 1
ATOM 2865 O O . ASN A 1 361 ? 8.614 10.647 -5.056 1.00 85.81 361 ASN A O 1
ATOM 2869 N N . PRO A 1 362 ? 9.997 8.888 -4.758 1.00 83.38 362 PRO A N 1
ATOM 2870 C CA . PRO A 1 362 ? 9.317 8.388 -3.558 1.00 83.38 362 PRO A CA 1
ATOM 2871 C C . PRO A 1 362 ? 9.235 9.419 -2.424 1.00 83.38 362 PRO A C 1
ATOM 2873 O O . PRO A 1 362 ? 8.296 9.381 -1.635 1.00 83.38 362 PRO A O 1
ATOM 2876 N N . VAL A 1 363 ? 10.182 10.362 -2.344 1.00 79.94 363 VAL A N 1
ATOM 2877 C CA . VAL A 1 363 ? 10.242 11.369 -1.268 1.00 79.94 363 VAL A CA 1
ATOM 2878 C C . VAL A 1 363 ? 9.108 12.387 -1.375 1.00 79.94 363 VAL A C 1
ATOM 2880 O O . VAL A 1 363 ? 8.614 12.877 -0.364 1.00 79.94 363 VAL A O 1
ATOM 2883 N N . THR A 1 364 ? 8.710 12.743 -2.596 1.00 76.31 364 THR A N 1
ATOM 2884 C CA . THR A 1 364 ? 7.736 13.819 -2.836 1.00 76.31 364 THR A CA 1
ATOM 2885 C C . THR A 1 364 ? 6.388 13.307 -3.309 1.00 76.31 364 THR A C 1
ATOM 2887 O O . THR A 1 364 ? 5.446 14.091 -3.360 1.00 76.31 364 THR A O 1
ATOM 2890 N N . PHE A 1 365 ? 6.267 12.013 -3.615 1.00 77.69 365 PHE A N 1
ATOM 2891 C CA . PHE A 1 365 ? 5.075 11.453 -4.242 1.00 77.69 365 PHE A CA 1
ATOM 2892 C C . PHE A 1 365 ? 3.795 11.657 -3.430 1.00 77.69 365 PHE A C 1
ATOM 2894 O O . PHE A 1 365 ? 2.762 11.999 -3.991 1.00 77.69 365 PHE A O 1
ATOM 2901 N N . ASN A 1 366 ? 3.854 11.539 -2.104 1.00 75.62 366 ASN A N 1
ATOM 2902 C CA . ASN A 1 366 ? 2.675 11.765 -1.262 1.00 75.62 366 ASN A CA 1
ATOM 2903 C C . ASN A 1 366 ? 2.265 13.242 -1.139 1.00 75.62 366 ASN A C 1
ATOM 2905 O O . ASN A 1 366 ? 1.188 13.528 -0.623 1.00 75.62 366 ASN A O 1
ATOM 2909 N N . ASN A 1 367 ? 3.086 14.170 -1.638 1.00 69.75 367 ASN A N 1
ATOM 2910 C CA . ASN A 1 367 ? 2.706 15.573 -1.808 1.00 69.75 367 ASN A CA 1
ATOM 2911 C C . ASN A 1 367 ? 2.030 15.813 -3.167 1.00 69.75 367 ASN A C 1
ATOM 2913 O O . ASN A 1 367 ? 1.594 16.928 -3.449 1.00 69.75 367 ASN A O 1
ATOM 2917 N N . TYR A 1 368 ? 1.976 14.799 -4.038 1.00 67.75 368 TYR A N 1
ATOM 2918 C CA . TYR A 1 368 ? 1.280 14.909 -5.309 1.00 67.75 368 TYR A CA 1
ATOM 2919 C C . TYR A 1 368 ? -0.210 14.837 -5.060 1.00 67.75 368 TYR A C 1
ATOM 2921 O O . TYR A 1 368 ? -0.704 14.064 -4.239 1.00 67.75 368 TYR A O 1
ATOM 2929 N N . LEU A 1 369 ? -0.942 15.644 -5.810 1.00 60.00 369 LEU A N 1
ATOM 2930 C CA . LEU A 1 369 ? -2.377 15.607 -5.703 1.00 60.00 369 LEU A CA 1
ATOM 2931 C C . LEU A 1 369 ? -2.933 14.368 -6.350 1.00 60.00 369 LEU A C 1
ATOM 2933 O O . LEU A 1 369 ? -2.742 14.213 -7.555 1.00 60.00 369 LEU A O 1
ATOM 2937 N N . PRO A 1 370 ? -3.722 13.571 -5.624 1.00 56.19 370 PRO A N 1
ATOM 2938 C CA . PRO A 1 370 ? -4.421 12.474 -6.248 1.00 56.19 370 PRO A CA 1
ATOM 2939 C C . PRO A 1 370 ? -5.354 12.984 -7.347 1.00 56.19 370 PRO A C 1
ATOM 2941 O O . PRO A 1 370 ? -5.441 12.317 -8.348 1.00 56.19 370 PRO A O 1
ATOM 2944 N N . GLY A 1 371 ? -5.972 14.170 -7.230 1.00 57.00 371 GLY A N 1
ATOM 2945 C CA . GLY A 1 371 ? -6.974 14.681 -8.184 1.00 57.00 371 GLY A CA 1
ATOM 2946 C C . GLY A 1 371 ? -6.472 15.351 -9.475 1.00 57.00 371 GLY A C 1
ATOM 2947 O O . GLY A 1 371 ? -7.299 15.754 -10.291 1.00 57.00 371 GLY A O 1
ATOM 2948 N N . VAL A 1 372 ? -5.159 15.522 -9.678 1.00 59.12 372 VAL A N 1
ATOM 2949 C CA . VAL A 1 372 ? -4.624 16.167 -10.896 1.00 59.12 372 VAL A CA 1
ATOM 2950 C C . VAL A 1 372 ? -4.370 15.117 -11.971 1.00 59.12 372 VAL A C 1
ATOM 2952 O O . VAL A 1 372 ? -3.723 14.110 -11.723 1.00 59.12 372 VAL A O 1
ATOM 2955 N N . GLY A 1 373 ? -4.860 15.362 -13.188 1.00 60.25 373 GLY A N 1
ATOM 2956 C CA . GLY A 1 373 ? -5.111 14.318 -14.191 1.00 60.25 373 GLY A CA 1
ATOM 2957 C C . GLY A 1 373 ? -3.956 13.379 -14.560 1.00 60.25 373 GLY A C 1
ATOM 2958 O O . GLY A 1 373 ? -4.226 12.279 -15.026 1.00 60.25 373 GLY A O 1
ATOM 2959 N N . THR A 1 374 ? -2.689 13.746 -14.356 1.00 67.38 374 THR A N 1
ATOM 2960 C CA . THR A 1 374 ? -1.568 12.847 -14.674 1.00 67.38 374 THR A CA 1
ATOM 2961 C C . THR A 1 374 ? -1.079 12.018 -13.493 1.00 67.38 374 THR A C 1
ATOM 2963 O O . THR A 1 374 ? -0.497 10.971 -13.736 1.00 67.38 374 THR A O 1
ATOM 2966 N N . THR A 1 375 ? -1.280 12.431 -12.237 1.00 67.31 375 THR A N 1
ATOM 2967 C CA . THR A 1 375 ? -0.688 11.753 -11.061 1.00 67.31 375 THR A CA 1
ATOM 2968 C C . THR A 1 375 ? -1.255 10.355 -10.840 1.00 67.31 375 THR A C 1
ATOM 2970 O O . THR A 1 375 ? -0.518 9.474 -10.409 1.00 67.31 375 THR A O 1
ATOM 2973 N N . PHE A 1 376 ? -2.510 10.120 -11.233 1.00 74.75 376 PHE A N 1
ATOM 2974 C CA . PHE A 1 376 ? -3.131 8.793 -11.253 1.00 74.75 376 PHE A CA 1
ATOM 2975 C C . PHE A 1 376 ? -2.345 7.773 -12.098 1.00 74.75 376 PHE A C 1
ATOM 2977 O O . PHE A 1 376 ? -2.424 6.578 -11.844 1.00 74.75 376 PHE A O 1
ATOM 2984 N N . HIS A 1 377 ? -1.556 8.233 -13.075 1.00 83.50 377 HIS A N 1
ATOM 2985 C CA . HIS A 1 377 ? -0.737 7.392 -13.950 1.00 83.50 377 HIS A CA 1
ATOM 2986 C C . HIS A 1 377 ? 0.686 7.163 -13.436 1.00 83.50 377 HIS A C 1
ATOM 2988 O O . HIS A 1 377 ? 1.525 6.652 -14.180 1.00 83.50 377 HIS A O 1
ATOM 2994 N N . PHE A 1 378 ? 0.998 7.559 -12.201 1.00 86.94 378 PHE A N 1
ATOM 2995 C CA . PHE A 1 378 ? 2.325 7.388 -11.621 1.00 86.94 378 PHE A CA 1
ATOM 2996 C C . PHE A 1 378 ? 2.263 6.676 -10.281 1.00 86.94 378 PHE A C 1
ATOM 2998 O O . PHE A 1 378 ? 1.342 6.861 -9.496 1.00 86.94 378 PHE A O 1
ATOM 3005 N N . THR A 1 379 ? 3.315 5.920 -10.003 1.00 91.00 379 THR A N 1
ATOM 3006 C CA . THR A 1 379 ? 3.711 5.530 -8.649 1.00 91.00 379 THR A CA 1
ATOM 3007 C C . THR A 1 379 ? 5.186 5.864 -8.467 1.00 91.00 379 THR A C 1
A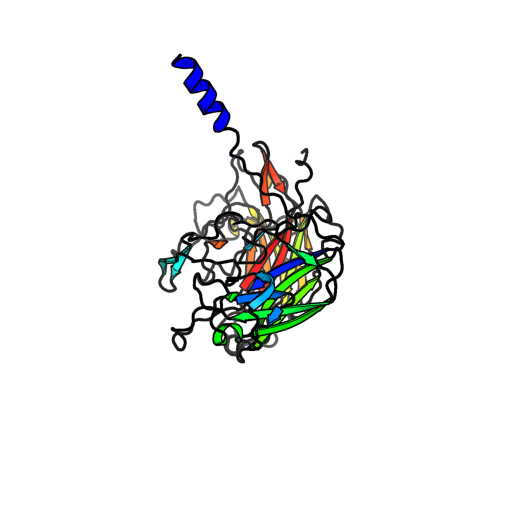TOM 3009 O O . THR A 1 379 ? 5.894 6.141 -9.450 1.00 91.00 379 THR A O 1
ATOM 3012 N N . PRO A 1 380 ? 5.692 5.828 -7.228 1.00 91.00 380 PRO A N 1
ATOM 3013 C CA . PRO A 1 380 ? 7.119 5.848 -6.989 1.00 91.00 380 PRO A CA 1
ATOM 3014 C C . PRO A 1 380 ? 7.850 4.768 -7.764 1.00 91.00 380 PRO A C 1
ATOM 3016 O O . PRO A 1 380 ? 7.276 3.740 -8.144 1.00 91.00 380 PRO A O 1
ATOM 3019 N N . ASN A 1 381 ? 9.128 5.037 -7.991 1.00 92.88 381 ASN A N 1
ATOM 3020 C CA . ASN A 1 381 ? 10.005 4.069 -8.608 1.00 92.88 381 ASN A CA 1
ATOM 3021 C C . ASN A 1 381 ? 10.129 2.797 -7.765 1.00 92.88 381 ASN A C 1
ATOM 3023 O O . ASN A 1 381 ? 10.221 2.857 -6.537 1.00 92.88 381 ASN A O 1
ATOM 3027 N N . LEU A 1 382 ? 10.097 1.649 -8.443 1.00 94.12 382 LEU A N 1
ATOM 3028 C CA . LEU A 1 382 ? 10.294 0.349 -7.805 1.00 94.12 382 LEU A CA 1
ATOM 3029 C C . LEU A 1 382 ? 11.777 0.121 -7.489 1.00 94.12 382 LEU A C 1
ATOM 3031 O O . LEU A 1 382 ? 12.102 -0.560 -6.517 1.00 94.12 382 LEU A O 1
ATOM 3035 N N . ASP A 1 383 ? 12.662 0.736 -8.278 1.00 89.44 383 ASP A N 1
ATOM 3036 C CA . ASP A 1 383 ? 14.095 0.793 -8.024 1.00 89.44 383 ASP A CA 1
ATOM 3037 C C . ASP A 1 383 ? 14.381 1.770 -6.884 1.00 89.44 383 ASP A C 1
ATOM 3039 O O . ASP A 1 383 ? 14.373 2.994 -7.059 1.00 89.44 383 ASP A O 1
ATOM 3043 N N . LEU A 1 384 ? 14.644 1.225 -5.698 1.00 84.25 384 LEU A N 1
ATOM 3044 C CA . LEU A 1 384 ? 14.964 2.030 -4.533 1.00 84.25 384 LEU A CA 1
ATOM 3045 C C . LEU A 1 384 ? 16.473 2.228 -4.407 1.00 84.25 384 LEU A C 1
ATOM 3047 O O . LEU A 1 384 ? 17.245 1.276 -4.286 1.00 84.25 384 LEU A O 1
ATOM 3051 N N . LEU A 1 385 ? 16.881 3.492 -4.339 1.00 84.06 385 LEU A N 1
ATOM 3052 C CA . LEU A 1 385 ? 18.233 3.858 -3.948 1.00 84.06 385 LEU A CA 1
ATOM 3053 C C . LEU A 1 385 ? 18.330 4.184 -2.468 1.00 84.06 385 LEU A C 1
ATOM 3055 O O . LEU A 1 385 ? 17.604 5.040 -1.962 1.00 84.06 385 LEU A O 1
ATOM 3059 N N . VAL A 1 386 ? 19.326 3.598 -1.813 1.00 80.44 386 VAL A N 1
ATOM 3060 C CA . VAL A 1 386 ? 19.658 3.913 -0.425 1.00 80.44 386 VAL A CA 1
ATOM 3061 C C . VAL A 1 386 ? 21.121 4.329 -0.342 1.00 80.44 386 VAL A C 1
ATOM 3063 O O . VAL A 1 386 ? 22.006 3.708 -0.936 1.00 80.44 386 VAL A O 1
ATOM 3066 N N . ASN A 1 387 ? 21.375 5.408 0.397 1.00 80.12 387 ASN A N 1
ATOM 3067 C CA . ASN A 1 387 ? 22.722 5.833 0.748 1.00 80.12 387 ASN A CA 1
ATOM 3068 C C . ASN A 1 387 ? 23.116 5.191 2.079 1.00 80.12 387 ASN A C 1
ATOM 3070 O O . ASN A 1 387 ? 22.547 5.523 3.119 1.00 80.12 387 ASN A O 1
ATOM 3074 N N . VAL A 1 388 ? 24.106 4.303 2.045 1.00 72.19 388 VAL A N 1
ATOM 3075 C CA . VAL A 1 388 ? 24.660 3.664 3.237 1.00 72.19 388 VAL A CA 1
ATOM 3076 C C . VAL A 1 388 ? 26.153 3.956 3.294 1.00 72.19 388 VAL A C 1
ATOM 3078 O O . VAL A 1 388 ? 26.896 3.654 2.365 1.00 72.19 388 VAL A O 1
ATOM 3081 N N . GLY A 1 389 ? 26.605 4.605 4.371 1.00 72.12 389 GLY A N 1
ATOM 3082 C CA . GLY A 1 389 ? 28.026 4.923 4.555 1.00 72.12 389 GLY A CA 1
ATOM 3083 C C . GLY A 1 389 ? 28.617 5.869 3.499 1.00 72.12 389 GLY A C 1
ATOM 3084 O O . GLY A 1 389 ? 29.822 5.833 3.264 1.00 72.12 389 GLY A O 1
ATOM 3085 N N . GLY A 1 390 ? 27.796 6.700 2.847 1.00 77.06 390 GLY A N 1
ATOM 3086 C CA . GLY A 1 390 ? 28.232 7.590 1.765 1.00 77.06 390 GLY A CA 1
ATOM 3087 C C . GLY A 1 390 ? 28.262 6.927 0.385 1.00 77.06 390 GLY A C 1
ATOM 3088 O O . GLY A 1 390 ? 28.662 7.572 -0.583 1.00 77.06 390 GLY A O 1
ATOM 3089 N N . GLN A 1 391 ? 27.834 5.666 0.276 1.00 79.62 391 GLN A N 1
ATOM 3090 C CA . GLN A 1 391 ? 27.712 4.943 -0.985 1.00 79.62 391 GLN A CA 1
ATOM 3091 C C . GLN A 1 391 ? 26.244 4.724 -1.346 1.00 79.62 391 GLN A C 1
ATOM 3093 O O . GLN A 1 391 ? 25.441 4.262 -0.538 1.00 79.62 391 GLN A O 1
ATOM 3098 N N . VAL A 1 392 ? 25.900 5.043 -2.592 1.00 82.44 392 VAL A N 1
ATOM 3099 C CA . VAL A 1 392 ? 24.580 4.757 -3.162 1.00 82.44 392 VAL A CA 1
ATOM 3100 C C . VAL A 1 392 ? 24.554 3.320 -3.669 1.00 82.44 392 VAL A C 1
ATOM 3102 O O . VAL A 1 392 ? 25.392 2.952 -4.502 1.00 82.44 392 VAL A O 1
ATOM 3105 N N . SER A 1 393 ? 23.571 2.561 -3.189 1.00 82.94 393 SER A N 1
ATOM 3106 C CA . SER A 1 393 ? 23.269 1.193 -3.617 1.00 82.94 393 SER A CA 1
ATOM 3107 C C . SER A 1 393 ? 21.805 1.084 -4.045 1.00 82.94 393 SER A C 1
ATOM 3109 O O . SER A 1 393 ? 20.950 1.796 -3.514 1.00 82.94 393 SER A O 1
ATOM 3111 N N . VAL A 1 394 ? 21.539 0.205 -5.010 1.00 84.19 394 VAL A N 1
ATOM 3112 C CA . VAL A 1 394 ? 20.189 -0.144 -5.476 1.00 84.19 394 VAL A CA 1
ATOM 3113 C C . VAL A 1 394 ? 19.735 -1.359 -4.678 1.00 84.19 394 VAL A C 1
ATOM 3115 O O . VAL A 1 394 ? 20.507 -2.308 -4.537 1.00 84.19 394 VAL A O 1
ATOM 3118 N N . TYR A 1 395 ? 18.521 -1.324 -4.138 1.00 82.69 395 TYR A N 1
ATOM 3119 C CA . TYR A 1 395 ? 17.990 -2.409 -3.319 1.00 82.69 395 TYR A CA 1
ATOM 3120 C C . TYR A 1 395 ? 16.816 -3.105 -4.004 1.00 82.69 395 TYR A C 1
ATOM 3122 O O . TYR A 1 395 ? 15.959 -2.423 -4.574 1.00 82.69 395 TYR A O 1
ATOM 3130 N N . PRO A 1 396 ? 16.734 -4.443 -3.901 1.00 86.25 396 PRO A N 1
ATOM 3131 C CA . PRO A 1 396 ? 15.526 -5.162 -4.264 1.00 86.25 396 PRO A CA 1
ATOM 3132 C C . PRO A 1 396 ? 14.384 -4.764 -3.320 1.00 86.25 396 PRO A C 1
ATOM 3134 O O . PRO A 1 396 ? 14.579 -4.555 -2.118 1.00 86.25 396 PRO A O 1
ATOM 3137 N N . THR A 1 397 ? 13.184 -4.661 -3.879 1.00 91.12 397 THR A N 1
ATOM 3138 C CA . THR A 1 397 ? 11.966 -4.281 -3.161 1.00 91.12 397 THR A CA 1
ATOM 3139 C C . THR A 1 397 ? 10.834 -5.238 -3.509 1.00 91.12 397 THR A C 1
ATOM 3141 O O . THR A 1 397 ? 10.767 -5.761 -4.623 1.00 91.12 397 THR A O 1
ATOM 3144 N N . LEU A 1 398 ? 9.920 -5.459 -2.566 1.00 95.25 398 LEU A N 1
ATOM 3145 C CA . LEU A 1 398 ? 8.638 -6.110 -2.822 1.00 95.25 398 LEU A CA 1
ATOM 3146 C C . LEU A 1 398 ? 7.562 -5.025 -2.906 1.00 95.25 398 LEU A C 1
ATOM 3148 O O . LEU A 1 398 ? 7.339 -4.282 -1.954 1.00 95.25 398 LEU A O 1
ATOM 3152 N N . ASN A 1 399 ? 6.897 -4.928 -4.049 1.00 96.88 399 ASN A N 1
ATOM 3153 C CA . ASN A 1 399 ? 5.944 -3.870 -4.358 1.00 96.88 399 ASN A CA 1
ATOM 3154 C C . ASN A 1 399 ? 4.551 -4.478 -4.500 1.00 96.88 399 ASN A C 1
ATOM 3156 O O . ASN A 1 399 ? 4.335 -5.351 -5.340 1.00 96.88 399 ASN A O 1
ATOM 3160 N N . ILE A 1 400 ? 3.604 -4.022 -3.689 1.00 97.00 400 ILE A N 1
ATOM 3161 C CA . ILE A 1 400 ? 2.207 -4.450 -3.739 1.00 97.00 400 ILE A CA 1
ATOM 3162 C C . ILE A 1 400 ? 1.375 -3.280 -4.265 1.00 97.00 400 ILE A C 1
ATOM 3164 O O . ILE A 1 400 ? 1.322 -2.215 -3.653 1.00 97.00 400 ILE A O 1
ATOM 3168 N N . MET A 1 401 ? 0.770 -3.491 -5.431 1.00 97.12 401 MET A N 1
ATOM 3169 C CA . MET A 1 401 ? -0.074 -2.544 -6.149 1.00 97.12 401 MET A CA 1
ATOM 3170 C C . MET A 1 401 ? -1.542 -2.868 -5.870 1.00 97.12 401 MET A C 1
ATOM 3172 O O . MET A 1 401 ? -2.056 -3.914 -6.276 1.00 97.12 401 MET A O 1
ATOM 3176 N N . GLU A 1 402 ? -2.218 -1.962 -5.177 1.00 95.19 402 GLU A N 1
ATOM 3177 C CA . GLU A 1 402 ? -3.598 -2.117 -4.724 1.00 95.19 402 GLU A CA 1
ATOM 3178 C C . GLU A 1 402 ? -4.502 -1.208 -5.546 1.00 95.19 402 GLU A C 1
ATOM 3180 O O . GLU A 1 402 ? -4.473 0.017 -5.434 1.00 95.19 402 GLU A O 1
ATOM 3185 N N . MET A 1 403 ? -5.283 -1.819 -6.431 1.00 93.31 403 MET A N 1
ATOM 3186 C CA . MET A 1 403 ? -6.183 -1.108 -7.328 1.00 93.31 403 MET A CA 1
ATOM 3187 C C . MET A 1 403 ? -7.524 -0.899 -6.625 1.00 93.31 403 MET A C 1
ATOM 3189 O O . MET A 1 403 ? -8.219 -1.869 -6.323 1.00 93.31 403 MET A O 1
ATOM 3193 N N . VAL A 1 404 ? -7.904 0.353 -6.388 1.00 89.56 404 VAL A N 1
ATOM 3194 C CA . VAL A 1 404 ? -9.142 0.719 -5.688 1.00 89.56 404 VAL A CA 1
ATOM 3195 C C . VAL A 1 404 ? -9.899 1.721 -6.551 1.00 89.56 404 VAL A C 1
ATOM 3197 O O . VAL A 1 404 ? -9.556 2.897 -6.606 1.00 89.56 404 VAL A O 1
ATOM 3200 N N . TYR A 1 405 ? -10.935 1.247 -7.238 1.00 85.44 405 TYR A N 1
ATOM 3201 C CA . TYR A 1 405 ? -11.762 2.001 -8.182 1.00 85.44 405 TYR A CA 1
ATOM 3202 C C . TYR A 1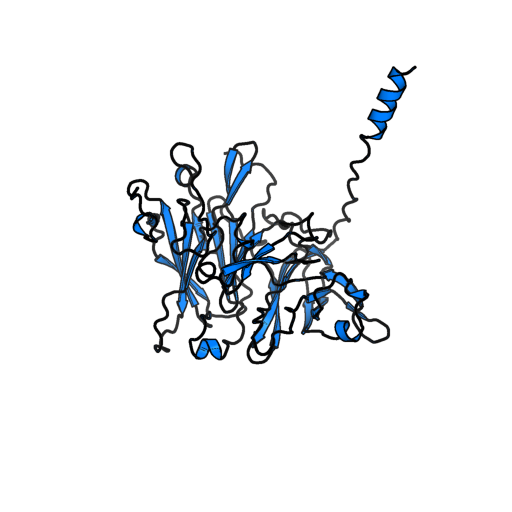 405 ? -10.966 2.701 -9.290 1.00 85.44 405 TYR A C 1
ATOM 3204 O O . TYR A 1 405 ? -10.751 2.104 -10.339 1.00 85.44 405 TYR A O 1
ATOM 3212 N N . ASP A 1 406 ? -10.563 3.951 -9.071 1.00 78.62 406 ASP A N 1
ATOM 3213 C CA . ASP A 1 406 ? -9.981 4.866 -10.059 1.00 78.62 406 ASP A CA 1
ATOM 3214 C C . ASP A 1 406 ? -8.464 5.064 -9.892 1.00 78.62 406 ASP A C 1
ATOM 3216 O O . ASP A 1 406 ? -7.853 5.834 -10.636 1.00 78.62 406 ASP A O 1
ATOM 3220 N N . ARG A 1 407 ? -7.840 4.403 -8.908 1.00 84.06 407 ARG A N 1
ATOM 3221 C CA . ARG A 1 407 ? -6.431 4.623 -8.551 1.00 84.06 407 ARG A CA 1
ATOM 3222 C C . ARG A 1 407 ? -5.704 3.353 -8.141 1.00 84.06 407 ARG A C 1
ATOM 3224 O O . ARG A 1 407 ? -6.310 2.372 -7.713 1.00 84.06 407 ARG A O 1
ATOM 3231 N N . VAL A 1 408 ? -4.381 3.419 -8.230 1.00 91.19 408 VAL A N 1
ATOM 3232 C CA . VAL A 1 408 ? -3.476 2.384 -7.732 1.00 91.19 408 VAL A CA 1
ATOM 3233 C C . VAL A 1 408 ? -2.688 2.955 -6.567 1.00 91.19 408 VAL A C 1
ATOM 3235 O O . VAL A 1 408 ? -2.019 3.979 -6.705 1.00 91.19 408 VAL A O 1
ATOM 3238 N N . TYR A 1 409 ? -2.767 2.286 -5.428 1.00 92.06 409 TYR A N 1
ATOM 3239 C CA . TYR A 1 409 ? -1.912 2.552 -4.289 1.00 92.06 409 TYR A CA 1
ATOM 3240 C C . TYR A 1 409 ? -0.701 1.616 -4.311 1.00 92.06 409 TYR A C 1
ATOM 3242 O O . TYR A 1 409 ? -0.824 0.452 -4.687 1.00 92.06 409 TYR A O 1
ATOM 3250 N N . LEU A 1 410 ? 0.464 2.110 -3.895 1.00 94.69 410 LEU A N 1
ATOM 3251 C CA . LEU A 1 410 ? 1.690 1.320 -3.798 1.00 94.69 410 LEU A CA 1
ATOM 3252 C C . LEU A 1 410 ? 2.110 1.161 -2.336 1.00 94.69 410 LEU A C 1
ATOM 3254 O O . LEU A 1 410 ? 2.415 2.144 -1.661 1.00 94.69 410 LEU A O 1
ATOM 3258 N N . MET A 1 411 ? 2.220 -0.084 -1.882 1.00 94.94 411 MET A N 1
ATOM 3259 C CA . MET A 1 411 ? 2.980 -0.441 -0.688 1.00 94.94 411 MET A CA 1
ATOM 3260 C C . MET A 1 411 ? 4.326 -1.038 -1.111 1.00 94.94 411 MET A C 1
ATOM 3262 O O . MET A 1 411 ? 4.368 -2.086 -1.754 1.00 94.94 411 MET A O 1
ATOM 3266 N N . GLN A 1 412 ? 5.427 -0.375 -0.756 1.00 93.44 412 GLN A N 1
ATOM 3267 C CA . GLN A 1 412 ? 6.785 -0.845 -1.029 1.00 93.44 412 GLN A CA 1
ATOM 3268 C C . GLN A 1 412 ? 7.435 -1.355 0.258 1.00 93.44 412 GLN A C 1
ATOM 3270 O O . GLN A 1 412 ? 7.608 -0.615 1.228 1.00 93.44 412 GLN A O 1
ATOM 3275 N N . ILE A 1 413 ? 7.807 -2.631 0.252 1.00 92.12 413 ILE A N 1
ATOM 3276 C CA . ILE A 1 413 ? 8.422 -3.333 1.374 1.00 92.12 413 ILE A CA 1
ATOM 3277 C C . ILE A 1 413 ? 9.900 -3.547 1.062 1.00 92.12 413 ILE A C 1
ATOM 3279 O O . ILE A 1 413 ? 10.262 -4.089 0.014 1.00 92.12 413 ILE A O 1
ATOM 3283 N N . GLN A 1 414 ? 10.754 -3.085 1.969 1.00 86.56 414 GLN A N 1
ATOM 3284 C CA . GLN A 1 414 ? 12.203 -3.173 1.836 1.00 86.56 414 GLN A CA 1
ATOM 3285 C C . GLN A 1 414 ? 12.738 -4.400 2.572 1.00 86.56 414 GLN A C 1
ATOM 3287 O O . GLN A 1 414 ? 12.174 -4.839 3.579 1.00 86.56 414 GLN A O 1
ATOM 3292 N N . ASN A 1 415 ? 13.869 -4.923 2.102 1.00 78.19 415 ASN A N 1
ATOM 3293 C CA . ASN A 1 415 ? 14.610 -5.913 2.868 1.00 78.19 415 ASN A CA 1
ATOM 3294 C C . ASN A 1 415 ? 15.112 -5.294 4.182 1.00 78.19 415 ASN A C 1
ATOM 3296 O O . ASN A 1 415 ? 15.634 -4.181 4.205 1.00 78.19 415 ASN A O 1
ATOM 3300 N N . ALA A 1 416 ? 14.982 -6.034 5.278 1.00 64.62 416 ALA A N 1
ATOM 3301 C CA . ALA A 1 416 ? 15.512 -5.663 6.573 1.00 64.62 416 ALA A CA 1
ATOM 3302 C C . ALA A 1 416 ? 17.032 -5.507 6.491 1.00 64.62 416 ALA A C 1
ATOM 3304 O O . ALA A 1 416 ? 17.760 -6.448 6.156 1.00 64.62 416 ALA A O 1
ATOM 3305 N N . PHE A 1 417 ? 17.519 -4.324 6.865 1.00 60.31 417 PHE A N 1
ATOM 3306 C CA . PHE A 1 417 ? 18.941 -3.998 6.948 1.00 60.31 417 PHE A CA 1
ATOM 3307 C C . PHE A 1 417 ? 19.591 -4.669 8.165 1.00 60.31 417 PHE A C 1
ATOM 3309 O O . PHE A 1 417 ? 20.101 -4.012 9.068 1.00 60.31 417 PHE A O 1
ATOM 3316 N N . ASN A 1 418 ? 19.581 -5.999 8.216 1.00 47.19 418 ASN A N 1
ATOM 3317 C CA . ASN A 1 418 ? 20.283 -6.727 9.271 1.00 47.19 418 ASN A CA 1
ATOM 3318 C C . ASN A 1 418 ? 21.809 -6.670 9.064 1.00 47.19 418 ASN A C 1
ATOM 3320 O O . ASN A 1 418 ? 22.559 -6.837 10.024 1.00 47.19 418 ASN A O 1
ATOM 3324 N N . GLN A 1 419 ? 22.270 -6.401 7.833 1.00 46.59 419 GLN A N 1
ATOM 3325 C CA . GLN A 1 419 ? 23.661 -6.108 7.475 1.00 46.59 419 GLN A CA 1
ATOM 3326 C C . GLN A 1 419 ? 23.697 -5.133 6.287 1.00 46.59 419 GLN A C 1
ATOM 3328 O O . GLN A 1 419 ? 22.867 -5.230 5.385 1.00 46.59 419 GLN A O 1
ATOM 3333 N N . VAL A 1 420 ? 24.658 -4.203 6.272 1.00 43.19 420 VAL A N 1
ATOM 3334 C CA . VAL A 1 420 ? 24.967 -3.408 5.072 1.00 43.19 420 VAL A CA 1
ATOM 3335 C C . VAL A 1 420 ? 25.421 -4.384 3.979 1.00 43.19 420 VAL A C 1
ATOM 3337 O O . VAL A 1 420 ? 26.313 -5.188 4.265 1.00 43.19 420 VAL A O 1
ATOM 3340 N N . PRO A 1 421 ? 24.841 -4.369 2.764 1.00 39.69 421 PRO A N 1
ATOM 3341 C CA . PRO A 1 421 ? 25.319 -5.210 1.678 1.00 39.69 421 PRO A CA 1
ATOM 3342 C C . PRO A 1 421 ? 26.794 -4.912 1.422 1.00 39.69 421 PRO A C 1
ATOM 3344 O O . PRO A 1 421 ? 27.168 -3.776 1.140 1.00 39.69 421 PRO A O 1
ATOM 3347 N N . ASN A 1 422 ? 27.636 -5.934 1.537 1.00 35.66 422 ASN A N 1
ATOM 3348 C CA . ASN A 1 422 ? 29.009 -5.854 1.066 1.00 35.66 422 ASN A CA 1
ATOM 3349 C C . ASN A 1 422 ? 28.967 -6.079 -0.450 1.00 35.66 422 ASN A C 1
ATOM 3351 O O . ASN A 1 422 ? 28.977 -7.232 -0.884 1.00 35.66 422 ASN A O 1
ATOM 3355 N N . GLN A 1 423 ? 28.864 -5.010 -1.238 1.00 41.53 423 GLN A N 1
ATOM 3356 C CA . GLN A 1 423 ? 29.168 -5.058 -2.670 1.00 41.53 423 GLN A CA 1
ATOM 3357 C C . GLN A 1 423 ? 30.323 -4.125 -2.999 1.00 41.53 423 GLN A C 1
ATOM 3359 O O . GLN A 1 423 ? 30.255 -2.937 -2.610 1.00 41.53 423 GLN A O 1
#

Foldseek 3Di:
DVVVVVVVVVVVVVPPPPPDPQDDADDLWFWEKEAEQADDDCDPVNVPDDQFQKKKAKAFDADPVRFGQHHQDIDGQADHAFLEAELAQPCLDDQFFPFQQDQPVVRDGDGDRQGRHARMPPRNPRADWDPFFLQWRNNNIHIDHFAKIKMWMFGDDRDPDDRNRDDSVRSPRTQEIDIDGGGGPWYKYKYWYAQAPQVSHIYIQMAGDCVSVDDDDFQWAKEWEAEQAHPAYPCVVVVNADFADLKKWKWKFWWFADPVPPPPDLAPDCSRTDTDVPRHRHTDDINNGHSDNDIDMDIDGRDDPVSQDDPNHGWDFWDPPGPPPRTHRTRHTWMKMFMDHPPCPVPDDPDGTLIAIQGHDQVCLSSDHPPRVCNQNYDHGQFDWDQDPNDIDTGHWYWYWYGYTRHTGIYIIGRDC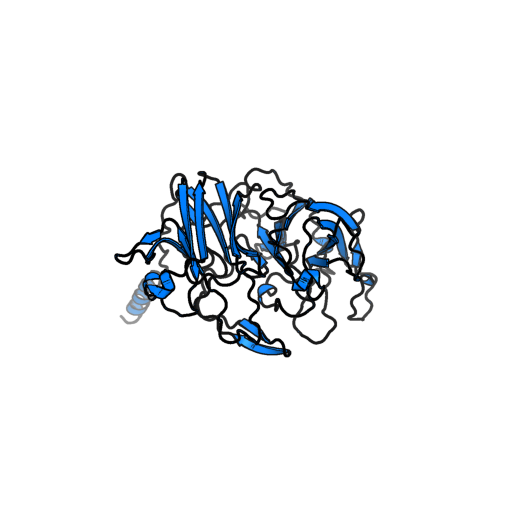PDDDPD

Radius of gyration: 23.39 Å; chains: 1; bounding box: 62×47×70 Å